Protein AF-A0A4T0C9K6-F1 (afdb_monomer)

M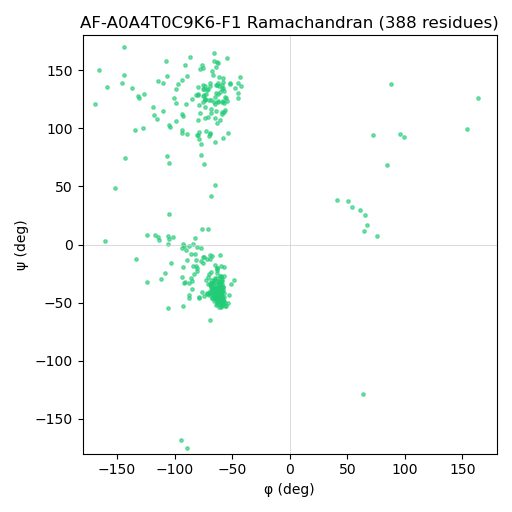ean predicted aligned error: 20.06 Å

Structure (mmCIF, N/CA/C/O backbone):
data_AF-A0A4T0C9K6-F1
#
_entry.id   AF-A0A4T0C9K6-F1
#
loop_
_atom_site.group_PDB
_atom_site.id
_atom_site.type_symbol
_atom_site.label_atom_id
_atom_site.label_alt_id
_atom_site.label_comp_id
_atom_site.label_asym_id
_atom_site.label_entity_id
_atom_site.label_seq_id
_atom_site.pdbx_PDB_ins_code
_atom_site.Cartn_x
_atom_site.Cartn_y
_atom_site.Cartn_z
_atom_site.occupancy
_atom_site.B_iso_or_equiv
_atom_site.auth_seq_id
_atom_site.auth_comp_id
_atom_site.auth_asym_id
_atom_site.auth_atom_id
_atom_site.pdbx_PDB_model_num
ATOM 1 N N . MET A 1 1 ? 67.409 -3.863 -43.470 1.00 36.56 1 MET A N 1
ATOM 2 C CA . MET A 1 1 ? 67.313 -2.967 -44.647 1.00 36.56 1 MET A CA 1
ATOM 3 C C . MET A 1 1 ? 65.867 -2.507 -44.824 1.00 36.56 1 MET A C 1
ATOM 5 O O . MET A 1 1 ? 65.004 -3.374 -44.922 1.00 36.56 1 MET A O 1
ATOM 9 N N . PRO A 1 2 ? 65.549 -1.201 -44.829 1.00 38.66 2 PRO A N 1
ATOM 10 C CA . PRO A 1 2 ? 64.199 -0.743 -45.138 1.00 38.66 2 PRO A CA 1
ATOM 11 C C . PRO A 1 2 ? 63.980 -0.734 -46.659 1.00 38.66 2 PRO A C 1
ATOM 13 O O . PRO A 1 2 ? 64.794 -0.222 -47.424 1.00 38.66 2 PRO A O 1
ATOM 16 N N . ARG A 1 3 ? 62.878 -1.346 -47.098 1.00 43.44 3 ARG A N 1
ATOM 17 C CA . ARG A 1 3 ? 62.492 -1.498 -48.509 1.00 43.44 3 ARG A CA 1
ATOM 18 C C . ARG A 1 3 ? 62.181 -0.123 -49.120 1.00 43.44 3 ARG A C 1
ATOM 20 O O . ARG A 1 3 ? 61.297 0.573 -48.616 1.00 43.44 3 ARG A O 1
ATOM 27 N N . LYS A 1 4 ? 62.879 0.260 -50.200 1.00 44.72 4 LYS A N 1
ATOM 28 C CA . LYS A 1 4 ? 62.578 1.471 -50.991 1.00 44.72 4 LYS A CA 1
ATOM 29 C C . LYS A 1 4 ? 61.118 1.421 -51.457 1.00 44.72 4 LYS A C 1
ATOM 31 O O . LYS A 1 4 ? 60.691 0.435 -52.056 1.00 44.72 4 LYS A O 1
ATOM 36 N N . ARG A 1 5 ? 60.350 2.474 -51.164 1.00 50.25 5 ARG A N 1
ATOM 37 C CA . ARG A 1 5 ? 59.002 2.650 -51.717 1.00 50.25 5 ARG A CA 1
ATOM 38 C C . ARG A 1 5 ? 59.129 3.051 -53.184 1.00 50.25 5 ARG A C 1
ATOM 40 O O . ARG A 1 5 ? 59.812 4.024 -53.488 1.00 50.25 5 ARG A O 1
ATOM 47 N N . LEU A 1 6 ? 58.485 2.287 -54.064 1.00 53.00 6 LEU A N 1
ATOM 48 C CA . LEU A 1 6 ? 58.279 2.671 -55.457 1.00 53.00 6 LEU A CA 1
ATOM 49 C C . LEU A 1 6 ? 57.416 3.936 -55.503 1.00 53.00 6 LEU A C 1
ATOM 51 O O . LEU A 1 6 ? 56.470 4.090 -54.729 1.00 53.00 6 LEU A O 1
ATOM 55 N N . ASN A 1 7 ? 57.817 4.847 -56.380 1.00 51.66 7 ASN A N 1
ATOM 56 C CA . ASN A 1 7 ? 57.237 6.163 -56.562 1.00 51.66 7 ASN A CA 1
ATOM 57 C C . ASN A 1 7 ? 55.868 6.028 -57.248 1.00 51.66 7 ASN A C 1
ATOM 59 O O . ASN A 1 7 ? 55.796 5.878 -58.463 1.00 51.66 7 ASN A O 1
ATOM 63 N N . THR A 1 8 ? 54.785 6.040 -56.475 1.00 50.44 8 THR A N 1
ATOM 64 C CA . THR A 1 8 ? 53.418 6.189 -56.997 1.00 50.44 8 THR A CA 1
ATOM 65 C C . THR A 1 8 ? 52.889 7.554 -56.584 1.00 50.44 8 THR A C 1
ATOM 67 O O . THR A 1 8 ? 52.703 7.802 -55.392 1.00 50.44 8 THR A O 1
ATOM 70 N N . GLN A 1 9 ? 52.644 8.415 -57.576 1.00 56.09 9 GLN A N 1
ATOM 71 C CA . GLN A 1 9 ? 52.021 9.740 -57.469 1.00 56.09 9 GLN A CA 1
ATOM 72 C C . GLN A 1 9 ? 50.523 9.673 -57.087 1.00 56.09 9 GLN A C 1
ATOM 74 O O . GLN A 1 9 ? 49.704 10.401 -57.635 1.00 56.09 9 GLN A O 1
ATOM 79 N N . GLU A 1 10 ? 50.127 8.802 -56.156 1.00 53.44 10 GLU A N 1
ATOM 80 C CA . GLU A 1 10 ? 48.775 8.847 -55.589 1.00 53.44 10 GLU A CA 1
ATOM 81 C C . GLU A 1 10 ? 48.799 9.564 -54.233 1.00 53.44 10 GLU A C 1
ATOM 83 O O . GLU A 1 10 ? 49.641 9.241 -53.384 1.00 53.44 10 GLU A O 1
ATOM 88 N N . PRO A 1 11 ? 47.868 10.505 -53.973 1.00 53.22 11 PRO A N 1
ATOM 89 C CA . PRO A 1 11 ? 47.743 11.104 -52.655 1.00 53.22 11 PRO A CA 1
ATOM 90 C C . PRO A 1 11 ? 47.485 9.996 -51.622 1.00 53.22 11 PRO A C 1
ATOM 92 O O . PRO A 1 11 ? 46.721 9.061 -51.891 1.00 53.22 11 PRO A O 1
ATOM 95 N N . PRO A 1 12 ? 48.100 10.063 -50.427 1.00 57.22 12 PRO A N 1
ATOM 96 C CA . PRO A 1 12 ? 47.915 9.041 -49.410 1.00 57.22 12 PRO A CA 1
ATOM 97 C C . PRO A 1 12 ? 46.432 8.977 -49.031 1.00 57.22 12 PRO A C 1
ATOM 99 O O . PRO A 1 12 ? 45.903 9.865 -48.361 1.00 57.22 12 PRO A O 1
ATOM 102 N N . ARG A 1 13 ? 45.746 7.917 -49.476 1.00 60.53 13 ARG A N 1
ATOM 103 C CA . ARG A 1 13 ? 44.319 7.720 -49.198 1.00 60.53 13 ARG A CA 1
ATOM 104 C C . ARG A 1 13 ? 44.112 7.683 -47.679 1.00 60.53 13 ARG A C 1
ATOM 106 O O . ARG A 1 13 ? 44.741 6.883 -46.976 1.00 60.53 13 ARG A O 1
ATOM 113 N N . LYS A 1 14 ? 43.263 8.584 -47.170 1.00 60.44 14 LYS A N 1
ATOM 114 C CA . LYS A 1 14 ? 43.003 8.757 -45.731 1.00 60.44 14 LYS A CA 1
ATOM 115 C C . LYS A 1 14 ? 42.484 7.441 -45.136 1.00 60.44 14 LYS A C 1
ATOM 117 O O . LYS A 1 14 ? 41.684 6.738 -45.747 1.00 60.44 14 LYS A O 1
ATOM 122 N N . ARG A 1 15 ? 42.982 7.079 -43.950 1.00 63.88 15 ARG A N 1
ATOM 123 C CA . ARG A 1 15 ? 42.539 5.873 -43.232 1.00 63.88 15 ARG A CA 1
ATOM 124 C C . ARG A 1 15 ? 41.169 6.136 -42.613 1.00 63.88 15 ARG A C 1
ATOM 126 O O . ARG A 1 15 ? 41.026 7.109 -41.874 1.00 63.88 15 ARG A O 1
ATOM 133 N N . ASN A 1 16 ? 40.203 5.259 -42.867 1.00 67.31 16 ASN A N 1
ATOM 134 C CA . ASN A 1 16 ? 38.872 5.382 -42.280 1.00 67.31 16 ASN A CA 1
ATOM 135 C C . ASN A 1 16 ? 38.923 5.110 -40.767 1.00 67.31 16 ASN A C 1
ATOM 137 O O . ASN A 1 16 ? 39.619 4.204 -40.296 1.00 67.31 16 ASN A O 1
ATOM 141 N N . ARG A 1 17 ? 38.184 5.918 -39.998 1.00 70.56 17 ARG A N 1
ATOM 142 C CA . ARG A 1 17 ? 38.093 5.842 -38.527 1.00 70.56 17 ARG A CA 1
ATOM 143 C C . ARG A 1 17 ? 37.205 4.701 -38.023 1.00 70.56 17 ARG A C 1
ATOM 145 O O . ARG A 1 17 ? 37.128 4.511 -36.812 1.00 70.56 17 ARG A O 1
ATOM 152 N N . THR A 1 18 ? 36.579 3.947 -38.920 1.00 79.44 18 THR A N 1
ATOM 153 C CA . THR A 1 18 ? 35.540 2.938 -38.654 1.00 79.44 18 THR A CA 1
ATOM 154 C C . THR A 1 18 ? 35.977 1.500 -38.969 1.00 79.44 18 THR A C 1
ATOM 156 O O . THR A 1 18 ? 35.213 0.566 -38.761 1.00 79.44 18 THR A O 1
ATOM 159 N N . GLY A 1 19 ? 37.240 1.275 -39.358 1.00 84.38 19 GLY A N 1
ATOM 160 C CA . GLY A 1 19 ? 37.762 -0.066 -39.659 1.00 84.38 19 GLY A CA 1
ATOM 161 C C . GLY A 1 19 ? 37.740 -1.036 -38.470 1.00 84.38 19 GLY A C 1
ATOM 162 O O . GLY A 1 19 ? 37.803 -0.598 -37.322 1.00 84.38 19 GLY A O 1
ATOM 163 N N . CYS A 1 20 ? 37.718 -2.347 -38.727 1.00 89.56 20 CYS A N 1
ATOM 164 C CA . CYS A 1 20 ? 37.677 -3.376 -37.682 1.00 89.56 20 CYS A CA 1
ATOM 165 C C . CYS A 1 20 ? 38.949 -3.413 -36.810 1.00 89.56 20 CYS A C 1
ATOM 167 O O . CYS A 1 20 ? 40.042 -3.000 -37.225 1.00 89.56 20 CYS A O 1
ATOM 169 N N . ASN A 1 21 ? 38.822 -3.964 -35.602 1.00 88.00 21 ASN A N 1
ATOM 170 C CA . ASN A 1 21 ? 39.885 -4.021 -34.599 1.00 88.00 21 ASN A CA 1
ATOM 171 C C . ASN A 1 21 ? 41.123 -4.779 -35.103 1.00 88.00 21 ASN A C 1
ATOM 173 O O . ASN A 1 21 ? 42.256 -4.341 -34.879 1.00 88.00 21 ASN A O 1
ATOM 177 N N . LYS A 1 22 ? 40.934 -5.874 -35.851 1.00 89.25 22 LYS A N 1
ATOM 178 C CA . LYS A 1 22 ? 42.044 -6.692 -36.364 1.00 89.25 22 LYS A CA 1
ATOM 179 C C . LYS A 1 22 ? 42.848 -5.981 -37.455 1.00 89.25 22 LYS A C 1
ATOM 181 O O . LYS A 1 22 ? 44.079 -5.991 -37.404 1.00 89.25 22 LYS A O 1
ATOM 186 N N . CYS A 1 23 ? 42.188 -5.318 -38.408 1.00 89.19 23 CYS A N 1
ATOM 187 C CA . CYS A 1 23 ? 42.880 -4.536 -39.437 1.00 89.19 23 CYS A CA 1
ATOM 188 C C . CYS A 1 23 ? 43.621 -3.335 -38.833 1.00 89.19 23 CYS A C 1
ATOM 190 O O . CYS A 1 23 ? 44.757 -3.066 -39.232 1.00 89.19 23 CYS A O 1
ATOM 192 N N . ARG A 1 24 ? 43.050 -2.677 -37.808 1.00 86.00 24 ARG A N 1
ATOM 193 C CA . ARG A 1 24 ? 43.740 -1.613 -37.054 1.00 86.00 24 ARG A CA 1
ATOM 194 C C . ARG A 1 24 ? 44.977 -2.126 -36.326 1.00 86.00 24 ARG A C 1
ATOM 196 O O . ARG A 1 24 ? 46.040 -1.525 -36.468 1.00 86.00 24 ARG A O 1
ATOM 203 N N . ALA A 1 25 ? 44.862 -3.242 -35.604 1.00 84.56 25 ALA A N 1
ATOM 204 C CA . ALA A 1 25 ? 45.988 -3.864 -34.906 1.00 84.56 25 ALA A CA 1
ATOM 205 C C . ALA A 1 25 ? 47.121 -4.235 -35.878 1.00 84.56 25 ALA A C 1
ATOM 207 O O . ALA A 1 25 ? 48.295 -4.007 -35.599 1.00 84.56 25 ALA A O 1
ATOM 208 N N . ARG A 1 26 ? 46.759 -4.721 -37.071 1.00 85.56 26 ARG A N 1
ATOM 209 C CA . ARG A 1 26 ? 47.695 -5.076 -38.147 1.00 85.56 26 ARG A CA 1
ATOM 210 C C . ARG A 1 26 ? 48.185 -3.882 -38.974 1.00 85.56 26 ARG A C 1
ATOM 212 O O . ARG A 1 26 ? 49.003 -4.074 -39.868 1.00 85.56 26 ARG A O 1
ATOM 219 N N . LYS A 1 27 ? 47.703 -2.664 -38.696 1.00 84.31 27 LYS A N 1
ATOM 220 C CA . LYS A 1 27 ? 48.038 -1.422 -39.418 1.00 84.31 27 LYS A CA 1
ATOM 221 C C . LYS A 1 27 ? 47.798 -1.511 -40.939 1.00 84.31 27 LYS A C 1
ATOM 223 O O . LYS A 1 27 ? 48.499 -0.859 -41.712 1.00 84.31 27 LYS A O 1
ATOM 228 N N . VAL A 1 28 ? 46.793 -2.284 -41.360 1.00 86.38 28 VAL A N 1
ATOM 229 C CA . VAL A 1 28 ? 46.348 -2.418 -42.762 1.00 86.38 28 VAL A CA 1
ATOM 230 C C . VAL A 1 28 ? 45.003 -1.718 -42.976 1.00 86.38 28 VAL A C 1
ATOM 232 O O . VAL A 1 28 ? 44.258 -1.483 -42.024 1.00 86.38 28 VAL A O 1
ATOM 235 N N . ARG A 1 29 ? 44.685 -1.354 -44.223 1.00 83.75 29 ARG A N 1
ATOM 236 C CA . ARG A 1 29 ? 43.407 -0.707 -44.554 1.00 83.75 29 ARG A CA 1
ATOM 237 C C . ARG A 1 29 ? 42.259 -1.713 -44.436 1.00 83.75 29 ARG A C 1
ATOM 239 O O . ARG A 1 29 ? 42.365 -2.826 -44.938 1.00 83.75 29 ARG A O 1
ATOM 246 N N . CYS A 1 30 ? 41.181 -1.293 -43.781 1.00 88.12 30 CYS A N 1
ATOM 247 C CA . CYS A 1 30 ? 39.916 -2.016 -43.721 1.00 88.12 30 CYS A CA 1
ATOM 248 C C . CYS A 1 30 ? 38.970 -1.445 -44.782 1.00 88.12 30 CYS A C 1
ATOM 250 O O . CYS A 1 30 ? 38.922 -0.229 -44.960 1.00 88.12 30 CYS A O 1
ATOM 252 N N . ASP A 1 31 ? 38.250 -2.319 -45.472 1.00 88.19 31 ASP A N 1
ATOM 253 C CA . ASP A 1 31 ? 37.207 -2.017 -46.459 1.00 88.19 31 ASP A CA 1
ATOM 254 C C . ASP A 1 31 ? 35.804 -1.901 -45.840 1.00 88.19 31 ASP A C 1
ATOM 256 O O . ASP A 1 31 ? 34.864 -1.544 -46.533 1.00 88.19 31 ASP A O 1
ATOM 260 N N . GLU A 1 32 ? 35.671 -2.173 -44.537 1.00 85.69 32 GLU A N 1
ATOM 261 C CA . GLU A 1 32 ? 34.468 -1.894 -43.721 1.00 85.69 32 GLU A CA 1
ATOM 262 C C . GLU A 1 32 ? 33.206 -2.672 -44.131 1.00 85.69 32 GLU A C 1
ATOM 264 O O . GLU A 1 32 ? 32.124 -2.416 -43.608 1.00 85.69 32 GLU A O 1
ATOM 269 N N . GLN A 1 33 ? 33.352 -3.684 -44.991 1.00 84.62 33 GLN A N 1
ATOM 270 C CA . GLN A 1 33 ? 32.275 -4.614 -45.317 1.00 84.62 33 GLN A CA 1
ATOM 271 C C . GLN A 1 33 ? 31.811 -5.385 -44.073 1.00 84.62 33 GLN A C 1
ATOM 273 O O . GLN A 1 33 ? 32.624 -5.873 -43.282 1.00 84.62 33 GLN A O 1
ATOM 278 N N . LYS A 1 34 ? 30.488 -5.518 -43.930 1.00 82.12 34 LYS A N 1
ATOM 279 C CA . LYS A 1 34 ? 29.820 -6.289 -42.872 1.00 82.12 34 LYS A CA 1
ATOM 280 C C . LYS A 1 34 ? 29.245 -7.587 -43.465 1.00 82.12 34 LYS A C 1
ATOM 282 O O . LYS A 1 34 ? 28.822 -7.563 -44.619 1.00 82.12 34 LYS A O 1
ATOM 287 N N . PRO A 1 35 ? 29.225 -8.716 -42.729 1.00 83.81 35 PRO A N 1
ATOM 288 C CA . PRO A 1 35 ? 29.660 -8.889 -41.335 1.00 83.81 35 PRO A CA 1
ATOM 289 C C . PRO A 1 35 ? 31.184 -9.049 -41.158 1.00 83.81 35 PRO A C 1
ATOM 291 O O . PRO A 1 35 ? 31.698 -8.798 -40.074 1.00 83.81 35 PRO A O 1
ATOM 294 N N . ILE A 1 36 ? 31.921 -9.425 -42.213 1.00 89.50 36 ILE A N 1
ATOM 295 C CA . ILE A 1 36 ? 33.376 -9.661 -42.181 1.00 89.50 36 ILE A CA 1
ATOM 296 C C . ILE A 1 36 ? 34.036 -8.921 -43.347 1.00 89.50 36 ILE A C 1
ATOM 298 O O . ILE A 1 36 ? 33.680 -9.156 -44.506 1.00 89.50 36 ILE A O 1
ATOM 302 N N . CYS A 1 37 ? 35.042 -8.099 -43.037 1.00 91.44 37 CYS A N 1
ATOM 303 C CA . CYS A 1 37 ? 35.820 -7.340 -44.017 1.00 91.44 37 CYS A CA 1
ATOM 304 C C . CYS A 1 37 ? 36.672 -8.266 -44.913 1.00 91.44 37 CYS A C 1
ATOM 306 O O . CYS A 1 37 ? 37.117 -9.327 -44.457 1.00 91.44 37 CYS A O 1
ATOM 308 N N . SER A 1 38 ? 36.938 -7.894 -46.171 1.00 89.94 38 SER A N 1
ATOM 309 C CA . SER A 1 38 ? 37.616 -8.776 -47.144 1.00 89.94 38 SER A CA 1
ATOM 310 C C . SER A 1 38 ? 39.001 -9.243 -46.679 1.00 89.94 38 SER A C 1
ATOM 312 O O . SER A 1 38 ? 39.368 -10.402 -46.866 1.00 89.94 38 SER A O 1
ATOM 314 N N . GLN A 1 39 ? 39.746 -8.378 -45.985 1.00 89.00 39 GLN A N 1
ATOM 315 C CA . GLN A 1 39 ? 41.068 -8.691 -45.425 1.00 89.00 39 GLN A CA 1
ATOM 316 C C . GLN A 1 39 ? 41.025 -9.684 -44.258 1.00 89.00 39 GLN A C 1
ATOM 318 O O . GLN A 1 39 ? 41.967 -10.462 -44.080 1.00 89.00 39 GLN A O 1
ATOM 323 N N . CYS A 1 40 ? 39.972 -9.642 -43.439 1.00 91.81 40 CYS A N 1
ATOM 324 C CA . CYS A 1 40 ? 39.764 -10.632 -42.386 1.00 91.81 40 CYS A CA 1
ATOM 325 C C . CYS A 1 40 ? 39.261 -11.946 -42.979 1.00 91.81 40 CYS A C 1
ATOM 327 O O . CYS A 1 40 ? 39.785 -12.993 -42.616 1.00 91.81 40 CYS A O 1
ATOM 329 N N . ARG A 1 41 ? 38.343 -11.888 -43.955 1.00 92.25 41 ARG A N 1
ATOM 330 C CA . ARG A 1 41 ? 37.804 -13.064 -44.651 1.00 92.25 41 ARG A CA 1
ATOM 331 C C . ARG A 1 41 ? 38.899 -13.861 -45.357 1.00 92.25 41 ARG A C 1
ATOM 333 O O . ARG A 1 41 ? 39.032 -15.051 -45.115 1.00 92.25 41 ARG A O 1
ATOM 340 N N . ALA A 1 42 ? 39.735 -13.196 -46.155 1.00 90.31 42 ALA A N 1
ATOM 341 C CA . ALA A 1 42 ? 40.807 -13.843 -46.914 1.00 90.31 42 ALA A CA 1
ATOM 342 C C . ALA A 1 42 ? 41.882 -14.502 -46.032 1.00 90.31 42 ALA A C 1
ATOM 344 O O . ALA A 1 42 ? 42.634 -15.348 -46.503 1.00 90.31 42 ALA A O 1
ATOM 345 N N . LYS A 1 43 ? 41.990 -14.095 -44.762 1.00 89.69 43 LYS A N 1
ATOM 346 C CA . LYS A 1 43 ? 42.990 -14.612 -43.819 1.00 89.69 43 LYS A CA 1
ATOM 347 C C . LYS A 1 43 ? 42.390 -15.396 -42.652 1.00 89.69 43 LYS A C 1
ATOM 349 O O . LYS A 1 43 ? 43.127 -15.723 -41.728 1.00 89.69 43 LYS A O 1
ATOM 354 N N . GLY A 1 44 ? 41.080 -15.650 -42.669 1.00 88.12 44 GLY A N 1
ATOM 355 C CA . GLY A 1 44 ? 40.379 -16.373 -41.606 1.00 88.12 44 GLY A CA 1
ATOM 356 C C . GLY A 1 44 ? 40.437 -15.695 -40.233 1.00 88.12 44 GLY A C 1
ATOM 357 O O . GLY A 1 44 ? 40.444 -16.378 -39.216 1.00 88.12 44 GLY A O 1
ATOM 358 N N . PHE A 1 45 ? 40.530 -14.363 -40.172 1.00 89.31 45 PHE A N 1
ATOM 359 C CA . PHE A 1 45 ? 40.521 -13.646 -38.895 1.00 89.31 45 PHE A CA 1
ATOM 360 C C . PHE A 1 45 ? 39.108 -13.285 -38.452 1.00 89.31 45 PHE A C 1
ATOM 362 O O . PHE A 1 45 ? 38.292 -12.847 -39.262 1.00 89.31 45 PHE A O 1
ATOM 369 N N . ASP A 1 46 ? 38.890 -13.331 -37.140 1.00 88.75 46 ASP A N 1
ATOM 370 C CA . ASP A 1 46 ? 37.686 -12.785 -36.528 1.00 88.75 46 ASP A CA 1
ATOM 371 C C . ASP A 1 46 ? 37.619 -11.254 -36.708 1.00 88.75 46 ASP A C 1
ATOM 373 O O . ASP A 1 46 ? 38.582 -10.516 -36.441 1.00 88.75 46 ASP A O 1
ATOM 377 N N . CYS A 1 47 ? 36.497 -10.778 -37.250 1.00 89.81 47 CYS A N 1
ATOM 378 C CA . CYS A 1 47 ? 36.316 -9.409 -37.719 1.00 89.81 47 CYS A CA 1
ATOM 379 C C . CYS A 1 47 ? 35.419 -8.612 -36.775 1.00 89.81 47 CYS A C 1
ATOM 381 O O . CYS A 1 47 ? 34.273 -8.293 -37.075 1.00 89.81 47 CYS A O 1
ATOM 383 N N . GLU A 1 48 ? 35.995 -8.214 -35.649 1.00 86.38 48 GLU A N 1
ATOM 384 C CA . GLU A 1 48 ? 35.291 -7.441 -34.635 1.00 86.38 48 GLU A CA 1
ATOM 385 C C . GLU A 1 48 ? 35.326 -5.928 -34.940 1.00 86.38 48 GLU A C 1
ATOM 387 O O . GLU A 1 48 ? 36.399 -5.335 -35.107 1.00 86.38 48 GLU A O 1
ATOM 392 N N . THR A 1 49 ? 34.155 -5.285 -35.001 1.00 82.19 49 THR A N 1
ATOM 393 C CA . THR A 1 49 ? 34.002 -3.823 -35.191 1.00 82.19 49 THR A CA 1
ATOM 394 C C . THR A 1 49 ? 33.579 -3.083 -33.917 1.00 82.19 49 THR A C 1
ATOM 396 O O . THR A 1 49 ? 33.325 -1.881 -33.964 1.00 82.19 49 THR A O 1
ATOM 399 N N . SER A 1 50 ? 33.542 -3.779 -32.777 1.00 77.38 50 SER A N 1
ATOM 400 C CA . SER A 1 50 ? 33.172 -3.217 -31.478 1.00 77.38 50 SER A CA 1
ATOM 401 C C . SER A 1 50 ? 34.080 -2.047 -31.077 1.00 77.38 50 SER A C 1
ATOM 403 O O . SER A 1 50 ? 35.293 -2.038 -31.332 1.00 77.38 50 SER A O 1
ATOM 405 N N . ILE A 1 51 ? 33.482 -1.043 -30.433 1.00 74.19 51 ILE A N 1
ATOM 406 C CA . ILE A 1 51 ? 34.213 0.085 -29.857 1.00 74.19 51 ILE A CA 1
ATOM 407 C C . ILE A 1 51 ? 34.968 -0.435 -28.632 1.00 74.19 51 ILE A C 1
ATOM 409 O O . ILE A 1 51 ? 34.367 -0.739 -27.606 1.00 74.19 51 ILE A O 1
ATOM 413 N N . LYS A 1 52 ? 36.298 -0.522 -28.725 1.00 72.75 52 LYS A N 1
ATOM 414 C CA . LYS A 1 52 ? 37.140 -0.799 -27.556 1.00 72.75 52 LYS A CA 1
ATOM 415 C C . LYS A 1 52 ? 37.334 0.481 -26.759 1.00 72.75 52 LYS A C 1
ATOM 417 O O . LYS A 1 52 ? 38.072 1.371 -27.191 1.00 72.75 52 LYS A O 1
ATOM 422 N N . LEU A 1 53 ? 36.667 0.549 -25.611 1.00 78.44 53 LEU A N 1
ATOM 423 C CA . LEU A 1 53 ? 36.906 1.583 -24.613 1.00 78.44 53 LEU A CA 1
ATOM 424 C C . LEU A 1 53 ? 38.354 1.491 -24.119 1.00 78.44 53 LEU A C 1
ATOM 426 O O . LEU A 1 53 ? 38.945 0.412 -24.048 1.00 78.44 53 LEU A O 1
ATOM 430 N N . LYS A 1 54 ? 38.939 2.650 -23.837 1.00 76.31 54 LYS A N 1
ATOM 431 C CA . LYS A 1 54 ? 40.284 2.792 -23.284 1.00 76.31 54 LYS A CA 1
ATOM 432 C C . LYS A 1 54 ? 40.181 3.751 -22.118 1.00 76.31 54 LYS A C 1
ATOM 434 O O . LYS A 1 54 ? 39.651 4.845 -22.303 1.00 76.31 54 LYS A O 1
ATOM 439 N N . TRP A 1 55 ? 40.698 3.350 -20.969 1.00 77.31 55 TRP A N 1
ATOM 440 C CA . TRP A 1 55 ? 40.670 4.170 -19.769 1.00 77.31 55 TRP A CA 1
ATOM 441 C C . TRP A 1 55 ? 41.953 4.976 -19.647 1.00 77.31 55 TRP A C 1
ATOM 443 O O . TRP A 1 55 ? 43.042 4.499 -19.967 1.00 77.31 55 TRP A O 1
ATOM 453 N N . GLU A 1 56 ? 41.818 6.215 -19.196 1.00 77.94 56 GLU A N 1
ATOM 454 C CA . GLU A 1 56 ? 42.946 7.122 -19.003 1.00 77.94 56 GLU A CA 1
ATOM 455 C C . GLU A 1 56 ? 43.937 6.583 -17.964 1.00 77.94 56 GLU A C 1
ATOM 457 O O . GLU A 1 56 ? 45.144 6.589 -18.199 1.00 77.94 56 GLU A O 1
ATOM 462 N N . GLN A 1 57 ? 43.428 6.001 -16.875 1.00 77.75 57 GLN A N 1
ATOM 463 C CA . GLN A 1 57 ? 44.229 5.411 -15.798 1.00 77.75 57 GLN A CA 1
ATOM 464 C C . GLN A 1 57 ? 45.176 4.297 -16.289 1.00 77.75 57 GLN A C 1
ATOM 466 O O . GLN A 1 57 ? 46.323 4.225 -15.841 1.00 77.75 57 GLN A O 1
ATOM 471 N N . ASP A 1 58 ? 44.759 3.485 -17.267 1.00 78.69 58 ASP A N 1
ATOM 472 C CA . ASP A 1 58 ? 45.589 2.416 -17.851 1.00 78.69 58 ASP A CA 1
ATOM 473 C C . ASP A 1 58 ? 46.766 2.972 -18.671 1.00 78.69 58 ASP A C 1
ATOM 475 O O . ASP A 1 58 ? 47.827 2.357 -18.774 1.00 78.69 58 ASP A O 1
ATOM 479 N N . TYR A 1 59 ? 46.591 4.145 -19.285 1.00 76.56 59 TYR A N 1
ATOM 480 C CA . TYR A 1 59 ? 47.644 4.804 -20.061 1.00 76.56 59 TYR A CA 1
ATOM 481 C C . TYR A 1 59 ? 48.633 5.497 -19.128 1.00 76.56 59 TYR A C 1
ATOM 483 O O . TYR A 1 59 ? 49.843 5.300 -19.269 1.00 76.56 59 TYR A O 1
ATOM 491 N N . THR A 1 60 ? 48.117 6.222 -18.135 1.00 75.19 60 THR A N 1
ATOM 492 C CA . THR A 1 60 ? 48.922 6.938 -17.142 1.00 75.19 60 THR A CA 1
ATOM 493 C C . THR A 1 60 ? 49.774 5.981 -16.307 1.00 75.19 60 THR A C 1
ATOM 495 O O . THR A 1 60 ? 50.969 6.221 -16.146 1.00 75.19 60 THR A O 1
ATOM 498 N N . SER A 1 61 ? 49.217 4.850 -15.856 1.00 72.06 61 SER A N 1
ATOM 499 C CA . SER A 1 61 ? 49.970 3.819 -15.116 1.00 72.06 61 SER A CA 1
ATOM 500 C C . SER A 1 61 ? 51.053 3.133 -15.959 1.00 72.06 61 SER A C 1
ATOM 502 O O . SER A 1 61 ? 52.109 2.778 -15.442 1.00 72.06 61 SER A O 1
ATOM 504 N N . ALA A 1 62 ? 50.846 3.013 -17.274 1.00 74.62 62 ALA A N 1
ATOM 505 C CA . ALA A 1 62 ? 51.839 2.497 -18.215 1.00 74.62 62 ALA A CA 1
ATOM 506 C C . ALA A 1 62 ? 52.873 3.550 -18.670 1.00 74.62 62 ALA A C 1
ATOM 508 O O . ALA A 1 62 ? 53.665 3.269 -19.577 1.00 74.62 62 ALA A O 1
ATOM 509 N N . GLY A 1 63 ? 52.849 4.765 -18.104 1.00 74.25 63 GLY A N 1
ATOM 510 C CA . GLY A 1 63 ? 53.738 5.869 -18.479 1.00 74.25 63 GLY A CA 1
ATOM 511 C C . GLY A 1 63 ? 53.519 6.377 -19.909 1.00 74.25 63 GLY A C 1
ATOM 512 O O . GLY A 1 63 ? 54.448 6.876 -20.544 1.00 74.25 63 GLY A O 1
ATOM 513 N N . ARG A 1 64 ? 52.313 6.204 -20.461 1.00 73.69 64 ARG A N 1
ATOM 514 C CA . ARG A 1 64 ? 51.946 6.602 -21.827 1.00 73.69 64 ARG A CA 1
ATOM 515 C C . ARG A 1 64 ? 50.902 7.707 -21.774 1.00 73.69 64 ARG A C 1
ATOM 517 O O . ARG A 1 64 ? 49.968 7.649 -20.988 1.00 73.69 64 ARG A O 1
ATOM 524 N N . ALA A 1 65 ? 51.011 8.690 -22.659 1.00 70.00 65 ALA A N 1
ATOM 525 C CA . ALA A 1 65 ? 49.993 9.727 -22.751 1.00 70.00 65 ALA A CA 1
ATOM 526 C C . ALA A 1 65 ? 48.672 9.173 -23.312 1.00 70.00 65 ALA A C 1
ATOM 528 O O . ALA A 1 65 ? 48.662 8.412 -24.289 1.00 70.00 65 ALA A O 1
ATOM 529 N N . PHE A 1 66 ? 47.552 9.568 -22.706 1.00 74.88 66 PHE A N 1
ATOM 530 C CA . PHE A 1 66 ? 46.218 9.246 -23.195 1.00 74.88 66 PHE A CA 1
ATOM 531 C C . PHE A 1 66 ? 45.818 10.209 -24.325 1.00 74.88 66 PHE A C 1
ATOM 533 O O . PHE A 1 66 ? 45.909 11.431 -24.208 1.00 74.88 66 PHE A O 1
ATOM 540 N N . GLY A 1 67 ? 45.381 9.667 -25.464 1.00 72.44 67 GLY A N 1
ATOM 541 C CA . GLY A 1 67 ? 44.938 10.482 -26.599 1.00 72.44 67 GLY A CA 1
ATOM 542 C C . GLY A 1 67 ? 46.047 11.348 -27.219 1.00 72.44 67 GLY A C 1
ATOM 543 O O . GLY A 1 67 ? 47.088 10.834 -27.621 1.00 72.44 67 GLY A O 1
ATOM 544 N N . ARG A 1 68 ? 45.781 12.652 -27.382 1.00 62.22 68 ARG A N 1
ATOM 545 C CA . ARG A 1 68 ? 46.731 13.661 -27.903 1.00 62.22 68 ARG A CA 1
ATOM 546 C C . ARG A 1 68 ? 47.284 14.564 -26.792 1.00 62.22 68 ARG A C 1
ATOM 548 O O . ARG A 1 68 ? 47.623 15.711 -27.060 1.00 62.22 68 ARG A O 1
ATOM 555 N N . ALA A 1 69 ? 47.337 14.086 -25.554 1.00 56.53 69 ALA A N 1
ATOM 556 C CA . ALA A 1 69 ? 48.071 14.790 -24.513 1.00 56.53 69 ALA A CA 1
ATOM 557 C C . ALA A 1 69 ? 49.586 14.648 -24.778 1.00 56.53 69 ALA A C 1
ATOM 559 O O . ALA A 1 69 ? 50.058 13.555 -25.083 1.00 56.53 69 ALA A O 1
ATOM 560 N N . GLY A 1 70 ? 50.340 15.747 -24.700 1.00 57.59 70 GLY A N 1
ATOM 561 C CA . GLY A 1 70 ? 51.799 15.767 -24.878 1.00 57.59 70 GLY A CA 1
ATOM 562 C C . GLY A 1 70 ? 52.262 16.124 -26.296 1.00 57.59 70 GLY A C 1
ATOM 563 O O . GLY A 1 70 ? 52.407 15.264 -27.165 1.00 57.59 70 GLY A O 1
ATOM 564 N N . LEU A 1 71 ? 52.558 17.407 -26.524 1.00 46.62 71 LEU A N 1
ATOM 565 C CA . LEU A 1 71 ? 53.393 17.835 -27.648 1.00 46.62 71 LEU A CA 1
ATOM 566 C C . LEU A 1 71 ? 54.847 17.467 -27.328 1.00 46.62 71 LEU A C 1
ATOM 568 O O . LEU A 1 71 ? 55.372 17.849 -26.287 1.00 46.62 71 LEU A O 1
ATOM 572 N N . TRP A 1 72 ? 55.501 16.719 -28.217 1.00 45.25 72 TRP A N 1
ATOM 573 C CA . TRP A 1 72 ? 56.925 16.408 -28.096 1.00 45.25 72 TRP A CA 1
ATOM 574 C C . TRP A 1 72 ? 57.751 17.696 -28.215 1.00 45.25 72 TRP A C 1
ATOM 576 O O . TRP A 1 72 ? 57.885 18.248 -29.308 1.00 45.25 72 TRP A O 1
ATOM 586 N N . THR A 1 73 ? 58.343 18.164 -27.117 1.00 52.78 73 THR A N 1
ATOM 587 C CA . THR A 1 73 ? 59.350 19.231 -27.119 1.00 52.78 73 THR A CA 1
ATOM 588 C C . THR A 1 73 ? 60.746 18.618 -27.007 1.00 52.78 73 THR A C 1
ATOM 590 O O . THR A 1 73 ? 61.047 17.829 -26.120 1.00 52.78 73 THR A O 1
ATOM 593 N N . LYS A 1 74 ? 61.636 18.962 -27.948 1.00 41.16 74 LYS A N 1
ATOM 594 C CA . LYS A 1 74 ? 62.992 18.387 -28.084 1.00 41.16 74 LYS A CA 1
ATOM 595 C C . LYS A 1 74 ? 64.001 18.925 -27.047 1.00 41.16 74 LYS A C 1
ATOM 597 O O . LYS A 1 74 ? 65.202 18.752 -27.224 1.00 41.16 74 LYS A O 1
ATOM 602 N N . LYS A 1 75 ? 63.554 19.605 -25.992 1.00 37.66 75 LYS A N 1
ATOM 603 C CA . LYS A 1 75 ? 64.436 20.117 -24.937 1.00 37.66 75 LYS A CA 1
ATOM 604 C C . LYS A 1 75 ? 64.099 19.414 -23.631 1.00 37.66 75 LYS A C 1
ATOM 606 O O . LYS A 1 75 ? 63.027 19.610 -23.072 1.00 37.66 75 LYS A O 1
ATOM 611 N N . SER A 1 76 ? 65.014 18.542 -23.223 1.00 43.25 76 SER A N 1
ATOM 612 C CA . SER A 1 76 ? 64.974 17.846 -21.944 1.00 43.25 76 SER A CA 1
ATOM 613 C C . SER A 1 76 ? 65.100 18.814 -20.774 1.00 43.25 76 SER A C 1
ATOM 615 O O . SER A 1 76 ? 65.808 19.811 -20.872 1.00 43.25 76 SER A O 1
ATOM 617 N N . ALA A 1 77 ? 64.513 18.370 -19.663 1.00 46.81 77 ALA A N 1
ATOM 618 C CA . ALA A 1 77 ? 64.764 18.782 -18.288 1.00 46.81 77 ALA A CA 1
ATOM 619 C C . ALA A 1 77 ? 64.264 20.178 -17.899 1.00 46.81 77 ALA A C 1
ATOM 621 O O . ALA A 1 77 ? 64.982 21.159 -17.988 1.00 46.81 77 ALA A O 1
ATOM 622 N N . GLU A 1 78 ? 63.058 20.206 -17.339 1.00 39.84 78 GLU A N 1
ATOM 623 C CA . GLU A 1 78 ? 62.866 20.618 -15.947 1.00 39.84 78 GLU A CA 1
ATOM 624 C C . GLU A 1 78 ? 61.528 20.055 -15.453 1.00 39.84 78 GLU A C 1
ATOM 626 O O . GLU A 1 78 ? 60.533 20.037 -16.179 1.00 39.84 78 GLU A O 1
ATOM 631 N N . LYS A 1 79 ? 61.527 19.495 -14.238 1.00 49.22 79 LYS A N 1
ATOM 632 C CA . LYS A 1 79 ? 60.327 18.995 -13.560 1.00 49.22 79 LYS A CA 1
ATOM 633 C C . LYS A 1 79 ? 59.406 20.182 -13.270 1.00 49.22 79 LYS A C 1
ATOM 635 O O . LYS A 1 79 ? 59.484 20.773 -12.200 1.00 49.22 79 LYS A O 1
ATOM 640 N N . ALA A 1 80 ? 58.534 20.519 -14.209 1.00 38.88 80 ALA A N 1
ATOM 641 C CA . ALA A 1 80 ? 57.400 21.385 -13.944 1.00 38.88 80 ALA A CA 1
ATOM 642 C C . ALA A 1 80 ? 56.220 20.507 -13.518 1.00 38.88 80 ALA A C 1
ATOM 644 O O . ALA A 1 80 ? 55.799 19.617 -14.259 1.00 38.88 80 ALA A O 1
ATOM 645 N N . ASN A 1 81 ? 55.701 20.754 -12.314 1.00 48.00 81 ASN A N 1
ATOM 646 C CA . ASN A 1 81 ? 54.379 20.304 -11.898 1.00 48.00 81 ASN A CA 1
ATOM 647 C C . ASN A 1 81 ? 53.358 20.876 -12.890 1.00 48.00 81 ASN A C 1
ATOM 649 O O . ASN A 1 81 ? 52.916 22.012 -12.746 1.00 48.00 81 ASN A O 1
ATOM 653 N N . ALA A 1 82 ? 53.041 20.119 -13.938 1.00 41.25 82 ALA A N 1
ATOM 654 C CA . AL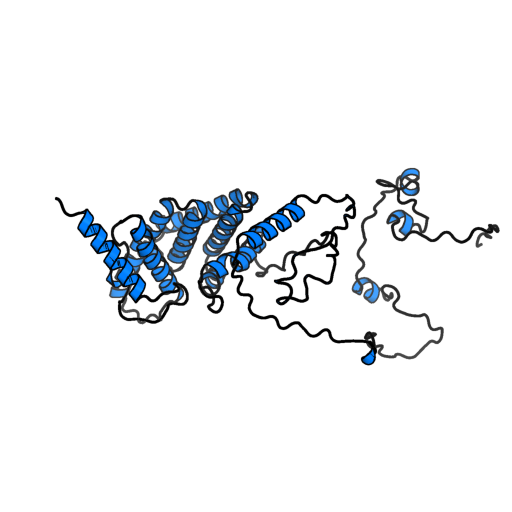A A 1 82 ? 52.040 20.504 -14.914 1.00 41.25 82 ALA A CA 1
ATOM 655 C C . ALA A 1 82 ? 50.663 20.198 -14.323 1.00 41.25 82 ALA A C 1
ATOM 657 O O . ALA A 1 82 ? 50.163 19.074 -14.381 1.00 41.25 82 ALA A O 1
ATOM 658 N N . SER A 1 83 ? 50.090 21.226 -13.708 1.00 45.94 83 SER A N 1
ATOM 659 C CA . SER A 1 83 ? 48.658 21.386 -13.512 1.00 45.94 83 SER A CA 1
ATOM 660 C C . SER A 1 83 ? 47.894 21.017 -14.788 1.00 45.94 83 SER A C 1
ATOM 662 O O . SER A 1 83 ? 48.354 21.242 -15.911 1.00 45.94 83 SER A O 1
ATOM 664 N N . LEU A 1 84 ? 46.718 20.419 -14.585 1.00 42.53 84 LEU A N 1
ATOM 665 C CA . LEU A 1 84 ? 45.749 20.095 -15.629 1.00 42.53 84 LEU A CA 1
ATOM 666 C C . LEU A 1 84 ? 45.569 21.287 -16.586 1.00 42.53 84 LEU A C 1
ATOM 668 O O . LEU A 1 84 ? 45.461 22.416 -16.105 1.00 42.53 84 LEU A O 1
ATOM 672 N N . PRO A 1 85 ? 45.471 21.078 -17.912 1.00 40.69 85 PRO A N 1
ATOM 673 C CA . PRO A 1 85 ? 45.024 22.135 -18.799 1.00 40.69 85 PRO A CA 1
ATOM 674 C C . PRO A 1 85 ? 43.540 22.383 -18.511 1.00 40.69 85 PRO A C 1
ATOM 676 O O . PRO A 1 85 ? 42.662 21.682 -19.014 1.00 40.69 85 PRO A O 1
ATOM 679 N N . CYS A 1 86 ? 43.263 23.372 -17.664 1.00 38.62 86 CYS A N 1
ATOM 680 C CA . CYS A 1 86 ? 41.977 24.040 -17.665 1.00 38.62 86 CYS A CA 1
ATOM 681 C C . CYS A 1 86 ? 41.772 24.636 -19.061 1.00 38.62 86 CYS A C 1
ATOM 683 O O . CYS A 1 86 ? 42.673 25.231 -19.657 1.00 38.62 86 CYS A O 1
ATOM 685 N N . ILE A 1 87 ? 40.583 24.423 -19.613 1.00 41.88 87 ILE A N 1
ATOM 686 C CA . ILE A 1 87 ? 40.145 25.135 -20.803 1.00 41.88 87 ILE A CA 1
ATOM 687 C C . ILE A 1 87 ? 40.082 26.606 -20.382 1.00 41.88 87 ILE A C 1
ATOM 689 O O . ILE A 1 87 ? 39.182 26.988 -19.639 1.00 41.88 87 ILE A O 1
ATOM 693 N N . HIS A 1 88 ? 41.056 27.416 -20.795 1.00 46.38 88 HIS A N 1
ATOM 694 C CA . HIS A 1 88 ? 40.922 28.865 -20.723 1.00 46.38 88 HIS A CA 1
ATOM 695 C C . HIS A 1 88 ? 39.892 29.258 -21.774 1.00 46.38 88 HIS A C 1
ATOM 697 O O . HIS A 1 88 ? 40.207 29.390 -22.957 1.00 46.38 88 HIS A O 1
ATOM 703 N N . VAL A 1 89 ? 38.639 29.349 -21.343 1.00 45.12 89 VAL A N 1
ATOM 704 C CA . VAL A 1 89 ? 37.613 30.029 -22.118 1.00 45.12 89 VAL A CA 1
ATOM 705 C C . VAL A 1 89 ? 37.817 31.517 -21.867 1.00 45.12 89 VAL A C 1
ATOM 707 O O . VAL A 1 89 ? 37.984 31.934 -20.723 1.00 45.12 89 VAL A O 1
ATOM 710 N N . ASN A 1 90 ? 37.908 32.297 -22.938 1.00 47.09 90 ASN A N 1
ATOM 711 C CA . ASN A 1 90 ? 37.997 33.744 -22.838 1.00 47.09 90 ASN A CA 1
ATOM 712 C C . ASN A 1 90 ? 36.634 34.238 -22.325 1.00 47.09 90 ASN A C 1
ATOM 714 O O . ASN A 1 90 ? 35.630 33.995 -22.995 1.00 47.09 90 ASN A O 1
ATOM 718 N N . ASP A 1 91 ? 36.580 34.853 -21.139 1.00 48.44 91 ASP A N 1
ATOM 719 C CA . ASP A 1 91 ? 35.314 35.243 -20.481 1.00 48.44 91 ASP A CA 1
ATOM 720 C C . ASP A 1 91 ? 34.451 36.162 -21.370 1.00 48.44 91 ASP A C 1
ATOM 722 O O . ASP A 1 91 ? 33.226 36.104 -21.314 1.00 48.44 91 ASP A O 1
ATOM 726 N N . ASP A 1 92 ? 35.074 36.924 -22.274 1.00 51.25 92 ASP A N 1
ATOM 727 C CA . ASP A 1 92 ? 34.385 37.826 -23.206 1.00 51.25 92 ASP A CA 1
ATOM 728 C C . ASP A 1 92 ? 33.655 37.114 -24.370 1.00 51.25 92 ASP A C 1
ATOM 730 O O . ASP A 1 92 ? 32.862 37.741 -25.072 1.00 51.25 92 ASP A O 1
ATOM 734 N N . GLU A 1 93 ? 33.874 35.808 -24.584 1.00 46.50 93 GLU A N 1
ATOM 735 C CA . GLU A 1 93 ? 33.151 34.996 -25.587 1.00 46.50 93 GLU A CA 1
ATOM 736 C C . GLU A 1 93 ? 32.115 34.039 -24.965 1.00 46.50 93 GLU A C 1
ATOM 738 O O . GLU A 1 93 ? 31.413 33.323 -25.688 1.00 46.50 93 GLU A O 1
ATOM 743 N N . VAL A 1 94 ? 31.967 34.031 -23.634 1.00 47.53 94 VAL A N 1
ATOM 744 C CA . VAL A 1 94 ? 30.970 33.207 -22.937 1.00 47.53 94 VAL A CA 1
ATOM 745 C C . VAL A 1 94 ? 29.816 34.079 -22.477 1.00 47.53 94 VAL A C 1
ATOM 747 O O . VAL A 1 94 ? 29.860 34.723 -21.434 1.00 47.53 94 VAL A O 1
ATOM 750 N N . SER A 1 95 ? 28.717 34.041 -23.225 1.00 47.88 95 SER A N 1
ATOM 751 C CA . SER A 1 95 ? 27.445 34.492 -22.666 1.00 47.88 95 SER A CA 1
ATOM 752 C C . SER A 1 95 ? 26.891 33.392 -21.763 1.00 47.88 95 SER A C 1
ATOM 754 O O . SER A 1 95 ? 26.521 32.308 -22.219 1.00 47.88 95 SER A O 1
ATOM 756 N N . TRP A 1 96 ? 26.829 33.665 -20.459 1.00 46.69 96 TRP A N 1
ATOM 757 C CA . TRP A 1 96 ? 25.996 32.879 -19.559 1.00 46.69 96 TRP A CA 1
ATOM 758 C C . TRP A 1 96 ? 24.556 32.974 -20.058 1.00 46.69 96 TRP A C 1
ATOM 760 O O . TRP A 1 96 ? 23.953 34.047 -20.060 1.00 46.69 96 TRP A O 1
ATOM 770 N N . ILE A 1 97 ? 23.999 31.850 -20.503 1.00 41.41 97 ILE A N 1
ATOM 771 C CA . ILE A 1 97 ? 22.569 31.774 -20.778 1.00 41.41 97 ILE A CA 1
ATOM 772 C C . ILE A 1 97 ? 21.889 31.953 -19.423 1.00 41.41 97 ILE A C 1
ATOM 774 O O . ILE A 1 97 ? 22.165 31.183 -18.500 1.00 41.41 97 ILE A O 1
ATOM 778 N N . GLN A 1 98 ? 21.036 32.972 -19.279 1.00 43.03 98 GLN A N 1
ATOM 779 C CA . GLN A 1 98 ? 20.241 33.097 -18.064 1.00 43.03 98 GLN A CA 1
ATOM 780 C C . GLN A 1 98 ? 19.478 31.793 -17.864 1.00 43.03 98 GLN A C 1
ATOM 782 O O . GLN A 1 98 ? 18.747 31.352 -18.753 1.00 43.03 98 GLN A O 1
ATOM 787 N N . ILE A 1 99 ? 19.678 31.171 -16.700 1.00 42.84 99 ILE A N 1
ATOM 788 C CA . ILE A 1 99 ? 18.859 30.043 -16.276 1.00 42.84 99 ILE A CA 1
ATOM 789 C C . ILE A 1 99 ? 17.418 30.561 -16.316 1.00 42.84 99 ILE A C 1
ATOM 791 O O . ILE A 1 99 ? 17.120 31.524 -15.600 1.00 42.84 99 ILE A O 1
ATOM 795 N N . PRO A 1 100 ? 16.542 30.012 -17.177 1.00 42.03 100 PRO A N 1
ATOM 796 C CA . PRO A 1 100 ? 15.169 30.477 -17.235 1.00 42.03 100 PRO A CA 1
ATOM 797 C C . PRO A 1 100 ? 14.566 30.294 -15.845 1.00 42.03 100 PRO A C 1
ATOM 799 O O . PRO A 1 100 ? 14.777 29.254 -15.218 1.00 42.03 100 PRO A O 1
ATOM 802 N N . GLN A 1 101 ? 13.852 31.302 -15.341 1.00 42.94 101 GLN A N 1
ATOM 803 C CA . GLN A 1 101 ? 13.134 31.144 -14.082 1.00 42.94 101 GLN A CA 1
ATOM 804 C C . GLN A 1 101 ? 12.171 29.965 -14.222 1.00 42.94 101 GLN A C 1
ATOM 806 O O . GLN A 1 101 ? 11.238 29.986 -15.025 1.00 42.94 101 GLN A O 1
ATOM 811 N N . ILE A 1 102 ? 12.445 28.909 -13.460 1.00 45.72 102 ILE A N 1
ATOM 812 C CA . ILE A 1 102 ? 11.591 27.734 -13.379 1.00 45.72 102 ILE A CA 1
ATOM 813 C C . ILE A 1 102 ? 10.463 28.105 -12.421 1.00 45.72 102 ILE A C 1
ATOM 815 O O . ILE A 1 102 ? 10.613 28.021 -11.204 1.00 45.72 102 ILE A O 1
ATOM 819 N N . PHE A 1 103 ? 9.351 28.581 -12.971 1.00 40.84 103 PHE A N 1
ATOM 820 C CA . PHE A 1 103 ? 8.125 28.777 -12.206 1.00 40.84 103 PHE A CA 1
ATOM 821 C C . PHE A 1 103 ? 7.449 27.424 -11.955 1.00 40.84 103 PHE A C 1
ATOM 823 O O . PHE A 1 103 ? 7.587 26.489 -12.749 1.00 40.84 103 PHE A O 1
ATOM 830 N N . SER A 1 104 ? 6.700 27.313 -10.859 1.00 37.69 104 SER A N 1
ATOM 831 C CA . SER A 1 104 ? 5.811 26.177 -10.624 1.00 37.69 104 SER A CA 1
ATOM 832 C C . SER A 1 104 ? 4.799 26.094 -11.767 1.00 37.69 104 SER A C 1
ATOM 834 O O . SER A 1 104 ? 3.950 26.967 -11.939 1.00 37.69 104 SER A O 1
ATOM 836 N N . TYR A 1 105 ? 4.888 25.046 -12.581 1.00 43.75 105 TYR A N 1
ATOM 837 C CA . TYR A 1 105 ? 3.874 24.791 -13.591 1.00 43.75 105 TYR A CA 1
ATOM 838 C C . TYR A 1 105 ? 2.588 24.354 -12.883 1.00 43.75 105 TYR A C 1
ATOM 840 O O . TYR A 1 105 ? 2.572 23.395 -12.116 1.00 43.75 105 TYR A O 1
ATOM 848 N N . SER A 1 106 ? 1.495 25.063 -13.142 1.00 35.62 106 SER A N 1
ATOM 849 C CA . SER A 1 106 ? 0.150 24.537 -12.924 1.00 35.62 106 SER A CA 1
ATOM 850 C C . SER A 1 106 ? -0.337 24.064 -14.284 1.00 35.62 106 SER A C 1
ATOM 852 O O . SER A 1 106 ? -0.601 24.880 -15.165 1.00 35.62 106 SER A O 1
ATOM 854 N N . PHE A 1 107 ? -0.392 22.750 -14.495 1.00 41.53 107 PHE A N 1
ATOM 855 C CA . PHE A 1 107 ? -0.984 22.184 -15.703 1.00 41.53 107 PHE A CA 1
ATOM 856 C C . PHE A 1 107 ? -2.505 22.242 -15.562 1.00 41.53 107 PHE A C 1
ATOM 858 O O . PHE A 1 107 ? -3.154 21.257 -15.223 1.00 41.53 107 PHE A O 1
ATOM 865 N N . VAL A 1 108 ? -3.083 23.424 -15.761 1.00 40.09 108 VAL A N 1
ATOM 866 C CA . VAL A 1 108 ? -4.526 23.522 -15.973 1.00 40.09 108 VAL A CA 1
ATOM 867 C C . VAL A 1 108 ? -4.742 23.389 -17.470 1.00 40.09 108 VAL A C 1
ATOM 869 O O . VAL A 1 108 ? -4.598 24.343 -18.233 1.00 40.09 108 VAL A O 1
ATOM 872 N N . ASN A 1 109 ? -5.027 22.162 -17.894 1.00 44.41 109 ASN A N 1
ATOM 873 C CA . ASN A 1 109 ? -5.439 21.869 -19.256 1.00 44.41 109 ASN A CA 1
ATOM 874 C C . ASN A 1 109 ? -6.847 22.454 -19.447 1.00 44.41 109 ASN A C 1
ATOM 876 O O . ASN A 1 109 ? -7.835 21.856 -19.033 1.00 44.41 109 ASN A O 1
ATOM 880 N N . ALA A 1 110 ? -6.936 23.671 -19.982 1.00 47.53 110 ALA A N 1
ATOM 881 C CA . ALA A 1 110 ? -8.197 24.412 -20.041 1.00 47.53 110 ALA A CA 1
ATOM 882 C C . ALA A 1 110 ? -9.054 24.081 -21.275 1.00 47.53 110 ALA A C 1
ATOM 884 O O . ALA A 1 110 ? -10.192 24.537 -21.364 1.00 47.53 110 ALA A O 1
ATOM 885 N N . THR A 1 111 ? -8.538 23.307 -22.236 1.00 54.78 111 THR A N 1
ATOM 886 C CA . THR A 1 111 ? -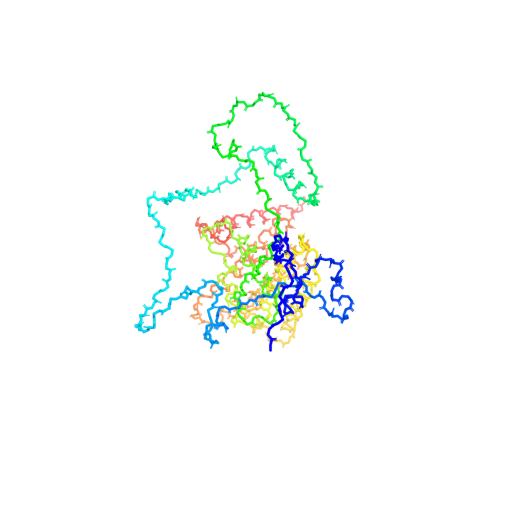9.265 22.978 -23.469 1.00 54.78 111 THR A CA 1
ATOM 887 C C . THR A 1 111 ? -8.979 21.554 -23.945 1.00 54.78 111 THR A C 1
ATOM 889 O O . THR A 1 111 ? -7.868 21.037 -23.822 1.00 54.78 111 THR A O 1
ATOM 892 N N . VAL A 1 112 ? -10.001 20.930 -24.537 1.00 56.09 112 VAL A N 1
ATOM 893 C CA . VAL A 1 112 ? -9.924 19.596 -25.160 1.00 56.09 112 VAL A CA 1
ATOM 894 C C . VAL A 1 112 ? -8.877 19.555 -26.282 1.00 56.09 112 VAL A C 1
ATOM 896 O O . VAL A 1 112 ? -8.162 18.566 -26.411 1.00 56.09 112 VAL A O 1
ATOM 899 N N . GLY A 1 113 ? -8.693 20.658 -27.017 1.00 57.28 113 GLY A N 1
ATOM 900 C CA . GLY A 1 113 ? -7.711 20.736 -28.105 1.00 57.28 113 GLY A CA 1
ATOM 901 C C . GLY A 1 113 ? -6.258 20.533 -27.653 1.00 57.28 113 GLY A C 1
ATOM 902 O O . GLY A 1 113 ? -5.469 19.933 -28.377 1.00 57.28 113 GLY A O 1
ATOM 903 N N . ASN A 1 114 ? -5.902 20.938 -26.430 1.00 50.34 114 ASN A N 1
ATOM 904 C CA . ASN A 1 114 ? -4.547 20.730 -25.905 1.00 50.34 114 ASN A CA 1
ATOM 905 C C . ASN A 1 114 ? -4.285 19.254 -25.559 1.00 50.34 114 ASN A C 1
ATOM 907 O O . ASN A 1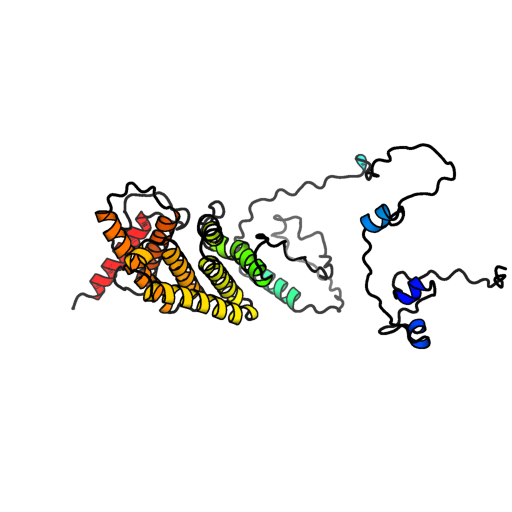 114 ? -3.156 18.775 -25.678 1.00 50.34 114 ASN A O 1
ATOM 911 N N . VAL A 1 115 ? -5.330 18.521 -25.159 1.00 54.28 115 VAL A N 1
ATOM 912 C CA . VAL A 1 115 ? -5.274 17.070 -24.917 1.00 54.28 115 VAL A CA 1
ATOM 913 C C . VAL A 1 115 ? -5.117 16.316 -26.239 1.00 54.28 115 VAL A C 1
ATOM 915 O O . VAL A 1 115 ? -4.298 15.400 -26.320 1.00 54.28 115 VAL A O 1
ATOM 918 N N . GLU A 1 116 ? -5.837 16.730 -27.286 1.00 56.66 116 GLU A N 1
ATOM 919 C CA . GLU A 1 116 ? -5.702 16.167 -28.638 1.00 56.66 116 GLU A CA 1
ATOM 920 C C . GLU A 1 116 ? -4.303 16.406 -29.212 1.00 56.66 116 GLU A C 1
ATOM 922 O O . GLU A 1 116 ? -3.694 15.500 -29.774 1.00 56.66 116 GLU A O 1
ATOM 927 N N . GLN A 1 117 ? -3.721 17.587 -29.005 1.00 53.50 117 GLN A N 1
ATOM 928 C CA . GLN A 1 117 ? -2.378 17.889 -29.503 1.00 53.50 117 GLN A CA 1
ATOM 929 C C . GLN A 1 117 ? -1.289 17.047 -28.813 1.00 53.50 117 GLN A C 1
ATOM 931 O O . GLN A 1 117 ? -0.358 16.578 -29.469 1.00 53.50 117 GLN A O 1
ATOM 936 N N . LEU A 1 118 ? -1.427 16.799 -27.505 1.00 51.38 118 LEU A N 1
ATOM 937 C CA . LEU A 1 118 ? -0.522 15.939 -26.732 1.00 51.38 118 LEU A CA 1
ATOM 938 C C . LEU A 1 118 ? -0.638 14.462 -27.126 1.00 51.38 118 LEU A C 1
ATOM 940 O O . LEU A 1 118 ? 0.382 13.801 -27.311 1.00 51.38 118 LEU A O 1
ATOM 944 N N . THR A 1 119 ? -1.859 13.967 -27.327 1.00 55.53 119 THR A N 1
ATOM 945 C CA . THR A 1 119 ? -2.089 12.592 -27.804 1.00 55.53 119 THR A CA 1
ATOM 946 C C . THR A 1 119 ? -1.615 12.400 -29.244 1.00 55.53 119 THR A C 1
ATOM 948 O O . THR A 1 119 ? -1.068 11.349 -29.570 1.00 55.53 119 THR A O 1
ATOM 951 N N . THR A 1 120 ? -1.716 13.430 -30.088 1.00 53.50 120 THR A N 1
ATOM 952 C CA . THR A 1 120 ? -1.163 13.409 -31.452 1.00 53.50 120 THR A CA 1
ATOM 953 C C . THR A 1 120 ? 0.372 13.383 -31.436 1.00 53.50 120 THR A C 1
ATOM 955 O O . THR A 1 120 ? 0.986 12.638 -32.195 1.00 53.50 120 THR A O 1
ATOM 958 N N . LEU A 1 121 ? 1.016 14.137 -30.537 1.00 49.78 121 LEU A N 1
ATOM 959 C CA . LEU A 1 121 ? 2.475 14.121 -30.352 1.00 49.78 121 LEU A CA 1
ATOM 960 C C . LEU A 1 121 ? 2.987 12.778 -29.805 1.00 49.78 121 LEU A C 1
ATOM 962 O O . LEU A 1 121 ? 4.030 12.299 -30.253 1.00 49.78 121 LEU A O 1
ATOM 966 N N . GLU A 1 122 ? 2.256 12.146 -28.882 1.00 48.94 122 GLU A N 1
ATOM 967 C CA . GLU A 1 122 ? 2.556 10.787 -28.408 1.00 48.94 122 GLU A CA 1
ATOM 968 C C . GLU A 1 122 ? 2.352 9.731 -29.502 1.00 48.94 122 GLU A C 1
ATOM 970 O O . GLU A 1 122 ? 3.182 8.830 -29.631 1.00 48.94 122 GLU A O 1
ATOM 975 N N . ALA A 1 123 ? 1.315 9.863 -30.335 1.00 45.84 123 ALA A N 1
ATOM 976 C CA . ALA A 1 123 ? 1.074 8.970 -31.469 1.00 45.84 123 ALA A CA 1
ATOM 977 C C . ALA A 1 123 ? 2.191 9.067 -32.524 1.00 45.84 123 ALA A C 1
ATOM 979 O O . ALA A 1 123 ? 2.739 8.046 -32.938 1.00 45.84 123 ALA A O 1
ATOM 980 N N . ILE A 1 124 ? 2.621 10.285 -32.875 1.00 47.69 124 ILE A N 1
ATOM 981 C CA . ILE A 1 124 ? 3.737 10.522 -33.808 1.00 47.69 124 ILE A CA 1
ATOM 982 C C . ILE A 1 124 ? 5.060 9.969 -33.249 1.00 47.69 124 ILE A C 1
ATOM 984 O O . ILE A 1 124 ? 5.870 9.415 -33.993 1.00 47.69 124 ILE A O 1
ATOM 988 N N . ALA A 1 125 ? 5.283 10.070 -31.934 1.00 47.03 125 ALA A N 1
ATOM 989 C CA . ALA A 1 125 ? 6.457 9.490 -31.281 1.00 47.03 125 ALA A CA 1
ATOM 990 C C . ALA A 1 125 ? 6.426 7.949 -31.236 1.00 47.03 125 ALA A C 1
ATOM 992 O O . ALA A 1 125 ? 7.489 7.327 -31.170 1.00 47.03 125 ALA A O 1
ATOM 993 N N . SER A 1 126 ? 5.236 7.342 -31.283 1.00 47.12 126 SER A N 1
ATOM 994 C CA . SER A 1 126 ? 5.042 5.887 -31.293 1.00 47.12 126 SER A CA 1
ATOM 995 C C . SER A 1 126 ? 5.150 5.274 -32.697 1.00 47.12 126 SER A C 1
ATOM 997 O O . SER A 1 126 ? 5.620 4.146 -32.835 1.00 47.12 126 SER A O 1
ATOM 999 N N . GLU A 1 127 ? 4.761 6.004 -33.750 1.00 42.41 127 GLU A N 1
ATOM 1000 C CA . GLU A 1 127 ? 4.734 5.490 -35.133 1.00 42.41 127 GLU A CA 1
ATOM 1001 C C . GLU A 1 127 ? 6.046 5.682 -35.921 1.00 42.41 127 GLU A C 1
ATOM 1003 O O . GLU A 1 127 ? 6.251 5.051 -36.960 1.00 42.41 127 GLU A O 1
ATOM 1008 N N . ALA A 1 128 ? 6.984 6.499 -35.438 1.00 35.88 128 ALA A N 1
ATOM 1009 C CA . ALA A 1 128 ? 8.229 6.771 -36.156 1.00 35.88 128 ALA A CA 1
ATOM 1010 C C . ALA A 1 128 ? 9.274 5.635 -36.020 1.00 35.88 128 ALA A C 1
ATOM 1012 O O . ALA A 1 128 ? 10.150 5.660 -35.154 1.00 35.88 128 ALA A O 1
ATOM 1013 N N . SER A 1 129 ? 9.248 4.668 -36.946 1.00 34.03 129 SER A N 1
ATOM 1014 C CA . SER A 1 129 ? 10.464 3.955 -37.387 1.00 34.03 129 SER A CA 1
ATOM 1015 C C . SER A 1 129 ? 11.271 4.829 -38.363 1.00 34.03 129 SER A C 1
ATOM 1017 O O . SER A 1 129 ? 10.700 5.688 -39.035 1.00 34.03 129 SER A O 1
ATOM 1019 N N . PRO A 1 130 ? 12.610 4.687 -38.426 1.00 42.28 130 PRO A N 1
ATOM 1020 C CA . PRO A 1 130 ? 13.474 5.693 -39.025 1.00 42.28 130 PRO A CA 1
ATOM 1021 C C . PRO A 1 130 ? 13.360 5.617 -40.547 1.00 42.28 130 PRO A C 1
ATOM 1023 O O . PRO A 1 130 ? 13.447 4.523 -41.094 1.00 42.28 130 PRO A O 1
ATOM 1026 N N . ILE A 1 131 ? 13.285 6.777 -41.202 1.00 41.69 131 ILE A N 1
ATOM 1027 C CA . ILE A 1 131 ? 13.163 7.015 -42.656 1.00 41.69 131 ILE A CA 1
ATOM 1028 C C . ILE A 1 131 ? 11.713 7.313 -43.077 1.00 41.69 131 ILE A C 1
ATOM 1030 O O . ILE A 1 131 ? 10.986 6.401 -43.449 1.00 41.69 131 ILE A O 1
ATOM 1034 N N . LEU A 1 132 ? 11.338 8.600 -43.126 1.00 29.98 132 LEU A N 1
ATOM 1035 C CA . LEU A 1 132 ? 10.981 9.241 -44.401 1.00 29.98 132 LEU A CA 1
ATOM 1036 C C . LEU A 1 132 ? 10.913 10.778 -44.314 1.00 29.98 132 LEU A C 1
ATOM 1038 O O . LEU A 1 132 ? 10.612 11.355 -43.272 1.00 29.98 132 LEU A O 1
ATOM 1042 N N . ASP A 1 133 ? 11.222 11.383 -45.461 1.00 36.94 133 ASP A N 1
ATOM 1043 C CA . ASP A 1 133 ? 11.218 12.799 -45.825 1.00 36.94 133 ASP A CA 1
ATOM 1044 C C . ASP A 1 133 ? 9.909 13.540 -45.524 1.00 36.94 133 ASP A C 1
ATOM 1046 O O . ASP A 1 133 ? 8.819 13.084 -45.869 1.00 36.94 133 ASP A O 1
ATOM 1050 N N . VAL A 1 134 ? 10.034 14.762 -44.999 1.00 32.78 134 VAL A N 1
ATOM 1051 C CA . VAL A 1 134 ? 8.921 15.715 -44.941 1.00 32.78 134 VAL A CA 1
ATOM 1052 C C . VAL A 1 134 ? 8.960 16.607 -46.179 1.00 32.78 134 VAL A C 1
ATOM 1054 O O . VAL A 1 134 ? 9.835 17.462 -46.343 1.00 32.78 134 VAL A O 1
ATOM 1057 N N . VAL A 1 135 ? 7.971 16.395 -47.046 1.00 29.20 135 VAL A N 1
ATOM 1058 C CA . VAL A 1 135 ? 7.574 17.296 -48.129 1.00 29.20 135 VAL A CA 1
ATOM 1059 C C . VAL A 1 135 ? 7.138 18.639 -47.537 1.00 29.20 135 VAL A C 1
ATOM 1061 O O . VAL A 1 135 ? 6.342 18.701 -46.604 1.00 29.20 135 VAL A O 1
ATOM 1064 N N . ARG A 1 136 ? 7.666 19.730 -48.100 1.00 35.19 136 ARG A N 1
ATOM 1065 C CA . ARG A 1 136 ? 7.223 21.101 -47.832 1.00 35.19 136 ARG A CA 1
ATOM 1066 C C . ARG A 1 136 ? 5.822 21.318 -48.400 1.00 35.19 136 ARG A C 1
ATOM 1068 O O . ARG A 1 136 ? 5.651 21.231 -49.613 1.00 35.19 136 ARG A O 1
ATOM 1075 N N . THR A 1 137 ? 4.884 21.746 -47.567 1.00 29.94 137 THR A N 1
ATOM 1076 C CA . THR A 1 137 ? 3.731 22.529 -48.023 1.00 29.94 137 THR A CA 1
ATOM 1077 C C . THR A 1 137 ? 3.783 23.886 -47.339 1.00 29.94 137 THR A C 1
ATOM 1079 O O . THR A 1 137 ? 3.656 23.996 -46.122 1.00 29.94 137 THR A O 1
ATOM 1082 N N . ASN A 1 138 ? 4.050 24.915 -48.144 1.00 41.62 138 ASN A N 1
ATOM 1083 C CA . ASN A 1 138 ? 3.688 26.279 -47.801 1.00 41.62 138 ASN A CA 1
ATOM 1084 C C . ASN A 1 138 ? 2.167 26.313 -47.694 1.00 41.62 138 ASN A C 1
ATOM 1086 O O . ASN A 1 138 ? 1.516 26.011 -48.688 1.00 41.62 138 ASN A O 1
ATOM 1090 N N . ASP A 1 139 ? 1.628 26.736 -46.558 1.00 31.88 139 ASP A N 1
ATOM 1091 C CA . ASP A 1 139 ? 0.423 27.544 -46.618 1.00 31.88 139 ASP A CA 1
ATOM 1092 C C . ASP A 1 139 ? 0.402 28.584 -45.511 1.00 31.88 139 ASP A C 1
ATOM 1094 O O . ASP A 1 139 ? 0.891 28.382 -44.397 1.00 31.88 139 ASP A O 1
ATOM 1098 N N . ARG A 1 140 ? -0.054 29.753 -45.940 1.00 39.12 140 ARG A N 1
ATOM 1099 C CA . ARG A 1 140 ? -0.134 30.996 -45.200 1.00 39.12 140 ARG A CA 1
ATOM 1100 C C . ARG A 1 140 ? -1.497 31.097 -44.515 1.00 39.12 140 ARG A C 1
ATOM 1102 O O . ARG A 1 140 ? -2.491 30.606 -45.032 1.00 39.12 140 ARG A O 1
ATOM 1109 N N . ASP A 1 141 ? -1.464 31.871 -43.438 1.00 37.91 141 ASP A N 1
ATOM 1110 C CA . ASP A 1 141 ? -2.547 32.679 -42.881 1.00 37.91 141 ASP A CA 1
ATOM 1111 C C . ASP A 1 141 ? -3.535 32.051 -41.874 1.00 37.91 141 ASP A C 1
ATOM 1113 O O . ASP A 1 141 ? -4.012 30.927 -41.985 1.00 37.91 141 ASP A O 1
ATOM 1117 N N . ASP A 1 142 ? -3.801 32.901 -40.873 1.00 40.28 142 ASP A N 1
ATOM 1118 C CA . ASP A 1 142 ? -4.945 32.956 -39.960 1.00 40.28 142 ASP A CA 1
ATOM 1119 C C . ASP A 1 142 ? -4.978 32.090 -38.690 1.00 40.28 142 ASP A C 1
ATOM 1121 O O . ASP A 1 142 ? -5.865 31.272 -38.469 1.00 40.28 142 ASP A O 1
ATOM 1125 N N . ALA A 1 143 ? -4.089 32.424 -37.743 1.00 36.16 143 ALA A N 1
ATOM 1126 C CA . ALA A 1 143 ? -4.388 32.332 -36.304 1.00 36.16 143 ALA A CA 1
ATOM 1127 C C . ALA A 1 143 ? -3.577 33.346 -35.462 1.00 36.16 143 ALA A C 1
ATOM 1129 O O . ALA A 1 143 ? -2.967 33.007 -34.445 1.00 36.16 143 ALA A O 1
ATOM 1130 N N . LEU A 1 144 ? -3.552 34.624 -35.863 1.00 39.06 144 LEU A N 1
ATOM 1131 C CA . LEU A 1 144 ? -3.102 35.712 -34.983 1.00 39.06 144 LEU A CA 1
ATOM 1132 C C . LEU A 1 144 ? -4.210 36.060 -33.975 1.00 39.06 144 LEU A C 1
ATOM 1134 O O . LEU A 1 144 ? -5.002 36.966 -34.213 1.00 39.06 144 LEU A O 1
ATOM 1138 N N . SER A 1 145 ? -4.271 35.365 -32.835 1.00 43.28 145 SER A N 1
ATOM 1139 C CA . SER A 1 145 ? -4.889 35.934 -31.614 1.00 43.28 145 SER A CA 1
ATOM 1140 C C . SER A 1 145 ? -4.508 35.281 -30.280 1.00 43.28 145 SER A C 1
ATOM 1142 O O . SER A 1 145 ? -4.955 35.742 -29.237 1.00 43.28 145 SER A O 1
ATOM 1144 N N . THR A 1 146 ? -3.614 34.290 -30.248 1.00 39.09 146 THR A N 1
ATOM 1145 C CA . THR A 1 146 ? -3.067 33.758 -28.976 1.00 39.09 146 THR A CA 1
ATOM 1146 C C . THR A 1 146 ? -1.540 33.807 -28.891 1.00 39.09 146 THR A C 1
ATOM 1148 O O . THR A 1 146 ? -0.951 33.361 -27.909 1.00 39.09 146 THR A O 1
ATOM 1151 N N . ALA A 1 147 ? -0.879 34.450 -29.857 1.00 37.31 147 ALA A N 1
ATOM 1152 C CA . ALA A 1 147 ? 0.581 34.525 -29.967 1.00 37.31 147 ALA A CA 1
ATOM 1153 C C . ALA A 1 147 ? 1.287 35.402 -28.902 1.00 37.31 147 ALA A C 1
ATOM 1155 O O . ALA A 1 147 ? 2.468 35.705 -29.048 1.00 37.31 147 ALA A O 1
ATOM 1156 N N . SER A 1 148 ? 0.606 35.800 -27.821 1.00 40.00 148 SER A N 1
ATOM 1157 C CA . SER A 1 148 ? 1.171 36.673 -26.780 1.00 40.00 148 SER A CA 1
ATOM 1158 C C . SER A 1 148 ? 1.547 35.968 -25.466 1.00 40.00 148 SER A C 1
ATOM 1160 O O . SER A 1 148 ? 1.958 36.656 -24.535 1.00 40.00 148 SER A O 1
ATOM 1162 N N . LEU A 1 149 ? 1.447 34.636 -25.345 1.00 37.12 149 LEU A N 1
ATOM 1163 C CA . LEU A 1 149 ? 1.746 33.952 -24.067 1.00 37.12 149 LEU A CA 1
ATOM 1164 C C . LEU A 1 149 ? 2.926 32.971 -24.069 1.00 37.12 149 LEU A C 1
ATOM 1166 O O . LEU A 1 149 ? 3.194 32.354 -23.044 1.00 37.12 149 LEU A O 1
ATOM 1170 N N . SER A 1 150 ? 3.715 32.893 -25.143 1.00 40.44 150 SER A N 1
ATOM 1171 C CA . SER A 1 150 ? 5.040 32.253 -25.074 1.00 40.44 150 SER A CA 1
ATOM 1172 C C . SER A 1 150 ? 5.870 32.521 -26.339 1.00 40.44 150 SER A C 1
ATOM 1174 O O . SER A 1 150 ? 5.459 32.089 -27.415 1.00 40.44 150 SER A O 1
ATOM 1176 N N . PRO A 1 151 ? 7.067 33.135 -26.246 1.00 36.75 151 PRO A N 1
ATOM 1177 C CA . PRO A 1 151 ? 7.956 33.359 -27.397 1.00 36.75 151 PRO A CA 1
ATOM 1178 C C . PRO A 1 151 ? 8.566 32.078 -27.999 1.00 36.75 151 PRO A C 1
ATOM 1180 O O . PRO A 1 151 ? 9.208 32.128 -29.044 1.00 36.75 151 PRO A O 1
ATOM 1183 N N . TRP A 1 152 ? 8.413 30.930 -27.332 1.00 39.16 152 TRP A N 1
ATOM 1184 C CA . TRP A 1 152 ? 9.154 29.706 -27.655 1.00 39.16 152 TRP A CA 1
ATOM 1185 C C . TRP A 1 152 ? 8.595 28.900 -28.831 1.00 39.16 152 TRP A C 1
ATOM 1187 O O . TRP A 1 152 ? 9.344 28.148 -29.450 1.00 39.16 152 TRP A O 1
ATOM 1197 N N . LEU A 1 153 ? 7.313 29.052 -29.173 1.00 39.25 153 LEU A N 1
ATOM 1198 C CA . LEU A 1 153 ? 6.693 28.230 -30.221 1.00 39.25 153 LEU A CA 1
ATOM 1199 C C . LEU A 1 153 ? 6.981 28.730 -31.645 1.00 39.25 153 LEU A C 1
ATOM 1201 O O . LEU A 1 153 ? 6.895 27.951 -32.589 1.00 39.25 153 LEU A O 1
ATOM 1205 N N . SER A 1 154 ? 7.401 29.986 -31.814 1.00 42.62 154 SER A N 1
ATOM 1206 C CA . SER A 1 154 ? 7.667 30.562 -33.143 1.00 42.62 154 SER A CA 1
ATOM 1207 C C . SER A 1 154 ? 9.126 30.444 -33.595 1.00 42.62 154 SER A C 1
ATOM 1209 O O . SER A 1 154 ? 9.459 30.842 -34.709 1.00 42.62 154 SER A O 1
ATOM 1211 N N . ALA A 1 155 ? 10.020 29.905 -32.762 1.00 40.78 155 ALA A N 1
ATOM 1212 C CA . ALA A 1 155 ? 11.448 29.884 -33.056 1.00 40.78 155 ALA A CA 1
ATOM 1213 C C . ALA A 1 155 ? 12.119 28.596 -32.575 1.00 40.78 155 ALA A C 1
ATOM 1215 O O . ALA A 1 155 ? 12.855 28.611 -31.593 1.00 40.78 155 ALA A O 1
ATOM 1216 N N . ARG A 1 156 ? 11.892 27.491 -33.297 1.00 40.88 156 ARG A N 1
ATOM 1217 C CA . ARG A 1 156 ? 12.891 26.460 -33.660 1.00 40.88 156 ARG A CA 1
ATOM 1218 C C . ARG A 1 156 ? 12.179 25.196 -34.127 1.00 40.88 156 ARG A C 1
ATOM 1220 O O . ARG A 1 156 ? 11.374 24.620 -33.406 1.00 40.88 156 ARG A O 1
ATOM 1227 N N . GLN A 1 157 ? 12.542 24.730 -35.319 1.00 41.06 157 GLN A N 1
ATOM 1228 C CA . GLN A 1 157 ? 12.256 23.358 -35.723 1.00 41.06 157 GLN A CA 1
ATOM 1229 C C . GLN A 1 157 ? 12.879 22.397 -34.693 1.00 41.06 157 GLN A C 1
ATOM 1231 O O . GLN A 1 157 ? 14.054 22.573 -34.346 1.00 41.06 157 GLN A O 1
ATOM 1236 N N . PRO A 1 158 ? 12.138 21.395 -34.194 1.00 41.97 158 PRO A N 1
ATOM 1237 C CA . PRO A 1 158 ? 12.689 20.422 -33.267 1.00 41.97 158 PRO A CA 1
ATOM 1238 C C . PRO A 1 158 ? 13.712 19.549 -34.000 1.00 41.97 158 PRO A C 1
ATOM 1240 O O . PRO A 1 158 ? 13.382 18.774 -34.895 1.00 41.97 158 PRO A O 1
ATOM 1243 N N . VAL A 1 159 ? 14.982 19.677 -33.618 1.00 39.09 159 VAL A N 1
ATOM 1244 C CA . VAL A 1 159 ? 16.028 18.735 -34.024 1.00 39.09 159 VAL A CA 1
ATOM 1245 C C . VAL A 1 159 ? 15.889 17.503 -33.136 1.00 39.0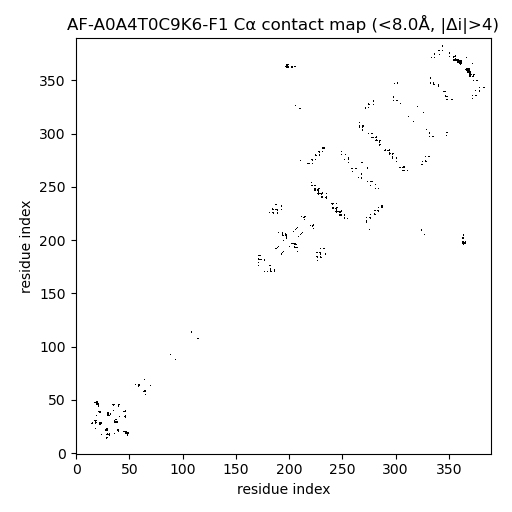9 159 VAL A C 1
ATOM 1247 O O . VAL A 1 159 ? 16.368 17.479 -32.003 1.00 39.09 159 VAL A O 1
ATOM 1250 N N . PHE A 1 160 ? 15.205 16.479 -33.640 1.00 38.41 160 PHE A N 1
ATOM 1251 C CA . PHE A 1 160 ? 15.133 15.180 -32.982 1.00 38.41 160 PHE A CA 1
ATOM 1252 C C . PHE A 1 160 ? 16.467 14.445 -33.149 1.00 38.41 160 PHE A C 1
ATOM 1254 O O . PHE A 1 160 ? 16.827 13.996 -34.237 1.00 38.41 160 PHE A O 1
ATOM 1261 N N . LEU A 1 161 ? 17.222 14.328 -32.056 1.00 33.53 161 LEU A N 1
ATOM 1262 C CA . LEU A 1 161 ? 18.374 13.433 -31.983 1.00 33.53 161 LEU A CA 1
ATOM 1263 C C . LEU A 1 161 ? 17.874 11.981 -31.852 1.00 33.53 161 LEU A C 1
ATOM 1265 O O . LEU A 1 161 ? 17.001 11.719 -31.021 1.00 33.53 161 LEU A O 1
ATOM 1269 N N . PRO A 1 162 ? 18.421 11.020 -32.620 1.00 33.06 162 PRO A N 1
ATOM 1270 C CA . PRO A 1 162 ? 18.025 9.622 -32.516 1.00 33.06 162 PRO A CA 1
ATOM 1271 C C . PRO A 1 162 ? 18.357 9.097 -31.116 1.00 33.06 162 PRO A C 1
ATOM 1273 O O . PRO A 1 162 ? 19.506 9.142 -30.670 1.00 33.06 162 PRO A O 1
ATOM 1276 N N . ARG A 1 163 ? 17.335 8.596 -30.416 1.00 40.53 163 ARG A N 1
ATOM 1277 C CA . ARG A 1 163 ? 17.417 8.075 -29.047 1.00 40.53 163 ARG A CA 1
ATOM 1278 C C . ARG A 1 163 ? 18.108 6.707 -29.021 1.00 40.53 163 ARG A C 1
ATOM 1280 O O . ARG A 1 163 ? 17.495 5.692 -28.724 1.00 40.53 163 ARG A O 1
ATOM 1287 N N . HIS A 1 164 ? 19.408 6.680 -29.292 1.00 39.59 164 HIS A N 1
ATOM 1288 C CA . HIS A 1 164 ? 20.292 5.600 -28.854 1.00 39.59 164 HIS A CA 1
ATOM 1289 C C . HIS A 1 164 ? 21.144 6.094 -27.692 1.00 39.59 164 HIS A C 1
ATOM 1291 O O . HIS A 1 164 ? 22.354 6.270 -27.802 1.00 39.59 164 HIS A O 1
ATOM 1297 N N . SER A 1 165 ? 20.487 6.290 -26.556 1.00 37.00 165 SER A N 1
ATOM 1298 C CA . SER A 1 165 ? 21.162 6.482 -25.283 1.00 37.00 165 SER A CA 1
ATOM 1299 C C . SER A 1 165 ? 20.553 5.480 -24.325 1.00 37.00 165 SER A C 1
ATOM 1301 O O . SER A 1 165 ? 19.453 5.689 -23.818 1.00 37.00 165 SER A O 1
ATOM 1303 N N . PHE A 1 166 ? 21.258 4.370 -24.113 1.00 39.97 166 PHE A N 1
ATOM 1304 C CA . PHE A 1 166 ? 21.140 3.611 -22.877 1.00 39.97 166 PHE A CA 1
ATOM 1305 C C . PHE A 1 166 ? 21.379 4.612 -21.751 1.00 39.97 166 PHE A C 1
ATOM 1307 O O . PHE A 1 166 ? 22.523 4.959 -21.468 1.00 39.97 166 PHE A O 1
ATOM 1314 N N . ILE A 1 167 ? 20.304 5.151 -21.179 1.00 38.84 167 ILE A N 1
ATOM 1315 C CA . ILE A 1 167 ? 20.397 5.840 -19.901 1.00 38.84 167 ILE A CA 1
ATOM 1316 C C . ILE A 1 167 ? 20.827 4.730 -18.941 1.00 38.84 167 ILE A C 1
ATOM 1318 O O . ILE A 1 167 ? 20.086 3.750 -18.810 1.00 38.84 167 ILE A O 1
ATOM 1322 N N . PRO A 1 168 ? 22.034 4.793 -18.354 1.00 38.00 168 PRO A N 1
ATOM 1323 C CA . PRO A 1 168 ? 22.402 3.850 -17.317 1.00 38.00 168 PRO A CA 1
ATOM 1324 C C . PRO A 1 168 ? 21.333 3.971 -16.240 1.00 38.00 168 PRO A C 1
ATOM 1326 O O . PRO A 1 168 ? 21.032 5.084 -15.803 1.00 38.00 168 PRO A O 1
ATOM 1329 N N . SER A 1 169 ? 20.724 2.848 -15.862 1.00 47.59 169 SER A N 1
ATOM 1330 C CA . SER A 1 169 ? 19.858 2.779 -14.691 1.00 47.59 169 SER A CA 1
ATOM 1331 C C . SER A 1 169 ? 20.556 3.519 -13.554 1.00 47.59 169 SER A C 1
ATOM 1333 O O . SER A 1 169 ? 21.746 3.281 -13.324 1.00 47.59 169 SER A O 1
ATOM 1335 N N . SER A 1 170 ? 19.846 4.429 -12.888 1.00 44.97 170 SER A N 1
ATOM 1336 C CA . SER A 1 170 ? 20.328 5.114 -11.690 1.00 44.97 170 SER A CA 1
ATOM 1337 C C . SER A 1 170 ? 21.041 4.098 -10.788 1.00 44.97 170 SER A C 1
ATOM 1339 O O . SER A 1 170 ? 20.535 2.974 -10.656 1.00 44.97 170 SER A O 1
ATOM 1341 N N . PRO A 1 171 ? 22.206 4.425 -10.196 1.00 49.66 171 PRO A N 1
ATOM 1342 C CA . PRO A 1 171 ? 22.862 3.504 -9.278 1.00 49.66 171 PRO A CA 1
ATOM 1343 C C . PRO A 1 171 ? 21.853 3.054 -8.207 1.00 49.66 171 PRO A C 1
ATOM 1345 O O . PRO A 1 171 ? 21.038 3.870 -7.765 1.00 49.66 171 PRO A O 1
ATOM 1348 N N . PRO A 1 172 ? 21.847 1.762 -7.828 1.00 53.34 172 PRO A N 1
ATOM 1349 C CA . PRO A 1 172 ? 20.876 1.240 -6.878 1.00 53.34 172 PRO A CA 1
ATOM 1350 C C . PRO A 1 172 ? 20.963 2.044 -5.578 1.00 53.34 172 PRO A C 1
ATOM 1352 O O . PRO A 1 172 ? 22.025 2.111 -4.964 1.00 53.34 172 PRO A O 1
ATOM 1355 N N . MET A 1 173 ? 19.847 2.655 -5.161 1.00 55.53 173 MET A N 1
ATOM 1356 C CA . MET A 1 173 ? 19.816 3.504 -3.961 1.00 55.53 173 MET A CA 1
ATOM 1357 C C . MET A 1 173 ? 20.145 2.734 -2.673 1.00 55.53 173 MET A C 1
ATOM 1359 O O . MET A 1 173 ? 20.564 3.341 -1.693 1.00 55.53 173 MET A O 1
ATOM 1363 N N . LEU A 1 174 ? 20.007 1.401 -2.685 1.00 59.44 174 LEU A N 1
ATOM 1364 C CA . LEU A 1 174 ? 20.516 0.518 -1.640 1.00 59.44 174 LEU A CA 1
ATOM 1365 C C . LEU A 1 174 ? 21.543 -0.473 -2.219 1.00 59.44 174 LEU A C 1
ATOM 1367 O O . LEU A 1 174 ? 21.168 -1.313 -3.043 1.00 59.44 174 LEU A O 1
ATOM 1371 N N . PRO A 1 175 ? 22.809 -0.441 -1.758 1.00 51.84 175 PRO A N 1
ATOM 1372 C CA . PRO A 1 175 ? 23.879 -1.296 -2.277 1.00 51.84 175 PRO A CA 1
ATOM 1373 C C . PRO A 1 175 ? 23.719 -2.790 -1.937 1.00 51.84 175 PRO A C 1
ATOM 1375 O O . PRO A 1 175 ? 24.386 -3.619 -2.546 1.00 51.84 175 PRO A O 1
ATOM 1378 N N . ASN A 1 176 ? 22.812 -3.149 -1.019 1.00 56.91 176 ASN A N 1
ATOM 1379 C CA . ASN A 1 176 ? 22.641 -4.521 -0.520 1.00 56.91 176 ASN A CA 1
ATOM 1380 C C . ASN A 1 176 ? 21.455 -5.286 -1.137 1.00 56.91 176 ASN A C 1
ATOM 1382 O O . ASN A 1 176 ? 21.144 -6.384 -0.677 1.00 56.91 176 ASN A O 1
ATOM 1386 N N . LEU A 1 177 ? 20.763 -4.743 -2.148 1.00 60.91 177 LEU A N 1
ATOM 1387 C CA . LEU A 1 177 ? 19.686 -5.492 -2.804 1.00 60.91 177 LEU A CA 1
ATOM 1388 C C . LEU A 1 177 ? 20.277 -6.515 -3.796 1.00 60.91 177 LEU A C 1
ATOM 1390 O O . LEU A 1 177 ? 20.922 -6.115 -4.764 1.00 60.91 177 LEU A O 1
ATOM 1394 N N . PRO A 1 178 ? 20.029 -7.827 -3.619 1.00 58.75 178 PRO A N 1
ATOM 1395 C CA . PRO A 1 178 ? 20.708 -8.879 -4.383 1.00 58.75 178 PRO A CA 1
ATOM 1396 C C . PRO A 1 178 ? 20.274 -8.982 -5.855 1.00 58.75 178 PRO A C 1
ATOM 1398 O O . PRO A 1 178 ? 20.920 -9.681 -6.631 1.00 58.75 178 PRO A O 1
ATOM 1401 N N . SER A 1 179 ? 19.184 -8.316 -6.262 1.00 74.62 179 SER A N 1
ATOM 1402 C CA . SER 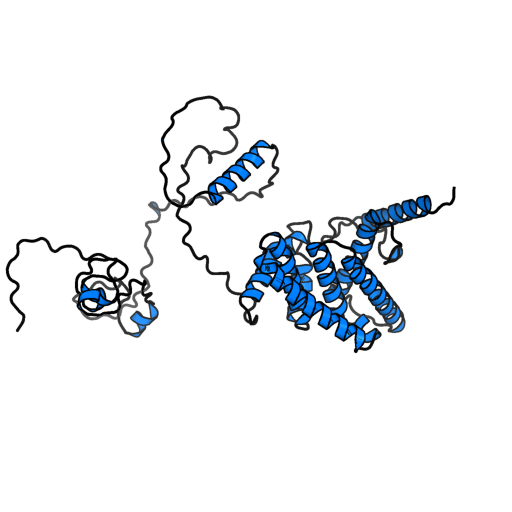A 1 179 ? 18.611 -8.424 -7.609 1.00 74.62 179 SER A CA 1
ATOM 1403 C C . SER A 1 179 ? 18.442 -7.048 -8.267 1.00 74.62 179 SER A C 1
ATOM 1405 O O . SER A 1 179 ? 17.779 -6.185 -7.684 1.00 74.62 179 SER A O 1
ATOM 1407 N N . PRO A 1 180 ? 18.927 -6.842 -9.512 1.00 76.69 180 PRO A N 1
ATOM 1408 C CA . PRO A 1 180 ? 18.749 -5.580 -10.242 1.00 76.69 180 PRO A CA 1
ATOM 1409 C C . PRO A 1 180 ? 17.267 -5.245 -10.472 1.00 76.69 180 PRO A C 1
ATOM 1411 O O . PRO A 1 180 ? 16.888 -4.076 -10.550 1.00 76.69 180 PRO A O 1
ATOM 1414 N N . MET A 1 181 ? 16.408 -6.269 -10.524 1.00 82.56 181 MET A N 1
ATOM 1415 C CA . MET A 1 181 ? 14.960 -6.094 -10.602 1.00 82.56 181 MET A CA 1
ATOM 1416 C C . MET A 1 181 ? 14.397 -5.489 -9.312 1.00 82.56 181 MET A C 1
ATOM 1418 O O . MET A 1 181 ? 13.550 -4.602 -9.382 1.00 82.56 181 MET A O 1
ATOM 1422 N N . HIS A 1 182 ? 14.880 -5.920 -8.142 1.00 86.38 182 HIS A N 1
ATOM 1423 C CA . HIS A 1 182 ? 14.438 -5.364 -6.860 1.00 86.38 182 HIS A CA 1
ATOM 1424 C C . HIS A 1 182 ? 14.868 -3.901 -6.730 1.00 86.38 182 HIS A C 1
ATOM 1426 O O . HIS A 1 182 ? 14.065 -3.071 -6.320 1.00 86.38 182 HIS A O 1
ATOM 1432 N N . SER A 1 183 ? 16.086 -3.553 -7.159 1.00 86.31 183 SER A N 1
ATOM 1433 C CA . SER A 1 183 ? 16.543 -2.157 -7.172 1.00 86.31 183 SER A CA 1
ATOM 1434 C C . SER A 1 183 ? 15.691 -1.279 -8.095 1.00 86.31 183 SER A C 1
ATOM 1436 O O . SER A 1 183 ? 15.312 -0.174 -7.712 1.00 86.31 183 SER A O 1
ATOM 1438 N N . SER A 1 184 ? 15.333 -1.776 -9.288 1.00 89.56 184 SER A N 1
ATOM 1439 C CA . SER A 1 184 ? 14.440 -1.057 -10.209 1.00 89.56 184 SER A CA 1
ATOM 1440 C C . SER A 1 184 ? 13.037 -0.863 -9.627 1.00 89.56 184 SER A C 1
ATOM 1442 O O . SER A 1 184 ? 12.466 0.216 -9.767 1.00 89.56 184 SER A O 1
ATOM 1444 N N . LEU A 1 185 ? 12.484 -1.884 -8.968 1.00 93.69 185 LEU A N 1
ATOM 1445 C CA . LEU A 1 185 ? 11.174 -1.808 -8.319 1.00 93.69 185 LEU A CA 1
ATOM 1446 C C . LEU A 1 185 ? 11.181 -0.874 -7.106 1.00 93.69 185 LEU A C 1
ATOM 1448 O O . LEU A 1 185 ? 10.214 -0.147 -6.907 1.00 93.69 185 LEU A O 1
ATOM 1452 N N . LEU A 1 186 ? 12.270 -0.837 -6.340 1.00 92.88 186 LEU A N 1
ATOM 1453 C CA . LEU A 1 186 ? 12.410 0.083 -5.217 1.00 92.88 186 LEU A CA 1
ATOM 1454 C C . LEU A 1 186 ? 12.519 1.544 -5.678 1.00 92.88 186 LEU A C 1
ATOM 1456 O O . LEU A 1 186 ? 11.862 2.410 -5.108 1.00 92.88 186 LEU A O 1
ATOM 1460 N N . SER A 1 187 ? 13.282 1.815 -6.744 1.00 90.44 187 SER A N 1
ATOM 1461 C CA . SER A 1 187 ? 13.291 3.144 -7.381 1.00 90.44 187 SER A CA 1
ATOM 1462 C C . SER A 1 187 ? 11.890 3.509 -7.864 1.00 90.44 187 SER A C 1
ATOM 1464 O O . SER A 1 187 ? 11.402 4.594 -7.585 1.00 90.44 187 SER A O 1
ATOM 1466 N N . TYR A 1 188 ? 11.192 2.572 -8.512 1.00 93.81 188 TYR A N 1
ATOM 1467 C CA . TYR A 1 188 ? 9.821 2.793 -8.964 1.00 93.81 188 TYR A CA 1
ATOM 1468 C C . TYR A 1 188 ? 8.859 3.096 -7.802 1.00 93.81 188 TYR A C 1
ATOM 1470 O O . TYR A 1 188 ? 8.019 3.984 -7.925 1.00 93.81 188 TYR A O 1
ATOM 1478 N N . TYR A 1 189 ? 8.986 2.400 -6.669 1.00 95.62 189 TYR A N 1
ATOM 1479 C CA . TYR A 1 189 ? 8.210 2.681 -5.460 1.00 95.62 189 TYR A CA 1
ATOM 1480 C C . TYR A 1 189 ? 8.408 4.129 -4.991 1.00 95.62 189 TYR A C 1
ATOM 1482 O O . TYR A 1 189 ? 7.431 4.851 -4.795 1.00 95.62 189 TYR A O 1
ATOM 1490 N N . LEU A 1 190 ? 9.661 4.578 -4.898 1.00 93.06 190 LEU A N 1
ATOM 1491 C CA . LEU A 1 190 ? 10.003 5.943 -4.499 1.00 93.06 190 LEU A CA 1
ATOM 1492 C C . LEU A 1 190 ? 9.526 7.001 -5.500 1.00 93.06 190 LEU A C 1
ATOM 1494 O O . LEU A 1 190 ? 8.954 8.007 -5.092 1.00 93.06 190 LEU A O 1
ATOM 1498 N N . ASP A 1 191 ? 9.730 6.763 -6.794 1.00 90.31 191 ASP A N 1
ATOM 1499 C CA . ASP A 1 191 ? 9.502 7.762 -7.841 1.00 90.31 191 ASP A CA 1
ATOM 1500 C C . ASP A 1 191 ? 8.037 7.846 -8.288 1.00 90.31 191 ASP A C 1
ATOM 1502 O O . ASP A 1 191 ? 7.615 8.866 -8.838 1.00 90.31 191 ASP A O 1
ATOM 1506 N N . LYS A 1 192 ? 7.265 6.762 -8.129 1.00 91.81 192 LYS A N 1
ATOM 1507 C CA . LYS A 1 192 ? 5.903 6.648 -8.678 1.00 91.81 192 LYS A CA 1
ATOM 1508 C C . LYS A 1 192 ? 4.828 6.338 -7.648 1.00 91.81 192 LYS A C 1
ATOM 1510 O O . LYS A 1 192 ? 3.715 6.807 -7.843 1.00 91.81 192 LYS A O 1
ATOM 1515 N N . ILE A 1 193 ? 5.123 5.591 -6.581 1.00 94.12 193 ILE A N 1
ATOM 1516 C CA . ILE A 1 193 ? 4.113 5.229 -5.569 1.00 94.12 193 ILE A CA 1
ATOM 1517 C C . ILE A 1 193 ? 4.102 6.229 -4.418 1.00 94.12 193 ILE A C 1
ATOM 1519 O O . ILE A 1 193 ? 3.054 6.782 -4.108 1.00 94.12 193 ILE A O 1
ATOM 1523 N N . CYS A 1 194 ? 5.244 6.516 -3.795 1.00 93.62 194 CYS A N 1
ATOM 1524 C CA . CYS A 1 194 ? 5.285 7.439 -2.659 1.00 93.62 194 CYS A CA 1
ATOM 1525 C C . CYS A 1 194 ? 4.631 8.809 -2.954 1.00 93.62 194 CYS A C 1
ATOM 1527 O O . CYS A 1 194 ? 3.834 9.252 -2.125 1.00 93.62 194 CYS A O 1
ATOM 1529 N N . PRO A 1 195 ? 4.850 9.464 -4.115 1.00 91.06 195 PRO A N 1
ATOM 1530 C CA . PRO A 1 195 ? 4.247 10.767 -4.398 1.00 91.06 195 PRO A CA 1
ATOM 1531 C C . PRO A 1 195 ? 2.718 10.742 -4.508 1.00 91.06 195 PRO A C 1
ATOM 1533 O O . PRO A 1 195 ? 2.084 11.734 -4.186 1.00 91.06 195 PRO A O 1
ATOM 1536 N N . ILE A 1 196 ? 2.116 9.620 -4.922 1.00 89.75 196 ILE A N 1
ATOM 1537 C CA . ILE A 1 196 ? 0.652 9.494 -5.059 1.00 89.75 196 ILE A CA 1
ATOM 1538 C C . ILE A 1 196 ? -0.039 9.051 -3.761 1.00 89.75 196 ILE A C 1
ATOM 1540 O O . ILE A 1 196 ? -1.257 8.919 -3.722 1.00 89.75 196 ILE A O 1
ATOM 1544 N N . THR A 1 197 ? 0.725 8.808 -2.692 1.00 89.81 197 THR A N 1
ATOM 1545 C CA . THR A 1 197 ? 0.184 8.456 -1.363 1.00 89.81 197 THR A CA 1
ATOM 1546 C C . THR A 1 197 ? -0.018 9.665 -0.455 1.00 89.81 197 THR A C 1
ATOM 1548 O O . THR A 1 197 ? -0.418 9.498 0.693 1.00 89.81 197 THR A O 1
ATOM 1551 N N . VAL A 1 198 ? 0.289 10.868 -0.943 1.00 88.56 198 VAL A N 1
ATOM 1552 C CA . VAL A 1 198 ? 0.144 12.128 -0.217 1.00 88.56 198 VAL A CA 1
ATOM 1553 C C . VAL A 1 198 ? -0.463 13.173 -1.166 1.00 88.56 198 VAL A C 1
ATOM 1555 O O . VAL A 1 198 ? -0.035 13.267 -2.314 1.00 88.56 198 VAL A O 1
ATOM 1558 N N . PRO A 1 199 ? -1.463 13.958 -0.737 1.00 82.75 199 PRO A N 1
ATOM 1559 C CA . PRO A 1 199 ? -2.142 14.927 -1.602 1.00 82.75 199 PRO A CA 1
ATOM 1560 C C . PRO A 1 199 ? -1.336 16.214 -1.841 1.00 82.75 199 PRO A C 1
ATOM 1562 O O . PRO A 1 199 ? -1.664 16.991 -2.734 1.00 82.75 199 PRO A O 1
ATOM 1565 N N . SER A 1 200 ? -0.288 16.460 -1.049 1.00 79.38 200 SER A N 1
ATOM 1566 C CA . SER A 1 200 ? 0.548 17.663 -1.117 1.00 79.38 200 SER A CA 1
ATOM 1567 C C . SER A 1 200 ? 1.945 17.347 -1.643 1.00 79.38 200 SER A C 1
ATOM 1569 O O . SER A 1 200 ? 2.570 16.381 -1.217 1.00 79.38 200 SER A O 1
ATOM 1571 N N . SER A 1 201 ? 2.468 18.219 -2.508 1.00 74.81 201 SER A N 1
ATOM 1572 C CA . SER A 1 201 ? 3.848 18.160 -3.009 1.00 74.81 201 SER A CA 1
ATOM 1573 C C . SER A 1 201 ? 4.895 18.626 -1.991 1.00 74.81 201 SER A C 1
ATOM 1575 O O . SER A 1 201 ? 6.084 18.371 -2.173 1.00 74.81 201 SER A O 1
ATOM 1577 N N . VAL A 1 202 ? 4.465 19.314 -0.928 1.00 77.56 202 VAL A N 1
ATOM 1578 C CA . VAL A 1 202 ? 5.339 19.842 0.133 1.00 77.56 202 VAL A CA 1
ATOM 1579 C C . VAL A 1 202 ? 5.489 18.832 1.271 1.00 77.56 202 VAL A C 1
ATOM 1581 O O . VAL A 1 202 ? 6.543 18.746 1.904 1.00 77.56 202 VAL A O 1
ATOM 1584 N N . ASN A 1 203 ? 4.442 18.044 1.523 1.00 79.62 203 ASN A N 1
ATOM 1585 C CA . ASN A 1 203 ? 4.443 17.056 2.590 1.00 79.62 203 ASN A CA 1
ATOM 1586 C C . ASN A 1 203 ? 5.188 15.799 2.155 1.00 79.62 203 ASN A C 1
ATOM 1588 O O . ASN A 1 203 ? 4.999 15.266 1.063 1.00 79.62 203 ASN A O 1
ATOM 1592 N N . LYS A 1 204 ? 6.029 15.287 3.049 1.00 84.00 204 LYS A N 1
ATOM 1593 C CA . LYS A 1 204 ? 6.725 14.032 2.797 1.00 84.00 204 LYS A CA 1
ATOM 1594 C C . LYS A 1 204 ? 5.756 12.863 2.970 1.00 84.00 204 LYS A C 1
ATOM 1596 O O . LYS A 1 204 ? 5.042 12.785 3.966 1.00 84.00 204 LYS A O 1
ATOM 1601 N N . SER A 1 205 ? 5.778 11.931 2.025 1.00 91.06 205 SER A N 1
ATOM 1602 C CA . SER A 1 205 ? 4.956 10.724 2.086 1.00 91.06 205 SER A CA 1
ATOM 1603 C C . SER A 1 205 ? 5.323 9.854 3.304 1.00 91.06 205 SER A C 1
ATOM 1605 O O . SER A 1 205 ? 6.496 9.494 3.454 1.00 91.06 205 SER A O 1
ATOM 1607 N N . PRO A 1 206 ? 4.351 9.429 4.134 1.00 92.19 206 PRO A N 1
ATOM 1608 C CA . PRO A 1 206 ? 4.584 8.437 5.188 1.00 92.19 206 PRO A CA 1
ATOM 1609 C C . PRO A 1 206 ? 5.110 7.098 4.645 1.00 92.19 206 PRO A C 1
ATOM 1611 O O . PRO A 1 206 ? 5.910 6.428 5.295 1.00 92.19 206 PRO A O 1
ATOM 1614 N N . PHE A 1 207 ? 4.744 6.738 3.410 1.00 93.56 207 PHE A N 1
ATOM 1615 C CA . PHE A 1 207 ? 5.264 5.557 2.716 1.00 93.56 207 PHE A CA 1
ATOM 1616 C C . PHE A 1 207 ? 6.769 5.671 2.418 1.00 93.56 207 PHE A C 1
ATOM 1618 O O . PHE A 1 207 ? 7.482 4.665 2.454 1.00 93.56 207 PHE A O 1
ATOM 1625 N N . ALA A 1 208 ? 7.271 6.887 2.178 1.00 92.94 208 ALA A N 1
ATOM 1626 C CA . ALA A 1 208 ? 8.698 7.154 1.995 1.00 92.94 208 ALA A CA 1
ATOM 1627 C C . ALA A 1 208 ? 9.450 7.356 3.321 1.00 92.94 208 ALA A C 1
ATOM 1629 O O . ALA A 1 208 ? 10.587 6.917 3.443 1.00 92.94 208 ALA A O 1
ATOM 1630 N N . ASN A 1 209 ? 8.841 8.019 4.304 1.00 92.50 209 ASN A N 1
ATOM 1631 C CA . ASN A 1 209 ? 9.530 8.421 5.535 1.00 92.50 209 ASN A CA 1
ATOM 1632 C C . ASN A 1 209 ? 9.438 7.417 6.680 1.00 92.50 209 ASN A C 1
ATOM 1634 O O . ASN A 1 209 ? 10.355 7.357 7.489 1.00 92.50 209 ASN A O 1
ATOM 1638 N N . LEU A 1 210 ? 8.329 6.685 6.790 1.00 94.00 210 LEU A N 1
ATOM 1639 C CA . LEU A 1 210 ? 8.099 5.736 7.880 1.00 94.00 210 LEU A CA 1
ATOM 1640 C C . LEU A 1 210 ? 8.266 4.309 7.368 1.00 94.00 210 LEU A C 1
ATOM 1642 O O . LEU A 1 210 ? 9.082 3.547 7.882 1.00 94.00 210 LEU A O 1
ATOM 1646 N N . ILE A 1 211 ? 7.536 3.962 6.305 1.00 95.62 211 ILE A N 1
ATOM 1647 C CA . ILE A 1 211 ? 7.452 2.572 5.838 1.00 95.62 211 ILE A CA 1
ATOM 1648 C C . ILE A 1 211 ? 8.752 2.111 5.183 1.00 95.62 211 ILE A C 1
ATOM 1650 O O . ILE A 1 211 ? 9.214 1.003 5.451 1.00 95.62 211 ILE A O 1
ATOM 1654 N N . LEU A 1 212 ? 9.372 2.949 4.348 1.00 93.88 212 LEU A N 1
ATOM 1655 C CA . LEU A 1 212 ? 10.617 2.572 3.685 1.00 93.88 212 LEU A CA 1
ATOM 1656 C C . LEU A 1 212 ? 11.776 2.355 4.679 1.00 93.88 212 LEU A C 1
ATOM 1658 O O . LEU A 1 212 ? 12.364 1.275 4.614 1.00 93.88 212 LEU A O 1
ATOM 1662 N N . PRO A 1 213 ? 12.108 3.275 5.611 1.00 93.31 213 PRO A N 1
ATOM 1663 C CA . PRO A 1 213 ? 13.146 3.011 6.607 1.00 93.31 213 PRO A CA 1
ATOM 1664 C C . PRO A 1 213 ? 12.851 1.769 7.444 1.00 93.31 213 PRO A C 1
ATOM 1666 O O . PRO A 1 213 ? 13.738 0.936 7.622 1.00 93.31 213 PRO A O 1
ATOM 1669 N N . PHE A 1 214 ? 11.593 1.585 7.860 1.00 94.25 214 PHE A N 1
ATOM 1670 C CA . PHE A 1 214 ? 11.177 0.387 8.583 1.00 94.25 214 PHE A CA 1
ATOM 1671 C C . PHE A 1 214 ? 11.411 -0.891 7.763 1.00 94.25 214 PHE A C 1
ATOM 1673 O O . PHE A 1 214 ? 11.914 -1.875 8.292 1.00 94.25 214 PHE A O 1
ATOM 1680 N N . SER A 1 215 ? 11.151 -0.879 6.452 1.00 93.88 215 SER A N 1
ATOM 1681 C CA . SER A 1 215 ? 11.398 -2.045 5.588 1.00 93.88 215 SER A CA 1
ATOM 1682 C C . SER A 1 215 ? 12.871 -2.460 5.491 1.00 93.88 215 SER A C 1
ATOM 1684 O O . SER A 1 215 ? 13.161 -3.600 5.138 1.00 93.88 215 SER A O 1
ATOM 1686 N N . ILE A 1 216 ? 13.795 -1.539 5.787 1.00 88.31 216 ILE A N 1
ATOM 1687 C CA . ILE A 1 216 ? 15.242 -1.777 5.751 1.00 88.31 216 ILE A CA 1
ATOM 1688 C C . ILE A 1 216 ? 15.732 -2.338 7.091 1.00 88.31 216 ILE A C 1
ATOM 1690 O O . ILE A 1 216 ? 16.673 -3.128 7.109 1.00 88.31 216 ILE A O 1
ATOM 1694 N N . THR A 1 217 ? 15.119 -1.931 8.206 1.00 88.69 217 THR A N 1
ATOM 1695 C CA . THR A 1 217 ? 15.524 -2.359 9.555 1.00 88.69 217 THR A CA 1
ATOM 1696 C C . THR A 1 217 ? 14.781 -3.594 10.062 1.00 88.69 217 THR A C 1
ATOM 1698 O O . THR A 1 217 ? 15.255 -4.235 10.997 1.00 88.69 217 THR A O 1
ATOM 1701 N N . SER A 1 218 ? 13.624 -3.910 9.480 1.00 89.75 218 SER A N 1
ATOM 1702 C CA . SER A 1 218 ? 12.759 -5.030 9.876 1.00 89.75 218 SER A CA 1
ATOM 1703 C C . SER A 1 218 ? 13.042 -6.291 9.054 1.00 89.75 218 SER A C 1
ATOM 1705 O O . SER A 1 218 ? 14.055 -6.381 8.354 1.00 89.75 218 SER A O 1
ATOM 1707 N N . SER A 1 219 ? 12.168 -7.302 9.137 1.00 90.75 219 SER A N 1
ATOM 1708 C CA . SER A 1 219 ? 12.359 -8.529 8.367 1.00 90.75 219 SER A CA 1
ATOM 1709 C C . SER A 1 219 ? 12.300 -8.279 6.844 1.00 90.75 219 SER A C 1
ATOM 1711 O O . SER A 1 219 ? 11.650 -7.332 6.379 1.00 90.75 219 SER A O 1
ATOM 1713 N N . PRO A 1 220 ? 12.898 -9.167 6.021 1.00 92.06 220 PRO A N 1
ATOM 1714 C CA . PRO A 1 220 ? 12.835 -9.062 4.561 1.00 92.06 220 PRO A CA 1
ATOM 1715 C C . PRO A 1 220 ? 11.408 -9.046 3.990 1.00 92.06 220 PRO A C 1
ATOM 1717 O O . PRO A 1 220 ? 11.212 -8.601 2.858 1.00 92.06 220 PRO A O 1
ATOM 1720 N N . ALA A 1 221 ? 10.413 -9.512 4.756 1.00 93.94 221 ALA A N 1
ATOM 1721 C CA . ALA A 1 221 ? 9.026 -9.603 4.317 1.00 93.94 221 ALA A CA 1
ATOM 1722 C C . ALA A 1 221 ? 8.413 -8.227 4.023 1.00 93.94 221 ALA A C 1
ATOM 1724 O O . ALA A 1 221 ? 7.638 -8.096 3.077 1.00 93.94 221 ALA A O 1
ATOM 1725 N N . VAL A 1 222 ? 8.785 -7.191 4.783 1.00 95.81 222 VAL A N 1
ATOM 1726 C CA . VAL A 1 222 ? 8.278 -5.827 4.567 1.00 95.81 222 VAL A CA 1
ATOM 1727 C C . VAL A 1 222 ? 8.804 -5.263 3.251 1.00 95.81 222 VAL A C 1
ATOM 1729 O O . VAL A 1 222 ? 8.036 -4.730 2.452 1.00 95.81 222 VAL A O 1
ATOM 1732 N N . LEU A 1 223 ? 10.105 -5.418 2.988 1.00 95.00 223 LEU A N 1
ATOM 1733 C CA . LEU A 1 223 ? 10.691 -4.993 1.720 1.00 95.00 223 LEU A CA 1
ATOM 1734 C C . LEU A 1 223 ? 10.083 -5.777 0.551 1.00 95.00 223 LEU A C 1
ATOM 1736 O O . LEU A 1 223 ? 9.724 -5.179 -0.460 1.00 95.00 223 LEU A O 1
ATOM 1740 N N . GLU A 1 224 ? 9.910 -7.095 0.686 1.00 95.94 224 GLU A N 1
ATOM 1741 C CA . GLU A 1 224 ? 9.254 -7.914 -0.339 1.00 95.94 224 GLU A CA 1
ATOM 1742 C C . GLU A 1 224 ? 7.813 -7.442 -0.607 1.00 95.94 224 GLU A C 1
ATOM 1744 O O . GLU A 1 224 ? 7.403 -7.376 -1.767 1.00 95.94 224 GLU A O 1
ATOM 1749 N N . ALA A 1 225 ? 7.081 -7.013 0.428 1.00 98.00 225 ALA A N 1
ATOM 1750 C CA . ALA A 1 225 ? 5.752 -6.418 0.298 1.00 98.00 225 ALA A CA 1
ATOM 1751 C C . ALA A 1 225 ? 5.779 -5.102 -0.495 1.00 98.00 225 ALA A C 1
ATOM 1753 O O . ALA A 1 225 ? 4.967 -4.919 -1.406 1.00 98.00 225 ALA A O 1
ATOM 1754 N N . LEU A 1 226 ? 6.736 -4.206 -0.219 1.00 97.50 226 LEU A N 1
ATOM 1755 C CA . LEU A 1 226 ? 6.903 -2.965 -0.987 1.00 97.50 226 LEU A CA 1
ATOM 1756 C C . LEU A 1 226 ? 7.225 -3.242 -2.458 1.00 97.50 226 LEU A C 1
ATOM 1758 O O . LEU A 1 226 ? 6.670 -2.603 -3.354 1.00 97.50 226 LEU A O 1
ATOM 1762 N N . LEU A 1 227 ? 8.082 -4.229 -2.724 1.00 96.88 227 LEU A N 1
ATOM 1763 C CA . LEU A 1 227 ? 8.420 -4.645 -4.084 1.00 96.88 227 LEU A CA 1
ATOM 1764 C C . LEU A 1 227 ? 7.224 -5.297 -4.794 1.00 96.88 227 LEU A C 1
ATOM 1766 O O . LEU A 1 227 ? 7.029 -5.061 -5.988 1.00 96.88 227 LEU A O 1
ATOM 1770 N N . ALA A 1 228 ? 6.403 -6.074 -4.079 1.00 98.00 228 ALA A N 1
ATOM 1771 C CA . ALA A 1 228 ? 5.162 -6.642 -4.603 1.00 98.00 228 ALA A CA 1
ATOM 1772 C C . ALA A 1 228 ? 4.181 -5.540 -5.022 1.00 98.00 228 ALA A C 1
ATOM 1774 O O . ALA A 1 228 ? 3.639 -5.589 -6.130 1.00 98.00 228 ALA A O 1
ATOM 1775 N N . LEU A 1 229 ? 4.004 -4.523 -4.170 1.00 98.19 229 LEU A N 1
ATOM 1776 C CA . LEU A 1 229 ? 3.175 -3.349 -4.439 1.00 98.19 229 LEU A CA 1
ATOM 1777 C C . LEU A 1 229 ? 3.692 -2.566 -5.656 1.00 98.19 229 LEU A C 1
ATOM 1779 O O . LEU A 1 229 ? 2.925 -2.263 -6.570 1.00 98.19 229 LEU A O 1
ATOM 1783 N N . ALA A 1 230 ? 5.004 -2.319 -5.716 1.00 98.00 230 ALA A N 1
ATOM 1784 C CA . ALA A 1 230 ? 5.663 -1.662 -6.844 1.00 98.00 230 ALA A CA 1
ATOM 1785 C C . ALA A 1 230 ? 5.461 -2.413 -8.161 1.00 98.00 230 ALA A C 1
ATOM 1787 O O . ALA A 1 230 ? 5.083 -1.818 -9.172 1.00 98.00 230 ALA A O 1
ATOM 1788 N N . ALA A 1 231 ? 5.666 -3.731 -8.148 1.00 97.81 231 ALA A N 1
ATOM 1789 C CA . ALA A 1 231 ? 5.453 -4.573 -9.314 1.00 97.81 231 ALA A CA 1
ATOM 1790 C C . ALA A 1 231 ? 3.972 -4.614 -9.718 1.00 97.81 231 ALA A C 1
ATOM 1792 O O . ALA A 1 231 ? 3.678 -4.596 -10.910 1.00 97.81 231 ALA A O 1
ATOM 1793 N N . CYS A 1 232 ? 3.046 -4.634 -8.750 1.00 97.94 232 CYS A N 1
ATOM 1794 C CA . CYS A 1 232 ? 1.603 -4.603 -9.001 1.00 97.94 232 CYS A CA 1
ATOM 1795 C C . CYS A 1 232 ? 1.198 -3.324 -9.730 1.00 97.94 232 CYS A C 1
ATOM 1797 O O . CYS A 1 232 ? 0.632 -3.386 -10.822 1.00 97.94 232 CYS A O 1
ATOM 1799 N N . HIS A 1 233 ? 1.570 -2.170 -9.178 1.00 97.31 233 HIS A N 1
ATOM 1800 C CA . HIS A 1 233 ? 1.280 -0.874 -9.779 1.00 97.31 233 HIS A CA 1
ATOM 1801 C C . HIS A 1 233 ? 1.916 -0.743 -11.168 1.00 97.31 233 HIS A C 1
ATOM 1803 O O . HIS A 1 233 ? 1.246 -0.390 -12.134 1.00 97.31 233 HIS A O 1
ATOM 1809 N N . ARG A 1 234 ? 3.194 -1.119 -11.313 1.00 96.56 234 ARG A N 1
ATOM 1810 C CA . ARG A 1 234 ? 3.880 -1.094 -12.612 1.00 96.56 234 ARG A CA 1
ATOM 1811 C C . ARG A 1 234 ? 3.228 -2.023 -13.637 1.00 96.56 234 ARG A C 1
ATOM 1813 O O . ARG A 1 234 ? 3.194 -1.684 -14.817 1.00 96.56 234 ARG A O 1
ATOM 1820 N N . SER A 1 235 ? 2.665 -3.152 -13.195 1.00 96.75 235 SER A N 1
ATOM 1821 C CA . SER A 1 235 ? 2.001 -4.113 -14.081 1.00 96.75 235 SER A CA 1
ATOM 1822 C C . SER A 1 235 ? 0.748 -3.578 -14.772 1.00 96.75 235 SER A C 1
ATOM 1824 O O . SER A 1 235 ? 0.335 -4.148 -15.780 1.00 96.75 235 SER A O 1
ATOM 1826 N N . LYS A 1 236 ? 0.172 -2.474 -14.269 1.00 94.00 236 LYS A N 1
ATOM 1827 C CA . LYS A 1 236 ? -0.962 -1.791 -14.907 1.00 94.00 236 LYS A CA 1
ATOM 1828 C C . LYS A 1 236 ? -0.588 -1.189 -16.259 1.00 94.00 236 LYS A C 1
ATOM 1830 O O . LYS A 1 236 ? -1.421 -1.183 -17.156 1.00 94.00 236 LYS A O 1
ATOM 1835 N N . ASN A 1 237 ? 0.671 -0.775 -16.416 1.00 93.25 237 ASN A N 1
ATOM 1836 C CA . ASN A 1 237 ? 1.181 -0.191 -17.659 1.00 93.25 237 ASN A CA 1
ATOM 1837 C C . ASN A 1 237 ? 2.133 -1.138 -18.407 1.00 93.25 237 ASN A C 1
ATOM 1839 O O . ASN A 1 237 ? 2.299 -1.009 -19.614 1.00 93.25 237 ASN A O 1
ATOM 1843 N N . ASP A 1 238 ? 2.773 -2.079 -17.706 1.00 93.25 238 ASP A N 1
ATOM 1844 C CA . ASP A 1 238 ? 3.738 -3.021 -18.277 1.00 93.25 238 ASP A CA 1
ATOM 1845 C C . ASP A 1 238 ? 3.467 -4.448 -17.784 1.00 93.25 238 ASP A C 1
ATOM 1847 O O . ASP A 1 238 ? 3.889 -4.862 -16.698 1.00 93.25 238 ASP A O 1
ATOM 1851 N N . THR A 1 239 ? 2.786 -5.240 -18.614 1.00 93.88 239 THR A N 1
ATOM 1852 C CA . THR A 1 239 ? 2.349 -6.599 -18.270 1.00 93.88 239 THR A CA 1
ATOM 1853 C C . THR A 1 239 ? 3.493 -7.550 -17.915 1.00 93.88 239 THR A C 1
ATOM 1855 O O . THR A 1 239 ? 3.245 -8.561 -17.252 1.00 93.88 239 THR A O 1
ATOM 1858 N N . ALA A 1 240 ? 4.745 -7.242 -18.284 1.00 93.69 240 ALA A N 1
ATOM 1859 C CA . ALA A 1 240 ? 5.906 -8.052 -17.912 1.00 93.69 240 ALA A CA 1
ATOM 1860 C C . ALA A 1 240 ? 6.072 -8.167 -16.384 1.00 93.69 240 ALA A C 1
ATOM 1862 O O . ALA A 1 240 ? 6.565 -9.179 -15.881 1.00 93.69 240 ALA A O 1
ATOM 1863 N N . PHE A 1 241 ? 5.593 -7.174 -15.626 1.00 94.44 241 PHE A N 1
ATOM 1864 C CA . PHE A 1 241 ? 5.673 -7.159 -14.164 1.00 94.44 241 PHE A CA 1
ATOM 1865 C C . PHE A 1 241 ? 4.567 -7.957 -13.468 1.00 94.44 241 PHE A C 1
ATOM 1867 O O . PHE A 1 241 ? 4.666 -8.192 -12.263 1.00 94.44 241 PHE A O 1
ATOM 1874 N N . ARG A 1 242 ? 3.549 -8.442 -14.196 1.00 94.69 242 ARG A N 1
ATOM 1875 C CA . ARG A 1 242 ? 2.415 -9.173 -13.604 1.00 94.69 242 ARG A CA 1
ATOM 1876 C C . ARG A 1 242 ? 2.853 -10.456 -12.895 1.00 94.69 242 ARG A C 1
ATOM 1878 O O . ARG A 1 242 ? 2.460 -10.697 -11.759 1.00 94.69 242 ARG A O 1
ATOM 1885 N N . SER A 1 243 ? 3.700 -11.268 -13.534 1.00 94.94 243 SER A N 1
ATOM 1886 C CA . SER A 1 243 ? 4.197 -12.515 -12.926 1.00 94.94 243 SER A CA 1
ATOM 1887 C C . SER A 1 243 ? 5.040 -12.240 -11.679 1.00 94.94 243 SER A C 1
ATOM 1889 O O . SER A 1 243 ? 4.879 -12.911 -10.661 1.00 94.94 243 SER A O 1
ATOM 1891 N N . THR A 1 244 ? 5.911 -11.231 -11.742 1.00 95.06 244 THR A N 1
ATOM 1892 C CA . THR A 1 244 ? 6.742 -10.804 -10.611 1.00 95.06 244 THR A CA 1
ATOM 1893 C C . THR A 1 244 ? 5.887 -10.324 -9.445 1.00 95.06 244 THR A C 1
ATOM 1895 O O . THR A 1 244 ? 6.103 -10.758 -8.317 1.00 95.06 244 THR A O 1
ATOM 1898 N N . SER A 1 245 ? 4.880 -9.493 -9.722 1.00 96.56 245 SER A N 1
ATOM 1899 C CA . SER A 1 245 ? 3.932 -9.005 -8.722 1.00 96.56 245 SER A CA 1
ATOM 1900 C C . SER A 1 245 ? 3.235 -10.150 -7.989 1.00 96.56 245 SER A C 1
ATOM 1902 O O . SER A 1 245 ? 3.261 -10.185 -6.761 1.00 96.56 245 SER A O 1
ATOM 1904 N N . LEU A 1 246 ? 2.678 -11.117 -8.728 1.00 95.44 246 LEU A N 1
ATOM 1905 C CA . LEU A 1 246 ? 1.975 -12.262 -8.143 1.00 95.44 246 LEU A CA 1
ATOM 1906 C C . LEU A 1 246 ? 2.900 -13.141 -7.294 1.00 95.44 246 LEU A C 1
ATOM 1908 O O . LEU A 1 246 ? 2.503 -13.592 -6.224 1.00 95.44 246 LEU A O 1
ATOM 1912 N N . LYS A 1 247 ? 4.138 -13.378 -7.748 1.00 96.56 247 LYS A N 1
ATOM 1913 C CA . LYS A 1 247 ? 5.127 -14.173 -7.003 1.00 96.56 247 LYS A CA 1
ATOM 1914 C C . LYS A 1 247 ? 5.487 -13.520 -5.668 1.00 96.56 247 LYS A C 1
ATOM 1916 O O . LYS A 1 247 ? 5.407 -14.187 -4.640 1.00 96.56 247 LYS A O 1
ATOM 1921 N N . LEU A 1 248 ? 5.843 -12.234 -5.692 1.00 96.31 248 LEU A N 1
ATOM 1922 C CA . LEU A 1 248 ? 6.208 -11.482 -4.488 1.00 96.31 248 LEU A CA 1
ATOM 1923 C C . LEU A 1 248 ? 5.006 -11.360 -3.537 1.00 96.31 248 LEU A C 1
ATOM 1925 O O . LEU A 1 248 ? 5.120 -11.688 -2.361 1.00 96.31 248 LEU A O 1
ATOM 1929 N N . GLY A 1 249 ? 3.827 -10.988 -4.051 1.00 96.00 249 GLY A N 1
ATOM 1930 C CA . GLY A 1 249 ? 2.605 -10.880 -3.247 1.00 96.00 249 GLY A CA 1
ATOM 1931 C C . GLY A 1 249 ? 2.218 -12.207 -2.586 1.00 96.00 249 GLY A C 1
ATOM 1932 O O . GLY A 1 249 ? 1.905 -12.249 -1.397 1.00 96.00 249 GLY A O 1
ATOM 1933 N N . HIS A 1 250 ? 2.328 -13.320 -3.317 1.00 95.62 250 HIS A N 1
ATOM 1934 C CA . HIS A 1 250 ? 2.067 -14.651 -2.774 1.00 95.62 250 HIS A CA 1
ATOM 1935 C C . HIS A 1 250 ? 3.056 -15.050 -1.668 1.00 95.62 250 HIS A C 1
ATOM 1937 O O . HIS A 1 250 ? 2.644 -15.640 -0.669 1.00 95.62 250 HIS A O 1
ATOM 1943 N N . ASN A 1 251 ? 4.345 -14.734 -1.819 1.00 96.06 251 ASN A N 1
ATOM 1944 C CA . ASN A 1 251 ? 5.346 -15.000 -0.786 1.00 96.06 251 ASN A CA 1
ATOM 1945 C C . ASN A 1 251 ? 5.061 -14.209 0.492 1.00 96.06 251 ASN A C 1
ATOM 1947 O O . ASN A 1 251 ? 5.031 -14.798 1.569 1.00 96.06 251 ASN A O 1
ATOM 1951 N N . VAL A 1 252 ? 4.768 -12.914 0.366 1.00 97.31 252 VAL A N 1
ATOM 1952 C CA . VAL A 1 252 ? 4.433 -12.039 1.498 1.00 97.31 252 VAL A CA 1
ATOM 1953 C C . VAL A 1 252 ? 3.185 -12.544 2.221 1.00 97.31 252 VAL A C 1
ATOM 1955 O O . VAL A 1 252 ? 3.184 -12.673 3.445 1.00 97.31 252 VAL A O 1
ATOM 1958 N N . LEU A 1 253 ? 2.140 -12.913 1.472 1.00 95.88 253 LEU A N 1
ATOM 1959 C CA . LEU A 1 253 ? 0.926 -13.491 2.045 1.00 95.88 253 LEU A CA 1
ATOM 1960 C C . LEU A 1 253 ? 1.206 -14.825 2.751 1.00 95.88 253 LEU A C 1
ATOM 1962 O O . LEU A 1 253 ? 0.647 -15.083 3.816 1.00 95.88 253 LEU A O 1
ATOM 1966 N N . ARG A 1 254 ? 2.071 -15.678 2.185 1.00 97.19 254 ARG A N 1
ATOM 1967 C CA . ARG A 1 254 ? 2.486 -16.937 2.821 1.00 97.19 254 ARG A CA 1
ATOM 1968 C C . ARG A 1 254 ? 3.209 -16.674 4.139 1.00 97.19 254 ARG A C 1
ATOM 1970 O O . ARG A 1 254 ? 2.892 -17.338 5.121 1.00 97.19 254 ARG A O 1
ATOM 1977 N N . THR A 1 255 ? 4.123 -15.705 4.165 1.00 96.00 255 THR A N 1
ATOM 1978 C CA . THR A 1 255 ? 4.833 -15.295 5.381 1.00 96.00 255 THR A CA 1
ATOM 1979 C C . THR A 1 255 ? 3.845 -14.823 6.441 1.00 96.00 255 THR A C 1
ATOM 1981 O O . THR A 1 255 ? 3.816 -15.398 7.523 1.00 96.00 255 THR A O 1
ATOM 1984 N N . LEU A 1 256 ? 2.959 -13.875 6.115 1.00 95.38 256 LEU A N 1
ATOM 1985 C CA . LEU A 1 256 ? 1.943 -13.375 7.048 1.00 95.38 256 LEU A CA 1
ATOM 1986 C C . LEU A 1 256 ? 1.045 -14.500 7.589 1.00 95.38 256 LEU A C 1
ATOM 1988 O O . LEU A 1 256 ? 0.797 -14.574 8.789 1.00 95.38 256 LEU A O 1
ATOM 1992 N N . ARG A 1 257 ? 0.576 -15.400 6.715 1.00 96.25 257 ARG A N 1
ATOM 1993 C CA . ARG A 1 257 ? -0.241 -16.555 7.118 1.00 96.25 257 ARG A CA 1
ATOM 1994 C C . ARG A 1 257 ? 0.506 -17.506 8.045 1.00 96.25 257 ARG A C 1
ATOM 1996 O O . ARG A 1 257 ? -0.118 -18.048 8.949 1.00 96.25 257 ARG A O 1
ATOM 2003 N N . GLY A 1 258 ? 1.800 -17.721 7.809 1.00 95.69 258 GLY A N 1
ATOM 2004 C CA . GLY A 1 258 ? 2.654 -18.507 8.694 1.00 95.69 258 GLY A CA 1
ATOM 2005 C C . GLY A 1 258 ? 2.691 -17.896 10.089 1.00 95.69 258 GLY A C 1
ATOM 2006 O O . GLY A 1 258 ? 2.299 -18.559 11.043 1.00 95.69 258 GLY A O 1
ATOM 2007 N N . ARG A 1 259 ? 3.033 -16.604 10.178 1.00 94.44 259 ARG A N 1
ATOM 2008 C CA . ARG A 1 259 ? 3.091 -15.861 11.447 1.00 94.44 259 ARG A CA 1
ATOM 2009 C C . ARG A 1 259 ? 1.779 -15.956 12.229 1.00 94.44 259 ARG A C 1
ATOM 2011 O O . ARG A 1 259 ? 1.782 -16.384 13.375 1.00 94.44 259 ARG A O 1
ATOM 2018 N N . LEU A 1 260 ? 0.650 -15.670 11.575 1.00 93.56 260 LEU A N 1
ATOM 2019 C CA . LEU A 1 260 ? -0.685 -15.734 12.189 1.00 93.56 260 LEU A CA 1
ATOM 2020 C C . LEU A 1 260 ? -1.099 -17.141 12.654 1.00 93.56 260 LEU A C 1
ATOM 2022 O O . LEU A 1 260 ? -1.974 -17.255 13.506 1.00 93.56 260 LEU A O 1
ATOM 2026 N N . ALA A 1 261 ? -0.536 -18.204 12.072 1.00 95.25 261 ALA A N 1
ATOM 2027 C CA . ALA A 1 261 ? -0.895 -19.582 12.402 1.00 95.25 261 ALA A CA 1
ATOM 2028 C C . ALA A 1 261 ? 0.006 -20.209 13.476 1.00 95.25 261 ALA A C 1
ATOM 2030 O O . ALA A 1 261 ? -0.433 -21.133 14.158 1.00 95.25 261 ALA A O 1
ATOM 2031 N N . THR A 1 262 ? 1.263 -19.769 13.584 1.00 94.94 262 THR A N 1
ATOM 2032 C CA . THR A 1 262 ? 2.275 -20.429 14.425 1.00 94.94 262 THR A CA 1
ATOM 2033 C C . THR A 1 262 ? 2.719 -19.616 15.632 1.00 94.94 262 THR A C 1
ATOM 2035 O O 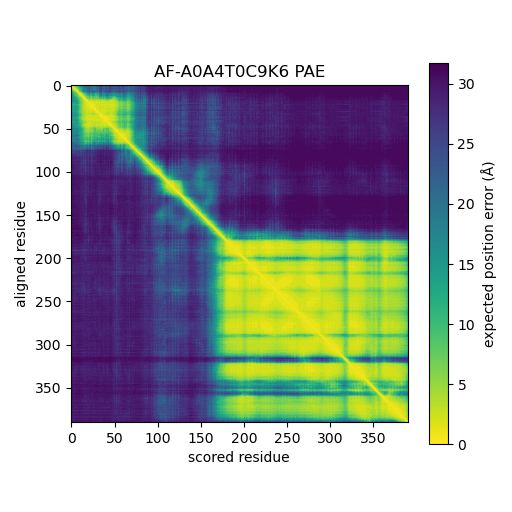. THR A 1 262 ? 3.144 -20.209 16.620 1.00 94.94 262 THR A O 1
ATOM 2038 N N . GLU A 1 263 ? 2.699 -18.286 15.545 1.00 94.38 263 GLU A N 1
ATOM 2039 C CA . GLU A 1 263 ? 3.130 -17.403 16.635 1.00 94.38 263 GLU A CA 1
ATOM 2040 C C . GLU A 1 263 ? 1.975 -17.126 17.614 1.00 94.38 263 GLU A C 1
ATOM 2042 O O . GLU A 1 263 ? 0.800 -17.310 17.292 1.00 94.38 263 GLU A O 1
ATOM 2047 N N . ASP A 1 264 ? 2.312 -16.674 18.825 1.00 94.12 264 ASP A N 1
ATOM 2048 C CA . ASP A 1 264 ? 1.317 -16.278 19.821 1.00 94.12 264 ASP A CA 1
ATOM 2049 C C . ASP A 1 264 ? 0.490 -15.069 19.346 1.00 94.12 264 ASP A C 1
ATOM 2051 O O . ASP A 1 264 ? 1.023 -14.092 18.815 1.00 94.12 264 ASP A O 1
ATOM 2055 N N . ALA A 1 265 ? -0.827 -15.113 19.569 1.00 90.88 265 ALA A N 1
ATOM 2056 C CA . ALA A 1 265 ? -1.750 -14.105 19.055 1.00 90.88 265 ALA A CA 1
ATOM 2057 C C . ALA A 1 265 ? -1.473 -12.701 19.614 1.00 90.88 265 ALA A C 1
ATOM 2059 O O . ALA A 1 265 ? -1.587 -11.718 18.879 1.00 90.88 265 ALA A O 1
ATOM 2060 N N . LEU A 1 266 ? -1.093 -12.593 20.892 1.00 90.69 266 LEU A N 1
ATOM 2061 C CA . LEU A 1 266 ? -0.762 -11.308 21.499 1.00 90.69 266 LEU A CA 1
ATOM 2062 C C . LEU A 1 266 ? 0.572 -10.791 20.954 1.00 90.69 266 LEU A C 1
ATOM 2064 O O . LEU A 1 266 ? 0.676 -9.612 20.622 1.00 90.69 266 LEU A O 1
ATOM 2068 N N . GLN A 1 267 ? 1.567 -11.662 20.793 1.00 91.62 267 GLN A N 1
ATOM 2069 C CA . GLN A 1 267 ? 2.850 -11.291 20.195 1.00 91.62 267 GLN A CA 1
ATOM 2070 C C . GLN A 1 267 ? 2.683 -10.754 18.765 1.00 91.62 267 GLN A C 1
ATOM 2072 O O . GLN A 1 267 ? 3.175 -9.667 18.456 1.00 91.62 267 GLN A O 1
ATOM 2077 N N . VAL A 1 268 ? 1.939 -11.468 17.915 1.00 93.56 268 VAL A N 1
ATOM 2078 C CA . VAL A 1 268 ? 1.653 -11.040 16.535 1.00 93.56 268 VAL A CA 1
ATOM 2079 C C . VAL A 1 268 ? 0.884 -9.722 16.520 1.00 93.56 268 VAL A C 1
ATOM 2081 O O . VAL A 1 268 ? 1.154 -8.861 15.678 1.00 93.56 268 VAL A O 1
ATOM 2084 N N . ALA A 1 269 ? -0.049 -9.546 17.462 1.00 90.94 269 ALA A N 1
ATOM 2085 C CA . ALA A 1 269 ? -0.835 -8.328 17.576 1.00 90.94 269 ALA A CA 1
ATOM 2086 C C . ALA A 1 269 ? -0.027 -7.113 18.003 1.00 90.94 269 ALA A C 1
ATOM 2088 O O . ALA A 1 269 ? -0.310 -6.019 17.516 1.00 90.94 269 ALA A O 1
ATOM 2089 N N . MET A 1 270 ? 0.972 -7.295 18.868 1.00 90.00 270 MET A N 1
ATOM 2090 C CA . MET A 1 270 ? 1.833 -6.228 19.382 1.00 90.00 270 MET A CA 1
ATOM 2091 C C . MET A 1 270 ? 3.004 -5.884 18.449 1.00 90.00 270 MET A C 1
ATOM 2093 O O . MET A 1 270 ? 3.525 -4.767 18.517 1.00 90.00 270 MET A O 1
ATOM 2097 N N . ASP A 1 271 ? 3.367 -6.763 17.514 1.00 92.69 271 ASP A N 1
ATOM 2098 C CA . ASP A 1 271 ? 4.418 -6.499 16.529 1.00 92.69 271 ASP A CA 1
ATOM 2099 C C . ASP A 1 271 ? 3.960 -5.498 15.439 1.00 92.69 271 ASP A C 1
ATOM 2101 O O . ASP A 1 271 ? 2.986 -5.768 14.726 1.00 92.69 271 ASP A O 1
ATOM 2105 N N . PRO A 1 272 ? 4.600 -4.316 15.293 1.00 93.62 272 PRO A N 1
ATOM 2106 C CA . PRO A 1 272 ? 4.279 -3.365 14.224 1.00 93.62 272 PRO A CA 1
ATOM 2107 C C . PRO A 1 272 ? 4.461 -3.945 12.815 1.00 93.62 272 PRO A C 1
ATOM 2109 O O . PRO A 1 272 ? 3.765 -3.516 11.893 1.00 93.62 272 PRO A O 1
ATOM 2112 N N . GLU A 1 273 ? 5.353 -4.924 12.629 1.00 94.94 273 GLU A N 1
ATOM 2113 C CA . GLU A 1 273 ? 5.616 -5.517 11.317 1.00 94.94 273 GLU A CA 1
ATOM 2114 C C . GLU A 1 273 ? 4.358 -6.147 10.710 1.00 94.94 273 GLU A C 1
ATOM 2116 O O . GLU A 1 273 ? 4.075 -5.954 9.525 1.00 94.94 273 GLU A O 1
ATOM 2121 N N . THR A 1 274 ? 3.555 -6.828 11.534 1.00 95.06 274 THR A N 1
ATOM 2122 C CA . THR A 1 274 ? 2.297 -7.453 11.111 1.00 95.06 274 THR A CA 1
ATOM 2123 C C . THR A 1 274 ? 1.342 -6.423 10.509 1.00 95.06 274 THR A C 1
ATOM 2125 O O . THR A 1 274 ? 0.825 -6.629 9.409 1.00 95.06 274 THR A O 1
ATOM 2128 N N . LEU A 1 275 ? 1.139 -5.290 11.191 1.00 94.38 275 LEU A N 1
ATOM 2129 C CA . LEU A 1 275 ? 0.247 -4.225 10.725 1.00 94.38 275 LEU A CA 1
ATOM 2130 C C . LEU A 1 275 ? 0.746 -3.603 9.417 1.00 94.38 275 LEU A C 1
ATOM 2132 O O . LEU A 1 275 ? -0.047 -3.395 8.499 1.00 94.38 275 LEU A O 1
ATOM 2136 N N . VAL A 1 276 ? 2.054 -3.360 9.302 1.00 96.88 276 VAL A N 1
ATOM 2137 C CA . VAL A 1 276 ? 2.654 -2.789 8.089 1.00 96.88 276 VAL A CA 1
ATOM 2138 C C . VAL A 1 276 ? 2.509 -3.740 6.898 1.00 96.88 276 VAL A C 1
ATOM 2140 O O . VAL A 1 276 ? 2.104 -3.307 5.819 1.00 96.88 276 VAL A O 1
ATOM 2143 N N . ILE A 1 277 ? 2.771 -5.041 7.076 1.00 97.00 277 ILE A N 1
ATOM 2144 C CA . ILE A 1 277 ? 2.580 -6.041 6.012 1.00 97.00 277 ILE A CA 1
ATOM 2145 C C . ILE A 1 277 ? 1.111 -6.091 5.584 1.00 97.00 277 ILE A C 1
ATOM 2147 O O . ILE A 1 277 ? 0.818 -6.069 4.388 1.00 97.00 277 ILE A O 1
ATOM 2151 N N . MET A 1 278 ? 0.176 -6.116 6.539 1.00 95.88 278 MET A N 1
ATOM 2152 C CA . MET A 1 278 ? -1.257 -6.107 6.238 1.00 95.88 278 MET A CA 1
ATOM 2153 C C . MET A 1 278 ? -1.682 -4.842 5.491 1.00 95.88 278 MET A C 1
ATOM 2155 O O . MET A 1 278 ? -2.486 -4.932 4.566 1.00 95.88 278 MET A O 1
ATOM 2159 N N . MET A 1 279 ? -1.131 -3.680 5.849 1.00 96.75 279 MET A N 1
ATOM 2160 C CA . MET A 1 279 ? -1.410 -2.409 5.178 1.00 96.75 279 MET A CA 1
ATOM 2161 C C . MET A 1 279 ? -0.926 -2.435 3.726 1.00 96.75 279 MET A C 1
ATOM 2163 O O . MET A 1 279 ? -1.661 -2.052 2.816 1.00 96.75 279 MET A O 1
ATOM 2167 N N . ILE A 1 280 ? 0.295 -2.920 3.489 1.00 97.44 280 ILE A N 1
ATOM 2168 C CA . ILE A 1 280 ? 0.859 -3.009 2.139 1.00 97.44 280 ILE A CA 1
ATOM 2169 C C . ILE A 1 280 ? 0.085 -4.029 1.290 1.00 97.44 280 ILE A C 1
ATOM 2171 O O . ILE A 1 280 ? -0.189 -3.754 0.123 1.00 97.44 280 ILE A O 1
ATOM 2175 N N . LEU A 1 281 ? -0.320 -5.171 1.860 1.00 96.19 281 LEU A N 1
ATOM 2176 C CA . LEU A 1 281 ? -1.177 -6.149 1.176 1.00 96.19 281 LEU A CA 1
ATOM 2177 C C . LEU A 1 281 ? -2.578 -5.589 0.883 1.00 96.19 281 LEU A C 1
ATOM 2179 O O . LEU A 1 281 ? -3.119 -5.827 -0.192 1.00 96.19 281 LEU A O 1
ATOM 2183 N N . CYS A 1 282 ? -3.142 -4.787 1.788 1.00 95.25 282 CYS A N 1
ATOM 2184 C CA . CYS A 1 282 ? -4.395 -4.076 1.544 1.00 95.25 282 CYS A CA 1
ATOM 2185 C C . CYS A 1 282 ? -4.270 -3.153 0.321 1.00 95.25 282 CYS A C 1
ATOM 2187 O O . CYS A 1 282 ? -5.073 -3.251 -0.606 1.00 95.25 282 CYS A O 1
ATOM 2189 N N . GLN A 1 283 ? -3.212 -2.335 0.259 1.00 94.81 283 GLN A N 1
ATOM 2190 C CA . GLN A 1 283 ? -2.932 -1.505 -0.920 1.00 94.81 283 GLN A CA 1
ATOM 2191 C C . GLN A 1 283 ? -2.669 -2.335 -2.179 1.00 94.81 283 GLN A C 1
ATOM 2193 O O . GLN A 1 283 ? -3.083 -1.945 -3.270 1.00 94.81 283 GLN A O 1
ATOM 2198 N N . TYR A 1 284 ? -2.001 -3.480 -2.046 1.00 9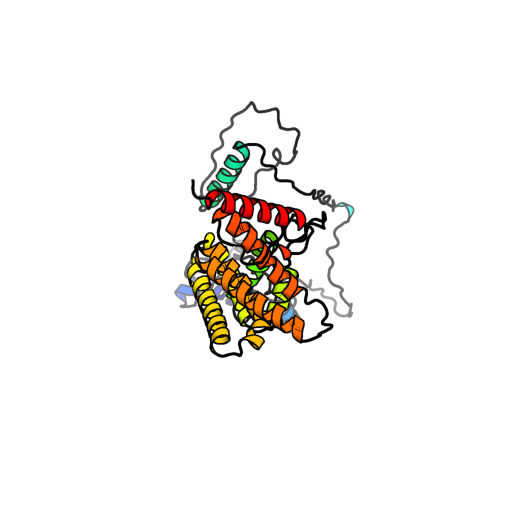6.25 284 TYR A N 1
ATOM 2199 C CA . TYR A 1 284 ? -1.739 -4.383 -3.161 1.00 96.25 284 TYR A CA 1
ATOM 2200 C C . TYR A 1 284 ? -3.041 -4.867 -3.806 1.00 96.25 284 TYR A C 1
ATOM 2202 O O . TYR A 1 284 ? -3.176 -4.774 -5.025 1.00 96.25 284 TYR A O 1
ATOM 2210 N N . GLU A 1 285 ? -4.002 -5.342 -3.009 1.00 94.56 285 GLU A N 1
ATOM 2211 C CA . GLU A 1 285 ? -5.288 -5.843 -3.511 1.00 94.56 285 GLU A CA 1
ATOM 2212 C C . GLU A 1 285 ? -6.150 -4.717 -4.110 1.00 94.56 285 GLU A C 1
ATOM 2214 O O . GLU A 1 285 ? -6.764 -4.913 -5.164 1.00 94.56 285 GLU A O 1
ATOM 2219 N N . ILE A 1 286 ? -6.125 -3.516 -3.509 1.00 92.06 286 ILE A N 1
ATOM 2220 C CA . ILE A 1 286 ? -6.790 -2.315 -4.050 1.00 92.06 286 ILE A CA 1
ATOM 2221 C C . ILE A 1 286 ? -6.239 -1.969 -5.439 1.00 92.06 286 ILE A C 1
ATOM 2223 O O . ILE A 1 286 ? -7.005 -1.774 -6.378 1.00 92.06 286 ILE A O 1
ATOM 2227 N N . ILE A 1 287 ? -4.913 -1.933 -5.605 1.00 93.44 287 ILE A N 1
ATOM 2228 C CA . ILE A 1 287 ? -4.285 -1.613 -6.897 1.00 93.44 287 ILE A CA 1
ATOM 2229 C C . ILE A 1 287 ? -4.468 -2.753 -7.907 1.00 93.44 287 ILE A C 1
ATOM 2231 O O . ILE A 1 287 ? -4.559 -2.511 -9.114 1.00 93.44 287 ILE A O 1
ATOM 2235 N N . ASN A 1 288 ? -4.477 -4.005 -7.448 1.00 90.94 288 ASN A N 1
ATOM 2236 C CA . ASN A 1 288 ? -4.533 -5.145 -8.347 1.00 90.94 288 ASN A CA 1
ATOM 2237 C C . ASN A 1 288 ? -5.892 -5.248 -9.054 1.00 90.94 288 ASN A C 1
ATOM 2239 O O . ASN A 1 288 ? -5.964 -5.122 -10.275 1.00 90.94 288 ASN A O 1
ATOM 2243 N N . GLU A 1 289 ? -6.961 -5.484 -8.306 1.00 87.75 289 GLU A N 1
ATOM 2244 C CA . GLU A 1 289 ? -8.301 -5.682 -8.877 1.00 87.75 289 GLU A CA 1
ATOM 2245 C C . GLU A 1 289 ? -9.371 -4.869 -8.136 1.00 87.75 289 GLU A C 1
ATOM 2247 O O . GLU A 1 289 ? -10.475 -4.727 -8.655 1.00 87.75 289 GLU A O 1
ATOM 2252 N N . CYS A 1 290 ? -9.045 -4.304 -6.964 1.00 84.00 290 CYS A N 1
ATOM 2253 C CA . CYS A 1 290 ? -9.984 -3.602 -6.086 1.00 84.00 290 CYS A CA 1
ATOM 2254 C C . CYS A 1 290 ? -11.251 -4.430 -5.793 1.00 84.00 290 CYS A C 1
ATOM 2256 O O . CYS A 1 290 ? -12.364 -3.909 -5.727 1.00 84.00 290 CYS A O 1
ATOM 2258 N N . ASP A 1 291 ? -11.087 -5.747 -5.640 1.00 82.62 291 ASP A N 1
ATOM 2259 C CA . ASP A 1 291 ? -12.178 -6.667 -5.326 1.00 82.62 291 ASP A CA 1
ATOM 2260 C C . ASP A 1 291 ? -12.375 -6.805 -3.804 1.00 82.62 291 ASP A C 1
ATOM 2262 O O . ASP A 1 291 ? -11.721 -6.159 -2.993 1.00 82.62 291 ASP A O 1
ATOM 2266 N N . LYS A 1 292 ? -13.267 -7.690 -3.363 1.00 81.81 292 LYS A N 1
ATOM 2267 C CA . LYS A 1 292 ? -13.543 -7.902 -1.931 1.00 81.81 292 LYS A CA 1
ATOM 2268 C C . LYS A 1 292 ? -12.343 -8.372 -1.081 1.00 81.81 292 LYS A C 1
ATOM 2270 O O . LYS A 1 292 ? -12.484 -8.454 0.139 1.00 81.81 292 LYS A O 1
ATOM 2275 N N . ARG A 1 293 ? -11.190 -8.731 -1.661 1.00 86.94 293 ARG A N 1
ATOM 2276 C CA . ARG A 1 293 ? -10.039 -9.278 -0.912 1.00 86.94 293 ARG A CA 1
ATOM 2277 C C . ARG A 1 293 ? -9.384 -8.248 -0.009 1.00 86.94 293 ARG A C 1
ATOM 2279 O O . ARG A 1 293 ? -8.985 -8.604 1.097 1.00 86.94 293 ARG A O 1
ATOM 2286 N N . TRP A 1 294 ? -9.329 -6.979 -0.413 1.00 88.44 294 TRP A N 1
ATOM 2287 C CA . TRP A 1 294 ? -8.738 -5.937 0.435 1.00 88.44 294 TRP A CA 1
ATOM 2288 C C . TRP A 1 294 ? -9.507 -5.778 1.761 1.00 88.44 294 TRP A C 1
ATOM 2290 O O . TRP A 1 294 ? -8.904 -5.553 2.811 1.00 88.44 294 TRP A O 1
ATOM 2300 N N . VAL A 1 295 ? -10.823 -6.031 1.753 1.00 86.88 295 VAL A N 1
ATOM 2301 C CA . VAL A 1 295 ? -11.676 -6.018 2.955 1.00 86.88 295 VAL A CA 1
ATOM 2302 C C . VAL A 1 295 ? -11.265 -7.103 3.959 1.00 86.88 295 VAL A C 1
ATOM 2304 O O . VAL A 1 295 ? -11.426 -6.920 5.164 1.00 86.88 295 VAL A O 1
ATOM 2307 N N . VAL A 1 296 ? -10.694 -8.224 3.502 1.00 88.75 296 VAL A N 1
ATOM 2308 C CA . VAL A 1 296 ? -10.171 -9.274 4.395 1.00 88.75 296 VAL A CA 1
ATOM 2309 C C . VAL A 1 296 ? -8.990 -8.743 5.209 1.00 88.75 296 VAL A C 1
ATOM 2311 O O . VAL A 1 296 ? -8.934 -8.968 6.418 1.00 88.75 296 VAL A O 1
ATOM 2314 N N . HIS A 1 297 ? -8.086 -7.986 4.579 1.00 91.31 297 HIS A N 1
ATOM 2315 C CA . HIS A 1 297 ? -6.974 -7.335 5.276 1.00 91.31 297 HIS A CA 1
ATOM 2316 C C . HIS A 1 297 ? -7.473 -6.284 6.270 1.00 91.31 297 HIS A C 1
ATOM 2318 O O . HIS A 1 297 ? -6.995 -6.252 7.401 1.00 91.31 297 HIS A O 1
ATOM 2324 N N . LEU A 1 298 ? -8.481 -5.496 5.890 1.00 88.38 298 LEU A N 1
ATOM 2325 C CA . LEU A 1 298 ? -9.103 -4.505 6.768 1.00 88.38 298 LEU A CA 1
ATOM 2326 C C . LEU A 1 298 ? -9.746 -5.148 8.014 1.00 88.38 298 LEU A C 1
ATOM 2328 O O . LEU A 1 298 ? -9.492 -4.716 9.140 1.00 88.38 298 LEU A O 1
ATOM 2332 N N . LYS A 1 299 ? -10.538 -6.214 7.828 1.00 86.94 299 LYS A N 1
ATOM 2333 C CA . LYS A 1 299 ? -11.186 -6.962 8.923 1.00 86.94 299 LYS A CA 1
ATOM 2334 C C . LYS A 1 299 ? -10.156 -7.621 9.844 1.00 86.94 299 LYS A C 1
ATOM 2336 O O . LYS A 1 299 ? -10.297 -7.538 11.059 1.00 86.94 299 LYS A O 1
ATOM 2341 N N . GLY A 1 300 ? -9.096 -8.205 9.285 1.00 90.00 300 GLY A N 1
ATOM 2342 C CA . GLY A 1 300 ? -8.006 -8.760 10.087 1.00 90.00 300 GLY A CA 1
ATOM 2343 C C . GLY A 1 300 ? -7.258 -7.688 10.888 1.00 90.00 300 GLY A C 1
ATOM 2344 O O . GLY A 1 300 ? -6.975 -7.890 12.066 1.00 90.00 300 GLY A O 1
ATOM 2345 N N . ALA A 1 301 ? -6.969 -6.534 10.277 1.00 90.12 301 ALA A N 1
ATOM 2346 C CA . ALA A 1 301 ? -6.249 -5.446 10.938 1.00 90.12 301 ALA A CA 1
ATOM 2347 C C . ALA A 1 301 ? -7.046 -4.891 12.120 1.00 90.12 301 ALA A C 1
ATOM 2349 O O . ALA A 1 301 ? -6.483 -4.633 13.179 1.00 90.12 301 ALA A O 1
ATOM 2350 N N . ARG A 1 302 ? -8.371 -4.786 11.979 1.00 87.19 302 ARG A N 1
ATOM 2351 C CA . ARG A 1 302 ? -9.275 -4.448 13.084 1.00 87.19 302 ARG A CA 1
ATOM 2352 C C . ARG A 1 302 ? -9.122 -5.383 14.267 1.00 87.19 302 ARG A C 1
ATOM 2354 O O . ARG A 1 302 ? -8.988 -4.912 15.394 1.00 87.19 302 ARG A O 1
ATOM 2361 N N . ASP A 1 303 ? -9.211 -6.685 14.023 1.00 88.06 303 ASP A N 1
ATOM 2362 C CA . ASP A 1 303 ? -9.166 -7.677 15.096 1.00 88.06 303 ASP A CA 1
ATOM 2363 C C . ASP A 1 303 ? -7.815 -7.601 15.818 1.00 88.06 303 ASP A C 1
ATOM 2365 O O . ASP A 1 303 ? -7.768 -7.599 17.049 1.00 88.06 303 ASP A O 1
ATOM 2369 N N . LEU A 1 304 ? -6.737 -7.382 15.062 1.00 89.50 304 LEU A N 1
ATOM 2370 C CA . LEU A 1 304 ? -5.396 -7.175 15.597 1.00 89.50 304 LEU A CA 1
ATOM 2371 C C . LEU A 1 304 ? -5.277 -5.899 16.448 1.00 89.50 304 LEU A C 1
ATOM 2373 O O . LEU A 1 304 ? -4.754 -5.936 17.562 1.00 89.50 304 LEU A O 1
ATOM 2377 N N . ILE A 1 305 ? -5.804 -4.777 15.955 1.00 87.75 305 ILE A N 1
ATOM 2378 C CA . ILE A 1 305 ? -5.795 -3.483 16.654 1.00 87.75 305 ILE A CA 1
ATOM 2379 C C . ILE A 1 305 ? -6.628 -3.555 17.941 1.00 87.75 305 ILE A C 1
ATOM 2381 O O . ILE A 1 305 ? -6.227 -3.006 18.965 1.00 87.75 305 ILE A O 1
ATOM 2385 N N . ARG A 1 306 ? -7.754 -4.283 17.943 1.00 86.25 306 ARG A N 1
ATOM 2386 C CA . ARG A 1 306 ? -8.557 -4.517 19.157 1.00 86.25 306 ARG A CA 1
ATOM 2387 C C . ARG A 1 306 ? -7.774 -5.288 20.216 1.00 86.25 306 ARG A C 1
ATOM 2389 O O . ARG A 1 306 ? -7.769 -4.879 21.375 1.00 86.25 306 ARG A O 1
ATOM 2396 N N . VAL A 1 307 ? -7.087 -6.365 19.828 1.00 88.50 307 VAL A N 1
ATOM 2397 C CA . VAL A 1 307 ? -6.227 -7.131 20.745 1.00 88.50 307 VAL A CA 1
ATOM 2398 C C . VAL A 1 307 ? -5.112 -6.244 21.306 1.00 88.50 307 VAL A C 1
ATOM 2400 O O . VAL A 1 307 ? -4.916 -6.217 22.521 1.00 88.50 307 VAL A O 1
ATOM 2403 N N . ARG A 1 308 ? -4.444 -5.459 20.449 1.00 88.44 308 ARG A N 1
ATOM 2404 C CA . ARG A 1 308 ? -3.382 -4.518 20.841 1.00 88.44 308 ARG A CA 1
ATOM 2405 C C . ARG A 1 308 ? -3.868 -3.488 21.864 1.00 88.44 308 ARG A C 1
ATOM 2407 O O . ARG A 1 308 ? -3.252 -3.347 22.918 1.00 88.44 308 ARG A O 1
ATOM 2414 N N . ARG A 1 309 ? -4.991 -2.812 21.597 1.00 84.19 309 ARG A N 1
ATOM 2415 C CA . ARG A 1 309 ? -5.564 -1.807 22.512 1.00 84.19 309 ARG A CA 1
ATOM 2416 C C . ARG A 1 309 ? -5.974 -2.411 23.847 1.00 84.19 309 ARG A C 1
ATOM 2418 O O . ARG A 1 309 ? -5.659 -1.847 24.889 1.00 84.19 309 ARG A O 1
ATOM 2425 N N . ASN A 1 310 ? -6.619 -3.579 23.828 1.00 85.31 310 ASN A N 1
ATOM 2426 C CA . ASN A 1 310 ? -6.993 -4.278 25.055 1.00 85.31 310 ASN A CA 1
ATOM 2427 C C . ASN A 1 310 ? -5.758 -4.613 25.896 1.00 85.31 310 ASN A C 1
ATOM 2429 O O . ASN A 1 310 ? -5.751 -4.354 27.092 1.00 85.31 310 ASN A O 1
ATOM 2433 N N . ALA A 1 311 ? -4.691 -5.126 25.280 1.00 84.38 311 ALA A N 1
ATOM 2434 C CA . ALA A 1 311 ? -3.450 -5.431 25.984 1.00 84.38 311 ALA A CA 1
ATOM 2435 C C . ALA A 1 311 ? -2.778 -4.180 26.575 1.00 84.38 311 ALA A C 1
ATOM 2437 O O . ALA A 1 311 ? -2.313 -4.212 27.714 1.00 84.38 311 ALA A O 1
ATOM 2438 N N . GLN A 1 312 ? -2.766 -3.065 25.838 1.00 80.75 312 GLN A N 1
ATOM 2439 C CA . GLN A 1 312 ? -2.199 -1.793 26.302 1.00 80.75 312 GLN A CA 1
ATOM 2440 C C . GLN A 1 312 ? -2.913 -1.235 27.542 1.00 80.75 312 GLN A C 1
ATOM 2442 O O . GLN A 1 312 ? -2.245 -0.685 28.416 1.00 80.75 312 GLN A O 1
ATOM 2447 N N . LEU A 1 313 ? -4.233 -1.430 27.668 1.00 79.88 313 LEU A N 1
ATOM 2448 C CA . LEU A 1 313 ? -4.993 -1.030 28.862 1.00 79.88 313 LEU A CA 1
ATOM 2449 C C . LEU A 1 313 ? -4.531 -1.767 30.130 1.00 79.88 313 LEU A C 1
ATOM 2451 O O . LEU A 1 313 ? -4.546 -1.186 31.213 1.00 79.88 313 LEU A O 1
ATOM 2455 N N . TYR A 1 314 ? -4.097 -3.024 30.009 1.00 74.00 314 TYR A N 1
ATOM 2456 C CA . TYR A 1 314 ? -3.613 -3.818 31.144 1.00 74.00 314 TYR A CA 1
ATOM 2457 C C . TYR A 1 314 ? -2.127 -3.593 31.449 1.00 74.00 314 TYR A C 1
ATOM 2459 O O . TYR A 1 314 ? -1.706 -3.720 32.598 1.00 74.00 314 TYR A O 1
ATOM 2467 N N . LEU A 1 315 ? -1.320 -3.254 30.441 1.00 70.94 315 LEU A N 1
ATOM 2468 C CA . LEU A 1 315 ? 0.142 -3.239 30.551 1.00 70.94 315 LEU A CA 1
ATOM 2469 C C . LEU A 1 315 ? 0.741 -1.956 31.151 1.00 70.94 315 LEU A C 1
ATOM 2471 O O . LEU A 1 315 ? 1.958 -1.903 31.298 1.00 70.94 315 LEU A O 1
ATOM 2475 N N . SER A 1 316 ? -0.067 -0.955 31.537 1.00 56.16 316 SER A N 1
ATOM 2476 C CA . SER A 1 316 ? 0.379 0.282 32.223 1.00 56.16 316 SER A CA 1
ATOM 2477 C C . SER A 1 316 ? 1.682 0.863 31.656 1.00 56.16 316 SER A C 1
ATOM 2479 O O . SER A 1 316 ? 2.570 1.287 32.397 1.00 56.16 316 SER A O 1
ATOM 2481 N N . SER A 1 317 ? 1.860 0.812 30.336 1.00 51.94 317 SER A N 1
ATOM 2482 C CA . SER A 1 317 ? 3.137 1.168 29.743 1.00 51.94 317 SER A CA 1
ATOM 2483 C C . SER A 1 317 ? 3.098 2.636 29.351 1.00 51.94 317 SER A C 1
ATOM 2485 O O . SER A 1 317 ? 2.391 2.999 28.412 1.00 51.94 317 SER A O 1
ATOM 2487 N N . GLY A 1 318 ? 3.891 3.464 30.034 1.00 48.47 318 GLY A N 1
ATOM 2488 C CA . GLY A 1 318 ? 4.290 4.797 29.571 1.00 48.47 318 GLY A CA 1
ATOM 2489 C C . GLY A 1 318 ? 5.161 4.719 28.312 1.00 48.47 318 GLY A C 1
ATOM 2490 O O . GLY A 1 318 ? 6.274 5.234 28.293 1.00 48.47 318 GLY A O 1
ATOM 2491 N N . GLN A 1 319 ? 4.697 3.995 27.290 1.00 55.19 319 GLN A N 1
ATOM 2492 C CA . GLN A 1 319 ? 5.369 3.877 26.009 1.00 55.19 319 GLN A CA 1
ATOM 2493 C C . GLN A 1 319 ? 5.185 5.177 25.238 1.00 55.19 319 GLN A C 1
ATOM 2495 O O . GLN A 1 319 ? 4.070 5.666 25.065 1.00 55.19 319 GLN A O 1
ATOM 2500 N N . SER A 1 320 ? 6.312 5.711 24.771 1.00 54.47 320 SER A N 1
ATOM 2501 C CA . SER A 1 320 ? 6.365 6.709 23.712 1.00 54.47 320 SER A CA 1
ATOM 2502 C C . SER A 1 320 ? 5.478 6.270 22.548 1.00 54.47 320 SER A C 1
ATOM 2504 O O . SER A 1 320 ? 5.553 5.108 22.132 1.00 54.47 320 SER A O 1
ATOM 2506 N N . SER A 1 321 ? 4.675 7.193 22.024 1.00 63.62 321 SER A N 1
ATOM 2507 C CA . SER A 1 321 ? 3.917 7.017 20.786 1.00 63.62 321 SER A CA 1
ATOM 2508 C C . SER A 1 321 ? 4.796 6.388 19.703 1.00 63.62 321 SER A C 1
ATOM 2510 O O . SER A 1 321 ? 5.899 6.857 19.418 1.00 63.62 321 SER A O 1
ATOM 2512 N N . ASN A 1 322 ? 4.335 5.284 19.118 1.00 85.62 322 ASN A N 1
ATOM 2513 C CA . ASN A 1 322 ? 5.003 4.683 17.973 1.00 85.62 322 ASN A CA 1
ATOM 2514 C C . ASN A 1 322 ? 4.349 5.244 16.709 1.00 85.62 322 ASN A C 1
ATOM 2516 O O . ASN A 1 322 ? 3.325 4.723 16.269 1.00 85.62 322 ASN A O 1
ATOM 2520 N N . GLU A 1 323 ? 4.948 6.291 16.133 1.00 90.56 323 GLU A N 1
ATOM 2521 C CA . GLU A 1 323 ? 4.434 7.001 14.948 1.00 90.56 323 GLU A CA 1
ATOM 2522 C C . GLU A 1 323 ? 4.081 6.052 13.788 1.00 90.56 323 GLU A C 1
ATOM 2524 O O . GLU A 1 323 ? 3.111 6.273 13.065 1.00 90.56 323 GLU A O 1
ATOM 2529 N N . LEU A 1 324 ? 4.835 4.957 13.622 1.00 92.12 324 LEU A N 1
ATOM 2530 C CA . LEU A 1 324 ? 4.568 3.941 12.602 1.00 92.12 324 LEU A CA 1
ATOM 2531 C C . LEU A 1 324 ? 3.253 3.198 12.867 1.00 92.12 324 LEU A C 1
ATOM 2533 O O . LEU A 1 324 ? 2.471 2.969 11.941 1.00 92.12 324 LEU A O 1
ATOM 2537 N N . VAL A 1 325 ? 3.015 2.805 14.120 1.00 91.06 325 VAL A N 1
ATOM 2538 C CA . VAL A 1 325 ? 1.777 2.124 14.525 1.00 91.06 325 VAL A CA 1
ATOM 2539 C C . VAL A 1 325 ? 0.607 3.089 14.413 1.00 91.06 325 VAL A C 1
ATOM 2541 O O . VAL A 1 325 ? -0.395 2.735 13.803 1.00 91.06 325 VAL A O 1
ATOM 2544 N N . GLU A 1 326 ? 0.753 4.318 14.906 1.00 89.69 326 GLU A N 1
ATOM 2545 C CA . GLU A 1 326 ? -0.280 5.355 14.815 1.00 89.69 326 GLU A CA 1
ATOM 2546 C C . GLU A 1 326 ? -0.678 5.638 13.365 1.00 89.69 326 GLU A C 1
ATOM 2548 O O . GLU A 1 326 ? -1.865 5.632 13.037 1.00 89.69 326 GLU A O 1
ATOM 2553 N N . PHE A 1 327 ? 0.304 5.802 12.473 1.00 92.38 327 PHE A N 1
ATOM 2554 C CA . PHE A 1 327 ? 0.052 5.955 11.043 1.00 92.38 327 PHE A CA 1
ATOM 2555 C C . PHE A 1 327 ? -0.683 4.742 10.458 1.00 92.38 327 PHE A C 1
ATOM 2557 O O . PHE A 1 327 ? -1.652 4.906 9.718 1.00 92.38 327 PHE A O 1
ATOM 2564 N N . THR A 1 328 ? -0.259 3.523 10.800 1.00 93.69 328 THR A N 1
ATOM 2565 C CA . THR A 1 328 ? -0.854 2.300 10.243 1.00 93.69 328 THR A CA 1
ATOM 2566 C C . THR A 1 328 ? -2.287 2.078 10.744 1.00 93.69 328 THR A C 1
ATOM 2568 O O . THR A 1 328 ? -3.168 1.717 9.963 1.00 93.69 328 THR A O 1
ATOM 2571 N N . GLU A 1 329 ? -2.563 2.344 12.024 1.00 90.81 329 GLU A N 1
ATOM 2572 C CA . GLU A 1 329 ? -3.924 2.313 12.573 1.00 90.81 329 GLU A CA 1
ATOM 2573 C C . GLU A 1 329 ? -4.812 3.373 11.917 1.00 90.81 329 GLU A C 1
ATOM 2575 O O . GLU A 1 329 ? -5.933 3.070 11.499 1.00 90.81 329 GLU A O 1
ATOM 2580 N N . LYS A 1 330 ? -4.294 4.598 11.761 1.00 89.94 330 LYS A N 1
ATOM 2581 C CA . LYS A 1 330 ? -4.992 5.693 11.080 1.00 89.94 330 LYS A CA 1
ATOM 2582 C C . LYS A 1 330 ? -5.300 5.358 9.624 1.00 89.94 330 LYS A C 1
ATOM 2584 O O . LYS A 1 330 ? -6.401 5.653 9.159 1.00 89.94 330 LYS A O 1
ATOM 2589 N N . TYR A 1 331 ? -4.373 4.699 8.925 1.00 92.88 331 TYR A N 1
ATOM 2590 C CA . TYR A 1 331 ? -4.595 4.206 7.570 1.00 92.88 331 TYR A CA 1
ATOM 2591 C C . TYR A 1 331 ? -5.812 3.277 7.512 1.00 92.88 331 TYR A C 1
ATOM 2593 O O . TYR A 1 331 ? -6.730 3.522 6.730 1.00 92.88 331 TYR A O 1
ATOM 2601 N N . PHE A 1 332 ? -5.870 2.248 8.363 1.00 92.12 332 PHE A N 1
ATOM 2602 C CA . PHE A 1 332 ? -6.986 1.299 8.346 1.00 92.12 332 PHE A CA 1
ATOM 2603 C C . PHE A 1 332 ? -8.311 1.932 8.770 1.00 92.12 332 PHE A C 1
ATOM 2605 O O . PHE A 1 332 ? -9.338 1.666 8.147 1.00 92.12 332 PHE A O 1
ATOM 2612 N N . ALA A 1 333 ? -8.296 2.804 9.778 1.00 89.56 333 ALA A N 1
ATOM 2613 C CA . ALA A 1 333 ? -9.491 3.529 10.191 1.00 89.56 333 ALA A CA 1
ATOM 2614 C C . ALA A 1 333 ? -10.054 4.404 9.062 1.00 89.56 333 ALA A C 1
ATOM 2616 O O . ALA A 1 333 ? -11.270 4.530 8.927 1.00 89.56 333 ALA A O 1
ATOM 2617 N N . PHE A 1 334 ? -9.186 4.988 8.232 1.00 90.19 334 PHE A N 1
ATOM 2618 C CA . PHE A 1 334 ? -9.618 5.810 7.107 1.00 90.19 334 PHE A CA 1
ATOM 2619 C C . PHE A 1 334 ? -10.171 4.946 5.972 1.00 90.19 334 PHE A C 1
ATOM 2621 O O . PHE A 1 334 ? -11.251 5.232 5.457 1.00 90.19 334 PHE A O 1
ATOM 2628 N N . GLN A 1 335 ? -9.488 3.844 5.637 1.00 89.62 335 GLN A N 1
ATOM 2629 C CA . GLN A 1 335 ? -9.968 2.892 4.629 1.00 89.62 335 GLN A CA 1
ATOM 2630 C C . GLN A 1 335 ? -11.329 2.287 4.994 1.00 89.62 335 GLN A C 1
ATOM 2632 O O . GLN A 1 335 ? -12.155 2.068 4.111 1.00 89.62 335 GLN A O 1
ATOM 2637 N N . ASP A 1 336 ? -11.594 2.058 6.282 1.00 88.44 336 ASP A N 1
ATOM 2638 C CA . ASP A 1 336 ? -12.913 1.628 6.751 1.00 88.44 336 ASP A CA 1
ATOM 2639 C C . ASP A 1 336 ? -13.999 2.673 6.478 1.00 88.44 336 ASP A C 1
ATOM 2641 O O . ASP A 1 336 ? -15.035 2.340 5.903 1.00 88.44 336 ASP A O 1
ATOM 2645 N N . VAL A 1 337 ? -13.768 3.940 6.841 1.00 88.44 337 VAL A N 1
ATOM 2646 C CA . VAL A 1 337 ? -14.748 5.011 6.598 1.00 88.44 337 VAL A CA 1
ATOM 2647 C C . VAL A 1 337 ? -15.046 5.126 5.106 1.00 88.44 337 VAL A C 1
AT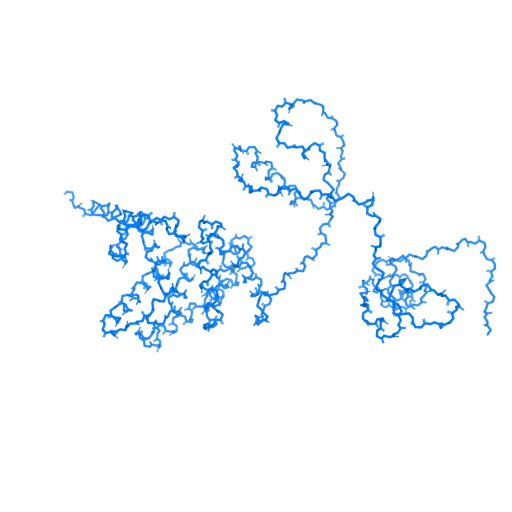OM 2649 O O . VAL A 1 337 ? -16.210 5.045 4.712 1.00 88.44 337 VAL A O 1
ATOM 2652 N N . ILE A 1 338 ? -14.010 5.237 4.270 1.00 87.12 338 ILE A N 1
ATOM 2653 C CA . ILE A 1 338 ? -14.172 5.374 2.819 1.00 87.12 338 ILE A CA 1
ATOM 2654 C C . ILE A 1 338 ? -14.842 4.135 2.215 1.00 87.12 338 ILE A C 1
ATOM 2656 O O . ILE A 1 338 ? -15.813 4.275 1.471 1.00 87.12 338 ILE A O 1
ATOM 2660 N N . GLY A 1 339 ? -14.414 2.924 2.578 1.00 83.56 339 GLY A N 1
ATOM 2661 C CA . GLY A 1 339 ? -15.025 1.684 2.095 1.00 83.56 339 GLY A CA 1
ATOM 2662 C C . GLY A 1 339 ? -16.515 1.573 2.425 1.00 83.56 339 GLY A C 1
ATOM 2663 O O . GLY A 1 339 ? -17.318 1.150 1.588 1.00 83.56 339 GLY A O 1
ATOM 2664 N N . ARG A 1 340 ? -16.921 2.009 3.622 1.00 84.88 340 ARG A N 1
ATOM 2665 C CA . ARG A 1 340 ? -18.328 1.986 4.042 1.00 84.88 340 ARG A CA 1
ATOM 2666 C C . ARG A 1 340 ? -19.194 3.006 3.324 1.00 84.88 340 ARG A C 1
ATOM 2668 O O . ARG A 1 340 ? -20.375 2.721 3.136 1.00 84.88 340 ARG A O 1
ATOM 2675 N N . THR A 1 341 ? -18.644 4.136 2.875 1.00 84.25 341 THR A N 1
ATOM 2676 C CA . THR A 1 341 ? -19.424 5.079 2.052 1.00 84.25 341 THR A CA 1
ATOM 2677 C C . THR A 1 341 ? -19.949 4.425 0.768 1.00 84.25 341 THR A C 1
ATOM 2679 O O . THR A 1 341 ? -21.048 4.752 0.325 1.00 84.25 341 THR A O 1
ATOM 2682 N N . ALA A 1 342 ? -19.213 3.453 0.214 1.00 77.44 342 ALA A N 1
ATOM 2683 C CA . ALA A 1 342 ? -19.606 2.717 -0.984 1.00 77.44 342 ALA A CA 1
ATOM 2684 C C . ALA A 1 342 ? -20.485 1.489 -0.679 1.00 77.44 342 ALA A C 1
ATOM 2686 O O . ALA A 1 342 ? -21.479 1.260 -1.366 1.00 77.44 342 ALA A O 1
ATOM 2687 N N . CYS A 1 343 ? -20.136 0.700 0.345 1.00 74.31 343 CYS A N 1
ATOM 2688 C CA . CYS A 1 343 ? -20.752 -0.615 0.584 1.00 74.31 343 CYS A CA 1
ATOM 2689 C C . CYS A 1 343 ? -21.796 -0.650 1.715 1.00 74.31 343 CYS A C 1
ATOM 2691 O O . CYS A 1 343 ? -22.548 -1.615 1.813 1.00 74.31 343 CYS A O 1
ATOM 2693 N N . GLY A 1 344 ? -21.846 0.362 2.587 1.00 68.44 344 GLY A N 1
ATOM 2694 C CA . GLY A 1 344 ? -22.799 0.435 3.702 1.00 68.44 344 GLY A CA 1
ATOM 2695 C C . GLY A 1 344 ? -22.612 -0.615 4.809 1.00 68.44 344 GLY A C 1
ATOM 2696 O O . GLY A 1 344 ? -23.542 -0.825 5.589 1.00 68.44 344 GLY A O 1
ATOM 2697 N N . GLU A 1 345 ? -21.450 -1.278 4.888 1.00 71.56 345 GLU A N 1
ATOM 2698 C CA . GLU A 1 345 ? -21.137 -2.230 5.968 1.00 71.56 345 GLU A CA 1
ATOM 2699 C C . GLU A 1 345 ? -21.032 -1.537 7.345 1.00 71.56 345 GLU A C 1
ATOM 2701 O O . GLU A 1 345 ? -20.945 -0.311 7.457 1.00 71.56 345 GLU A O 1
ATOM 2706 N N . GLU A 1 346 ? -21.064 -2.331 8.420 1.00 68.19 346 GLU A N 1
ATOM 2707 C CA . GLU A 1 346 ? -20.903 -1.827 9.788 1.00 68.19 346 GLU A CA 1
ATOM 2708 C C . GLU A 1 346 ? -19.491 -1.278 10.044 1.00 68.19 346 GLU A C 1
ATOM 2710 O O . GLU A 1 346 ? -18.526 -1.848 9.528 1.00 68.19 346 GLU A O 1
ATOM 2715 N N . PRO A 1 347 ? -19.339 -0.219 10.868 1.00 70.31 347 PRO A N 1
ATOM 2716 C CA . PRO A 1 347 ? -18.031 0.322 11.223 1.00 70.31 347 PRO A CA 1
ATOM 2717 C C . PRO A 1 347 ? -17.138 -0.729 11.876 1.00 70.31 347 PRO A C 1
ATOM 2719 O O . PRO A 1 347 ? -17.466 -1.338 12.897 1.00 70.31 347 PRO A O 1
ATOM 2722 N N . ILE A 1 348 ? -15.975 -0.927 11.264 1.00 67.44 348 ILE A N 1
ATOM 2723 C CA . ILE A 1 348 ? -14.946 -1.859 11.720 1.00 67.44 348 ILE A CA 1
ATOM 2724 C C . ILE A 1 348 ? -14.168 -1.209 12.874 1.00 67.44 348 ILE A C 1
ATOM 2726 O O . ILE A 1 348 ? -13.968 -1.832 13.926 1.00 67.44 348 ILE A O 1
ATOM 2730 N N . PHE A 1 349 ? -13.810 0.065 12.705 1.00 66.62 349 PHE A N 1
ATOM 2731 C CA . PHE A 1 349 ? -13.255 0.925 13.744 1.00 66.62 349 PHE A CA 1
ATOM 2732 C C . PHE A 1 349 ? -14.399 1.791 14.276 1.00 66.62 349 PHE A C 1
ATOM 2734 O O . PHE A 1 349 ? -15.078 2.451 13.495 1.00 66.62 349 PHE A O 1
ATOM 2741 N N . GLY A 1 350 ? -14.675 1.722 15.583 1.00 60.78 350 GLY A N 1
ATOM 2742 C CA . GLY A 1 350 ? -15.791 2.456 16.191 1.00 60.78 350 GLY A CA 1
ATOM 2743 C C . GLY A 1 350 ? -15.734 3.961 15.904 1.00 60.78 350 GLY A C 1
ATOM 2744 O O . GLY A 1 350 ? -14.668 4.495 15.585 1.00 60.78 350 GLY A O 1
ATOM 2745 N N . SER A 1 351 ? -16.875 4.641 16.047 1.00 61.94 351 SER A N 1
ATOM 2746 C CA . SER A 1 351 ? -17.024 6.097 15.867 1.00 61.94 351 SER A CA 1
ATOM 2747 C C . SER A 1 351 ? -15.963 6.913 16.610 1.00 61.94 351 SER A C 1
ATOM 2749 O O . SER A 1 351 ? -15.531 7.957 16.136 1.00 61.94 351 SER A O 1
ATOM 2751 N N . ASP A 1 352 ? -15.496 6.385 17.736 1.00 65.06 352 ASP A N 1
ATOM 2752 C CA . ASP A 1 352 ? -14.661 7.084 18.708 1.00 65.06 352 ASP A CA 1
ATOM 2753 C C . ASP A 1 352 ? -13.206 7.256 18.246 1.00 65.06 352 ASP A C 1
ATOM 2755 O O . ASP A 1 352 ? -12.443 7.985 18.874 1.00 65.06 352 ASP A O 1
ATOM 2759 N N . PHE A 1 353 ? -12.796 6.595 17.153 1.00 74.94 353 PHE A N 1
ATOM 2760 C CA . PHE A 1 353 ? -11.450 6.779 16.602 1.00 74.94 353 PHE A CA 1
ATOM 2761 C C . PHE A 1 353 ? -11.254 8.178 15.999 1.00 74.94 353 PHE A C 1
ATOM 2763 O O . PHE A 1 353 ? -10.152 8.719 16.046 1.00 74.94 353 PHE A O 1
ATOM 2770 N N . TRP A 1 354 ? -12.311 8.764 15.430 1.00 78.69 354 TRP A N 1
ATOM 2771 C CA . TRP A 1 354 ? -12.256 10.063 14.764 1.00 78.69 354 TRP A CA 1
ATOM 2772 C C . TRP A 1 354 ? -12.903 11.127 15.644 1.00 78.69 354 TRP A C 1
ATOM 2774 O O . TRP A 1 354 ? -14.128 11.236 15.711 1.00 78.69 354 TRP A O 1
ATOM 2784 N N . THR A 1 355 ? -12.084 11.939 16.308 1.00 69.25 355 THR A N 1
ATOM 2785 C CA . THR A 1 355 ? -12.582 13.058 17.110 1.00 69.25 355 THR A CA 1
ATOM 2786 C C . THR A 1 355 ? -13.065 14.195 16.212 1.00 69.25 355 THR A C 1
ATOM 2788 O O . THR A 1 355 ? -12.377 14.601 15.276 1.00 69.25 355 THR A O 1
ATOM 2791 N N . SER A 1 356 ? -14.222 14.771 16.541 1.00 62.50 356 SER A N 1
ATOM 2792 C CA . SER A 1 356 ? -14.753 15.987 15.902 1.00 62.50 356 SER A CA 1
ATOM 2793 C C . SER A 1 356 ? -13.952 17.254 16.241 1.00 62.50 356 SER A C 1
ATOM 2795 O O . SER A 1 356 ? -14.169 18.309 15.652 1.00 62.50 356 SER A O 1
ATOM 2797 N N . GLN A 1 357 ? -13.016 17.152 17.186 1.00 55.75 357 GLN A N 1
ATOM 2798 C CA . GLN A 1 357 ? -12.172 18.245 17.656 1.00 55.75 357 GLN A CA 1
ATOM 2799 C C . GLN A 1 357 ? -10.862 18.241 16.862 1.00 55.75 357 GLN A C 1
ATOM 2801 O O . GLN A 1 357 ? -9.967 17.444 17.131 1.00 55.75 357 GLN A O 1
ATOM 2806 N N . GLY A 1 358 ? -10.784 19.092 15.842 1.00 60.09 358 GLY A N 1
ATOM 2807 C CA . GLY A 1 358 ? -9.597 19.256 15.008 1.00 60.09 358 GLY A CA 1
ATOM 2808 C C . GLY A 1 358 ? -9.972 19.767 13.625 1.00 60.09 358 GLY A C 1
ATOM 2809 O O . GLY A 1 358 ? -10.398 18.988 12.773 1.00 60.09 358 GLY A O 1
ATOM 2810 N N . GLU A 1 359 ? -9.823 21.074 13.410 1.00 64.56 359 GLU A N 1
ATOM 2811 C CA . GLU A 1 359 ? -9.957 21.701 12.085 1.00 64.56 359 GLU A CA 1
ATOM 2812 C C . GLU A 1 359 ? -8.673 21.566 11.253 1.00 64.56 359 GLU A C 1
ATOM 2814 O O . GLU A 1 359 ? -8.694 21.756 10.036 1.00 64.56 359 GLU A O 1
ATOM 2819 N N . ASP A 1 360 ? -7.568 21.175 11.893 1.00 78.38 360 ASP A N 1
ATOM 2820 C CA . ASP A 1 360 ? -6.281 21.018 11.235 1.00 78.38 360 ASP A CA 1
ATOM 2821 C C . ASP A 1 360 ? -6.331 19.914 10.179 1.00 78.38 360 ASP A C 1
ATOM 2823 O O . ASP A 1 360 ? -6.794 18.789 10.402 1.00 78.38 360 ASP A O 1
ATOM 2827 N N . THR A 1 361 ? -5.844 20.259 8.990 1.00 83.19 361 THR A N 1
ATOM 2828 C CA . THR A 1 361 ? -5.771 19.338 7.860 1.00 83.19 361 THR A CA 1
ATOM 2829 C C . THR A 1 361 ? -4.621 18.367 8.078 1.00 83.19 361 THR A C 1
ATOM 2831 O O . THR A 1 361 ? -3.466 18.777 8.195 1.00 83.19 361 THR A O 1
ATOM 2834 N N . ASP A 1 362 ? -4.919 17.070 8.086 1.00 85.44 362 ASP A N 1
ATOM 2835 C CA . ASP A 1 362 ? -3.876 16.058 8.141 1.00 85.44 362 ASP A CA 1
ATOM 2836 C C . ASP A 1 362 ? -3.144 15.975 6.796 1.00 85.44 362 ASP A C 1
ATOM 2838 O O . ASP A 1 362 ? -3.751 15.857 5.729 1.00 85.44 362 ASP A O 1
ATOM 2842 N N . ALA A 1 363 ? -1.815 16.027 6.859 1.00 83.00 363 ALA A N 1
ATOM 2843 C CA . ALA A 1 363 ? -0.940 16.076 5.695 1.00 83.00 363 ALA A CA 1
ATOM 2844 C C . ALA A 1 363 ? -1.074 14.866 4.758 1.00 83.00 363 ALA A C 1
ATOM 2846 O O . ALA A 1 363 ? -0.851 15.017 3.555 1.00 83.00 363 ALA A O 1
ATOM 2847 N N . TRP A 1 364 ? -1.394 13.687 5.301 1.00 87.25 364 TRP A N 1
ATOM 2848 C CA . TRP A 1 364 ? -1.558 12.447 4.549 1.00 87.25 364 TRP A CA 1
ATOM 2849 C C . TRP A 1 364 ? -2.991 12.284 4.031 1.00 87.25 364 TRP A C 1
ATOM 2851 O O . TRP A 1 364 ? -3.170 11.976 2.856 1.00 87.25 364 TRP A O 1
ATOM 2861 N N . LEU A 1 365 ? -4.000 12.529 4.872 1.00 85.44 365 LEU A N 1
ATOM 2862 C CA . LEU A 1 365 ? -5.411 12.438 4.478 1.00 85.44 365 LEU A CA 1
ATOM 2863 C C . LEU A 1 365 ? -5.807 13.514 3.461 1.00 85.44 365 LEU A C 1
ATOM 2865 O O . LEU A 1 365 ? -6.672 13.284 2.621 1.00 85.44 365 LEU A O 1
ATOM 2869 N N . GLY A 1 366 ? -5.211 14.706 3.563 1.00 86.88 366 GLY A N 1
ATOM 2870 C CA . GLY A 1 366 ? -5.633 15.890 2.809 1.00 86.88 366 GLY A CA 1
ATOM 2871 C C . GLY A 1 366 ? -6.907 16.539 3.341 1.00 86.88 366 GLY A C 1
ATOM 2872 O O . GLY A 1 366 ? -7.428 17.458 2.715 1.00 86.88 366 GLY A O 1
ATOM 2873 N N . CYS A 1 367 ? -7.412 16.080 4.485 1.00 87.44 367 CYS A N 1
ATOM 2874 C CA . CYS A 1 367 ? -8.567 16.646 5.166 1.00 87.44 367 CYS A CA 1
ATOM 2875 C C . CYS A 1 367 ? -8.403 16.574 6.687 1.00 87.44 367 CYS A C 1
ATOM 2877 O O . CYS A 1 367 ? -7.494 15.920 7.203 1.00 87.44 367 CYS A O 1
ATOM 2879 N N . SER A 1 368 ? -9.291 17.247 7.413 1.00 88.56 368 SER A N 1
ATOM 2880 C CA . SER A 1 368 ? -9.322 17.191 8.872 1.00 88.56 368 SER A CA 1
ATOM 2881 C C . SER A 1 368 ? -9.940 15.886 9.383 1.00 88.56 368 SER A C 1
ATOM 2883 O O . SER A 1 368 ? -10.769 15.260 8.713 1.00 88.56 368 SER A O 1
ATOM 2885 N N . ALA A 1 369 ? -9.569 15.482 10.601 1.00 86.19 369 ALA A N 1
ATOM 2886 C CA . ALA A 1 369 ? -10.202 14.354 11.290 1.00 86.19 369 ALA A CA 1
ATOM 2887 C C . ALA A 1 369 ? -11.705 14.598 11.523 1.00 86.19 369 ALA A C 1
ATOM 2889 O O . ALA A 1 369 ? -12.502 13.663 11.424 1.00 86.19 369 ALA A O 1
ATOM 2890 N N . GLY A 1 370 ? -12.099 15.861 11.737 1.00 87.69 370 GLY A N 1
ATOM 2891 C CA . GLY A 1 370 ? -13.500 16.262 11.847 1.00 87.69 370 GLY A CA 1
ATOM 2892 C C . GLY A 1 370 ? -14.317 15.930 10.595 1.00 87.69 370 GLY A C 1
ATOM 2893 O O . GLY A 1 370 ? -15.419 15.398 10.719 1.00 87.69 370 GLY A O 1
ATOM 2894 N N . LEU A 1 371 ? -13.768 16.134 9.388 1.00 89.19 371 LEU A N 1
ATOM 2895 C CA . LEU A 1 371 ? -14.459 15.747 8.150 1.00 89.19 371 LEU A CA 1
ATOM 2896 C C . LEU A 1 371 ? -14.679 14.230 8.073 1.00 89.19 371 LEU A C 1
ATOM 2898 O O . LEU A 1 371 ? -15.761 13.780 7.698 1.00 89.19 371 LEU A O 1
ATOM 2902 N N . VAL A 1 372 ? -13.675 13.435 8.450 1.00 89.38 372 VAL A N 1
ATOM 2903 C CA . VAL A 1 372 ? -13.781 11.967 8.454 1.00 89.38 372 VAL A CA 1
ATOM 2904 C C . VAL A 1 372 ? -14.834 11.493 9.464 1.00 89.38 372 VAL A C 1
ATOM 2906 O O . VAL A 1 372 ? -15.603 10.578 9.165 1.00 89.38 372 VAL A O 1
ATOM 2909 N N . SER A 1 373 ? -14.921 12.154 10.622 1.00 88.31 373 SER A N 1
ATOM 2910 C CA . SER A 1 373 ? -15.955 11.908 11.634 1.00 88.31 373 SER A CA 1
ATOM 2911 C C . SER A 1 373 ? -17.364 12.159 11.071 1.00 88.31 373 SER A C 1
ATOM 2913 O O . SER A 1 373 ? -18.212 11.267 11.112 1.00 88.31 373 SER A O 1
ATOM 2915 N N . ILE A 1 374 ? -17.577 13.299 10.401 1.00 89.12 374 ILE A N 1
ATOM 2916 C CA . ILE A 1 374 ? -18.850 13.634 9.735 1.00 89.12 374 ILE A CA 1
ATOM 2917 C C . ILE A 1 374 ? -19.211 12.598 8.657 1.00 89.12 374 ILE A C 1
ATOM 2919 O O . ILE A 1 374 ? -20.355 12.148 8.582 1.00 89.12 374 ILE A O 1
ATOM 2923 N N . LEU A 1 375 ? -18.247 12.177 7.828 1.00 89.44 375 LEU A N 1
ATOM 2924 C CA . LEU A 1 375 ? -18.473 11.134 6.817 1.00 89.44 375 LEU A CA 1
ATOM 2925 C C . LEU A 1 375 ? -18.917 9.811 7.453 1.00 89.44 375 LEU A C 1
ATOM 2927 O O . LEU A 1 375 ? -19.800 9.128 6.922 1.00 89.44 375 LEU A O 1
ATOM 2931 N N . CYS A 1 376 ? -18.329 9.458 8.597 1.00 87.44 376 CYS A N 1
ATOM 2932 C CA . CYS A 1 376 ? -18.728 8.285 9.359 1.00 87.44 376 CYS A CA 1
ATOM 2933 C C . CYS A 1 376 ? -20.189 8.405 9.826 1.00 87.44 376 CYS A C 1
ATOM 2935 O O . CYS A 1 376 ? -20.984 7.511 9.533 1.00 87.44 376 CYS A O 1
ATOM 2937 N N . GLU A 1 377 ? -20.567 9.526 10.452 1.00 87.81 377 GLU A N 1
ATOM 2938 C CA . GLU A 1 377 ? -21.931 9.779 10.942 1.00 87.81 377 GLU A CA 1
ATOM 2939 C C . GLU A 1 377 ? -22.980 9.734 9.822 1.00 87.81 377 GLU A C 1
ATOM 2941 O O . GLU A 1 377 ? -24.005 9.059 9.953 1.00 87.81 377 GLU A O 1
ATOM 2946 N N . ILE A 1 378 ? -22.714 10.388 8.685 1.00 89.38 378 ILE A N 1
ATOM 2947 C CA . ILE A 1 378 ? -23.608 10.368 7.516 1.00 89.38 378 ILE A CA 1
ATOM 2948 C C . ILE A 1 378 ? -23.824 8.929 7.033 1.00 89.38 378 ILE A C 1
ATOM 2950 O O . ILE A 1 378 ? -24.955 8.518 6.751 1.00 89.38 378 ILE A O 1
ATOM 2954 N N . THR A 1 379 ? -22.747 8.144 6.967 1.00 88.56 379 THR A N 1
ATOM 2955 C CA . THR A 1 379 ? -22.802 6.740 6.541 1.00 88.56 379 THR A CA 1
ATOM 2956 C C . THR A 1 379 ? -23.637 5.899 7.508 1.00 88.56 379 THR A C 1
ATOM 2958 O O . THR A 1 379 ? -24.467 5.092 7.080 1.00 88.56 379 THR A O 1
ATOM 2961 N N . GLU A 1 380 ? -23.486 6.115 8.817 1.00 86.38 380 GLU A N 1
ATOM 2962 C CA . GLU A 1 380 ? -24.284 5.427 9.831 1.00 86.38 380 GLU A CA 1
ATOM 2963 C C . GLU A 1 380 ? -25.767 5.796 9.776 1.00 86.38 380 GLU A C 1
ATOM 2965 O O . GLU A 1 380 ? -26.619 4.905 9.829 1.00 86.38 380 GLU A O 1
ATOM 2970 N N . LEU A 1 381 ? -26.090 7.084 9.642 1.00 87.94 381 LEU A N 1
ATOM 2971 C CA . LEU A 1 381 ? -27.466 7.563 9.519 1.00 87.94 381 LEU A CA 1
ATOM 2972 C C . LEU A 1 381 ? -28.144 6.986 8.273 1.00 87.94 381 LEU A C 1
ATOM 2974 O O . LEU A 1 381 ? -29.266 6.483 8.355 1.00 87.94 381 LEU A O 1
ATOM 2978 N N . SER A 1 382 ? -27.441 6.984 7.137 1.00 86.56 382 SER A N 1
ATOM 2979 C CA . SER A 1 382 ? -27.931 6.409 5.882 1.00 86.56 382 SER A CA 1
ATOM 2980 C C . SER A 1 382 ? -28.222 4.908 6.000 1.00 86.56 382 SER A C 1
ATOM 2982 O O . SER A 1 382 ? -29.233 4.417 5.490 1.00 86.56 382 SER A O 1
ATOM 2984 N N . ARG A 1 383 ? -27.363 4.164 6.704 1.00 84.44 383 ARG A N 1
ATOM 2985 C CA . ARG A 1 383 ? -27.566 2.738 6.991 1.00 84.44 383 ARG A CA 1
ATOM 2986 C C . ARG A 1 383 ? -28.776 2.511 7.899 1.00 84.44 383 ARG A C 1
ATOM 2988 O O . ARG A 1 383 ? -29.631 1.700 7.560 1.00 84.44 383 ARG A O 1
ATOM 2995 N N . ARG A 1 384 ? -28.886 3.261 9.005 1.00 85.88 384 ARG A N 1
ATOM 2996 C CA . ARG A 1 384 ? -30.021 3.172 9.948 1.00 85.88 384 ARG A CA 1
ATOM 2997 C C . ARG A 1 384 ? -31.353 3.492 9.278 1.00 85.88 384 ARG A C 1
ATOM 2999 O O . ARG A 1 384 ? -32.361 2.880 9.612 1.00 85.88 384 ARG A O 1
ATOM 3006 N N . HIS A 1 385 ? -31.366 4.445 8.348 1.00 86.19 385 HIS A N 1
ATOM 3007 C CA . HIS A 1 385 ? -32.559 4.766 7.572 1.00 86.19 385 HIS A CA 1
ATOM 3008 C C . HIS A 1 385 ? -32.983 3.589 6.682 1.00 86.19 385 HIS A C 1
ATOM 3010 O O . HIS A 1 385 ? -34.149 3.215 6.696 1.00 86.19 385 HIS A O 1
ATOM 3016 N N . ARG A 1 386 ? -32.031 2.951 5.986 1.00 84.06 386 ARG A N 1
ATOM 3017 C CA . ARG A 1 386 ? -32.286 1.778 5.129 1.00 84.06 386 ARG A CA 1
ATOM 3018 C C . ARG A 1 386 ? -32.690 0.513 5.890 1.00 84.06 386 ARG A C 1
ATOM 3020 O O . ARG A 1 386 ? -33.305 -0.364 5.300 1.00 84.06 386 ARG A O 1
ATOM 3027 N N . SER A 1 387 ? -32.338 0.400 7.170 1.00 82.81 387 SER A N 1
ATOM 3028 C CA . SER A 1 387 ? -32.672 -0.760 8.004 1.00 82.81 387 SER A CA 1
ATOM 3029 C C . SER A 1 387 ? -33.991 -0.625 8.772 1.00 82.81 387 SER A C 1
ATOM 3031 O O . SER A 1 387 ? -34.334 -1.534 9.526 1.00 82.81 387 SER A O 1
ATOM 3033 N N . ARG A 1 388 ? -34.708 0.504 8.666 1.00 83.25 388 ARG A N 1
ATOM 3034 C CA . ARG A 1 388 ? -36.029 0.639 9.295 1.00 83.25 388 ARG A CA 1
ATOM 3035 C C . ARG A 1 388 ? -37.048 -0.195 8.505 1.00 83.25 388 ARG A C 1
ATOM 3037 O O . ARG A 1 388 ? -37.141 0.013 7.299 1.00 83.25 388 ARG A O 1
ATOM 3044 N N . PRO A 1 389 ? -37.785 -1.121 9.146 1.00 68.38 389 PRO A N 1
ATOM 3045 C CA . PRO A 1 389 ? -38.941 -1.736 8.503 1.00 68.38 389 PRO A CA 1
ATOM 3046 C C . PRO A 1 389 ? -39.989 -0.651 8.209 1.00 68.38 389 PRO A C 1
ATOM 3048 O O . PRO A 1 389 ? -40.150 0.259 9.028 1.00 68.38 389 PRO A O 1
ATOM 3051 N N . GLU A 1 390 ? -40.612 -0.731 7.027 1.00 64.69 390 GLU A N 1
ATOM 3052 C CA . GLU A 1 390 ? -41.677 0.185 6.572 1.00 64.69 390 GLU A CA 1
ATOM 3053 C C . GLU A 1 390 ? -42.864 0.259 7.538 1.00 64.69 390 GLU A C 1
ATOM 3055 O O . GLU A 1 390 ? -43.244 -0.795 8.106 1.00 64.69 390 GLU A O 1
#

Secondary structure (DSSP, 8-state):
-PPPPP------PPPPTT--HHHHHTT------SSS-HHHHTTT-----------HHHHHHTT---TT-----S----------------GGG------------------HHHHHHHHHHHHHHHH--S-------------TTSTTS-TTTTS-----------------SSTT-S-HHHHHHHHHIIIIIGGGGSS-SSSPPHIIIIIHHHHHHS-HHHHHHHHHHHHHHHHTT-TTHHHHHHHHHHHHHHHHHHHHHHS-HHHHHH-HHHHHHHHHHHHHHHHHT-STHHHHHHHHHHHHHHHHHHHHHHTT------HHHHHHHHHHHHHHHHHHHHH-PPPSS-GGGS-S---SBPTTTSSBHHHHHHHHHHHHHHHHHHTS--

Sequence (390 aa):
MPRKRLNTQEPPRKRNRTGCNKCRARKVRCDEQKPICSQCRAKGFDCETSIKLKWEQDYTSAGRAFGRAGLWTKKSAEKANASLPCIHVNDDEVSWIQIPQIFSYSFVNATVGNVEQLTTLEAIASEASPILDVVRTNDRDDALSTASLSPWLSARQPVFLPRHSFIPSSPPMLPNLPSPMHSSLLSYYLDKICPITVPSSVNKSPFANLILPFSITSSPAVLEALLALAACHRSKNDTAFRSTSLKLGHNVLRTLRGRLATEDALQVAMDPETLVIMMILCQYEIINECDKRWVVHLKGARDLIRVRRNAQLYLSSGQSSNELVEFTEKYFAFQDVIGRTACGEEPIFGSDFWTSQGEDTDAWLGCSAGLVSILCEITELSRRHRSRPE

Solvent-accessible surface area (backbone atoms only — not comparable to full-atom values): 24428 Å² total; per-residue (Å²): 134,85,78,83,78,80,92,66,98,61,80,83,76,78,80,73,94,74,41,30,54,54,34,57,75,68,74,47,90,54,80,65,47,79,83,54,22,66,75,27,58,80,64,74,44,79,51,48,68,72,84,79,84,80,61,58,68,67,25,54,75,69,78,37,68,52,87,86,52,76,82,90,68,97,70,82,87,76,96,66,88,75,70,78,87,70,85,82,71,61,71,93,78,57,80,78,73,76,76,72,84,82,68,88,83,75,89,72,81,86,50,71,67,62,55,51,52,50,53,50,52,53,49,54,68,70,68,66,68,91,85,81,86,83,80,88,74,89,82,84,88,87,78,91,82,70,81,84,79,58,83,66,82,85,68,71,84,83,82,82,73,82,88,83,66,86,70,74,74,74,76,57,94,55,89,82,58,95,41,75,66,57,39,54,27,48,51,44,27,60,74,60,46,27,64,74,62,21,78,41,96,84,51,81,26,59,60,56,67,48,50,45,56,46,27,71,76,50,60,70,56,44,40,41,33,52,39,14,34,26,23,40,58,49,22,78,83,38,66,84,30,43,63,56,11,52,53,33,43,50,50,36,51,50,50,53,52,48,48,74,73,73,51,57,71,65,60,54,37,66,38,61,65,52,55,51,46,41,51,43,50,24,53,33,35,48,69,64,76,56,53,78,64,26,55,54,37,50,55,51,50,42,57,31,51,52,54,35,52,56,51,52,72,74,60,77,65,92,66,76,85,53,66,65,51,54,50,50,52,51,49,51,49,47,51,45,48,58,51,25,69,77,69,60,60,80,76,74,60,61,77,80,78,38,49,70,81,42,84,62,63,36,66,58,78,66,42,23,47,24,58,55,29,51,54,42,52,52,43,50,52,56,41,57,59,74,68,53,82,131

InterPro domains:
  IPR001138 Zn(2)Cys(6) fungal-type DNA-binding domain [PF00172] (18-55)
  IPR001138 Zn(2)Cys(6) fungal-type DNA-binding domain [PS00463] (19-47)
  IPR001138 Zn(2)Cys(6) fungal-type DNA-binding domain [PS50048] (19-49)
  IPR001138 Zn(2)Cys(6) fungal-type DNA-binding domain [SM00066] (14-58)
  IPR001138 Zn(2)Cys(6) fungal-type DNA-binding domain [cd00067] (15-48)
  IPR021858 Fungal transcription factor [PF11951] (184-388)
  IPR036864 Zn(2)-C6 fungal-type DNA-binding domain superfamily [G3DSA:4.10.240.10] (12-67)
  IPR036864 Zn(2)-C6 fungal-type DNA-binding domain superfamily [SSF57701] (9-54)

Organism: Aureobasidium pullulans (NCBI:txid5580)

Foldseek 3Di:
DDDDDDDDPDDDDDADPQAFPVCVVVVHHFPNDPPATPVCVVVVHDTHRDDDDDDQVVQVVVVHHDDPPDDDDPDDDDDDPDDDPDPPDPPVPDDDDPPPPPDPDDPPVPDPVVVVVVVVVVVVVVPDDDDDDDDDDDDDDDDPDPCPPDPPPVDDDDPDDPPPDPPPDDPQPDPPDPDPLLSVLVVLCVPPVQVVQWPDPVDGRCCVVPQVVCCVVDDVLSSLLSSLLSLQLVCVVPVVSVVVNCVSLVVSVVVLVCCCVPPDLLVCLQDLSSLSSLLSNLSSCCSRPNDCVSVVSLLVNLVSVVSNVVVCVVPPDPDDDDVSSVVSVVSSQLCQLVVCLPVLDDRSDDLVVQDLPWQDQDRRVRGTSNVSSVSNVVSVVVSVVVPDDD

Radius of gyration: 33.49 Å; Cα contacts (8 Å, |Δi|>4): 297; chains: 1; bounding box: 109×58×90 Å

pLDDT: mean 72.93, std 21.37, range [29.2, 98.19]

Nearest PDB structures (foldseek):
  7vpr-assembly1_A  TM=5.311E-01  e=1.807E-02  Nakaseomyces glabratus CBS 138
  7vpu-assembly2_D  TM=4.742E-01  e=2.409E-02  Lachancea thermotolerans CBS 6340
  7vpu-assembly1_B  TM=4.820E-01  e=2.781E-02  Lachancea thermotolerans CBS 6340
  7vpu-assembly2_C  TM=4.920E-01  e=4.941E-02  Lachancea thermotolerans CBS 6340
  7vpr-assembly2_C  TM=5.051E-01  e=5.984E-02  Nakaseomyces glabratus CBS 138